Protein 1YB4 (pdb70)

Radius of gyration: 28.19 Å; Cα contacts (8 Å, |Δi|>4): 1197; chains: 2; bounding box: 91×38×40 Å

Structure (mmCIF, N/CA/C/O backbone):
data_1YB4
#
_entry.id   1YB4
#
_cell.length_a   98.335
_cell.length_b   134.255
_cell.length_c   48.216
_cell.angle_alpha   90.00
_cell.angle_beta   90.00
_cell.angle_gamma   90.00
#
_symmetry.space_group_name_H-M   'P 21 21 2'
#
loop_
_entity.id
_entity.type
_entity.pdbx_description
1 polymer 'tartronic semialdehyde reductase'
2 water water
#
loop_
_atom_site.group_PDB
_atom_site.id
_atom_site.type_symbol
_atom_site.label_atom_id
_atom_site.label_alt_id
_atom_site.label_comp_id
_atom_site.label_asym_id
_atom_site.label_entity_id
_atom_site.label_seq_id
_atom_site.pdbx_PDB_ins_code
_atom_site.Cartn_x
_atom_site.Cartn_y
_atom_site.Cartn_z
_atom_site.occupancy
_atom_site.B_iso_or_equiv
_atom_site.auth_seq_id
_atom_site.auth_comp_id
_atom_site.auth_asym_id
_atom_site.auth_atom_id
_atom_site.pdbx_PDB_model_num
ATOM 9 N N . LYS A 1 5 ? 87.542 34.565 8.716 1.00 68.32 2 LYS A N 1
ATOM 10 C CA . LYS A 1 5 ? 88.207 35.385 9.723 1.00 62.51 2 LYS A CA 1
ATOM 11 C C . LYS A 1 5 ? 87.426 36.700 9.700 1.00 59.03 2 LYS A C 1
ATOM 12 O O . LYS A 1 5 ? 87.396 37.406 8.680 1.00 54.72 2 LYS A O 1
ATOM 18 N N . LEU A 1 6 ? 86.801 37.025 10.830 1.00 54.40 3 LEU A N 1
ATOM 19 C CA . LEU A 1 6 ? 85.953 38.207 10.922 1.00 48.53 3 LEU A CA 1
ATOM 20 C C . LEU A 1 6 ? 86.498 39.327 11.767 1.00 45.64 3 LEU A C 1
ATOM 21 O O . LEU A 1 6 ? 87.468 39.145 12.493 1.00 45.81 3 LEU A O 1
ATOM 26 N N . GLY A 1 7 ? 85.843 40.484 11.657 1.00 44.45 4 GLY A N 1
ATOM 27 C CA . GLY A 1 7 ? 86.215 41.677 12.403 1.00 42.03 4 GLY A CA 1
ATOM 28 C C . GLY A 1 7 ? 84.976 42.433 12.869 1.00 42.90 4 GLY A C 1
ATOM 29 O O . GLY A 1 7 ? 83.989 42.520 12.145 1.00 41.95 4 GLY A O 1
ATOM 30 N N . 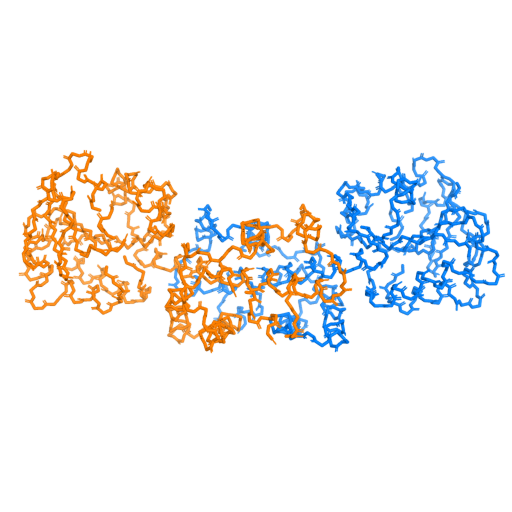PHE A 1 8 ? 85.016 42.968 14.087 1.00 44.99 5 PHE A N 1
ATOM 31 C CA . PHE A 1 8 ? 83.887 43.706 14.656 1.00 44.58 5 PHE A CA 1
ATOM 32 C C . PHE A 1 8 ? 84.398 45.075 15.102 1.00 44.67 5 PHE A C 1
ATOM 33 O O . PHE A 1 8 ? 85.275 45.168 15.955 1.00 45.34 5 PHE A O 1
ATOM 41 N N . ILE A 1 9 ? 83.840 46.138 14.531 1.00 45.98 6 ILE A N 1
ATOM 42 C CA . ILE A 1 9 ? 84.296 47.488 14.849 1.00 45.03 6 ILE A CA 1
ATOM 43 C C . ILE A 1 9 ? 83.432 48.269 15.836 1.00 45.97 6 ILE A C 1
ATOM 44 O O . ILE A 1 9 ? 83.724 49.418 16.144 1.00 49.83 6 ILE A O 1
ATOM 49 N N . GLY A 1 10 ? 82.384 47.654 16.356 1.00 43.32 7 GLY A N 1
ATOM 50 C CA . GLY A 1 10 ? 81.563 48.366 17.308 1.00 42.02 7 GLY A CA 1
ATOM 51 C C . GLY A 1 10 ? 80.977 47.448 18.352 1.00 43.20 7 GLY A C 1
ATOM 52 O O . GLY A 1 10 ? 80.217 46.536 18.034 1.00 45.17 7 GLY A O 1
ATOM 53 N N . LEU A 1 11 ? 81.334 47.666 19.607 1.00 43.67 8 LEU A N 1
ATOM 54 C CA . LEU A 1 11 ? 80.782 46.840 20.663 1.00 45.27 8 LEU A CA 1
ATOM 55 C C . LEU A 1 11 ? 79.755 47.673 21.415 1.00 47.33 8 LEU A C 1
ATOM 56 O O . LEU A 1 11 ? 79.275 48.691 20.912 1.00 49.23 8 LEU A O 1
ATOM 61 N N . GLY A 1 12 ? 79.389 47.249 22.610 1.00 48.63 9 GLY A N 1
ATOM 62 C CA . GLY A 1 12 ? 78.407 48.025 23.331 1.00 48.93 9 GLY A CA 1
ATOM 63 C C . GLY A 1 12 ? 77.066 47.336 23.326 1.00 48.76 9 GLY A C 1
ATOM 64 O O . GLY A 1 12 ? 76.928 46.228 22.818 1.00 48.48 9 GLY A O 1
ATOM 65 N N . ILE A 1 13 ? 76.081 48.013 23.895 1.00 48.60 10 ILE A N 1
ATOM 66 C CA . ILE A 1 13 ? 74.727 47.504 24.023 1.00 48.94 10 ILE A CA 1
ATOM 67 C C . ILE A 1 13 ? 74.337 46.347 23.084 1.00 48.44 10 ILE A C 1
ATOM 68 O O . ILE A 1 13 ? 73.805 45.328 23.531 1.00 46.23 10 ILE A O 1
ATOM 81 N N . GLY A 1 15 ? 76.424 45.629 19.778 1.00 40.38 12 GLY A N 1
ATOM 82 C CA . GLY A 1 15 ? 77.597 45.108 19.102 1.00 38.37 12 GLY A CA 1
ATOM 83 C C . GLY A 1 15 ? 78.284 44.021 19.914 1.00 38.19 12 GLY A C 1
ATOM 84 O O . GLY A 1 15 ? 78.746 43.026 19.364 1.00 37.12 12 GLY A O 1
ATOM 85 N N . SER A 1 16 ? 78.336 44.204 21.230 1.00 36.63 13 SER A N 1
ATOM 86 C CA . SER A 1 16 ? 78.974 43.246 22.119 1.00 35.52 13 SER A CA 1
ATOM 87 C C . SER A 1 16 ? 78.328 41.864 22.127 1.00 35.13 13 SER A C 1
ATOM 88 O O . SER A 1 16 ? 79.003 40.873 21.890 1.00 40.30 13 SER A O 1
ATOM 91 N N . PRO A 1 17 ? 77.018 41.768 22.409 1.00 33.38 14 PRO A N 1
ATOM 92 C CA . PRO A 1 17 ? 76.441 40.424 22.406 1.00 33.82 14 PRO A CA 1
ATOM 93 C C . PRO A 1 17 ? 76.460 39.790 21.027 1.00 33.52 14 PRO A C 1
ATOM 94 O O . PRO A 1 17 ? 76.372 38.574 20.903 1.00 32.82 14 PRO A O 1
ATOM 106 N N . ALA A 1 19 ? 79.019 40.169 18.803 1.00 34.03 16 ALA A N 1
ATOM 107 C CA . ALA A 1 19 ? 80.380 39.674 18.667 1.00 35.20 16 ALA A CA 1
ATOM 108 C C . ALA A 1 19 ? 80.479 38.374 19.473 1.00 36.24 16 ALA A C 1
ATOM 109 O O . ALA A 1 19 ? 81.022 37.366 18.991 1.00 33.95 16 ALA A O 1
ATOM 111 N N . ILE A 1 20 ? 79.936 38.402 20.691 1.00 36.65 17 ILE A N 1
ATOM 112 C CA . ILE A 1 20 ? 79.944 37.228 21.561 1.00 38.02 17 ILE A CA 1
ATOM 113 C C . ILE A 1 20 ? 79.284 36.024 20.880 1.00 38.58 17 ILE A C 1
ATOM 114 O O . ILE A 1 20 ? 79.720 34.896 21.058 1.00 38.71 17 ILE A O 1
ATOM 119 N N . ASN A 1 21 ? 78.234 36.252 20.101 1.00 39.39 18 ASN A N 1
ATOM 120 C CA . ASN A 1 21 ? 77.591 35.141 19.412 1.00 40.68 18 ASN A CA 1
ATOM 121 C C . ASN A 1 21 ? 78.452 34.593 18.269 1.00 39.02 18 ASN A C 1
ATOM 122 O O . ASN A 1 21 ? 78.454 33.393 18.022 1.00 37.75 18 ASN A O 1
ATOM 127 N N . LEU A 1 22 ? 79.162 35.468 17.561 1.00 36.74 19 LEU A N 1
ATOM 128 C CA . LEU A 1 22 ? 80.019 35.026 16.462 1.00 35.55 19 LEU A CA 1
ATOM 129 C C . LEU A 1 22 ? 81.227 34.259 17.022 1.00 38.88 19 LEU A C 1
ATOM 130 O O . LEU A 1 22 ? 81.641 33.228 16.473 1.00 38.12 19 LEU A O 1
ATOM 135 N N . ALA A 1 23 ? 81.777 34.764 18.124 1.00 39.12 20 ALA A N 1
ATOM 136 C CA . ALA A 1 23 ? 82.921 34.136 18.763 1.00 39.07 20 ALA A CA 1
ATOM 137 C C . ALA A 1 23 ? 82.524 32.774 19.327 1.00 40.18 20 ALA A C 1
ATOM 138 O O . ALA A 1 23 ? 83.285 31.807 19.253 1.00 40.32 20 ALA A O 1
ATOM 140 N N . ARG A 1 24 ? 81.317 32.699 19.869 1.00 41.30 21 ARG A N 1
ATOM 141 C CA . ARG A 1 24 ? 80.814 31.464 20.452 1.00 44.21 21 ARG A CA 1
ATOM 142 C C . ARG A 1 24 ? 80.617 30.380 19.401 1.00 46.31 21 ARG A C 1
ATOM 143 O O . ARG A 1 24 ? 80.497 29.208 19.738 1.00 48.52 21 ARG A O 1
ATOM 151 N N . ALA A 1 25 ? 80.570 30.761 18.131 1.00 47.12 22 ALA A N 1
ATOM 152 C CA . ALA A 1 25 ? 80.378 29.772 17.077 1.00 47.95 22 ALA A CA 1
ATOM 153 C C . ALA A 1 25 ? 81.698 29.246 16.525 1.00 49.41 22 ALA A C 1
ATOM 154 O O . ALA A 1 25 ? 81.706 28.476 15.563 1.00 48.96 22 ALA A O 1
ATOM 156 N N . GLY A 1 26 ? 82.808 29.672 17.123 1.00 51.45 23 GLY A N 1
ATOM 157 C CA . GLY A 1 26 ? 84.112 29.202 16.682 1.00 54.23 23 GLY A CA 1
ATOM 158 C C . GLY A 1 26 ? 84.939 30.169 15.852 1.00 55.08 23 GLY A C 1
ATOM 159 O O . GLY A 1 26 ? 86.127 29.934 15.611 1.00 56.76 23 GLY A O 1
ATOM 160 N N . HIS A 1 27 ? 84.323 31.257 15.409 1.00 55.19 24 HIS A N 1
ATOM 161 C CA . HIS A 1 27 ? 85.029 32.233 14.593 1.00 55.26 24 HIS A CA 1
ATOM 162 C C . HIS A 1 27 ? 86.063 33.017 15.391 1.00 54.59 24 HIS A C 1
ATOM 163 O O . HIS A 1 27 ? 85.930 33.202 16.601 1.00 54.44 24 HIS A O 1
ATOM 170 N N . GLN A 1 28 ? 87.113 33.454 14.708 1.00 55.24 25 GLN A N 1
ATOM 171 C CA . GLN A 1 28 ? 88.146 34.232 15.364 1.00 55.22 25 GLN A CA 1
ATOM 172 C C . GLN A 1 28 ? 87.871 35.672 14.988 1.00 52.72 25 GLN A C 1
ATOM 173 O O . GLN A 1 28 ? 87.875 36.031 13.810 1.00 52.71 25 GLN A O 1
ATOM 179 N N . LEU A 1 29 ? 87.621 36.491 15.997 1.00 50.59 26 LEU A N 1
ATOM 180 C CA . LEU A 1 29 ? 87.312 37.885 15.775 1.00 49.84 26 LEU A CA 1
ATOM 181 C C . LEU A 1 29 ? 88.328 38.870 16.298 1.00 49.66 26 LEU A C 1
ATOM 182 O O . LEU A 1 29 ? 88.844 38.736 17.408 1.00 49.25 26 LEU A O 1
ATOM 187 N N . HIS A 1 30 ? 88.606 39.873 15.480 1.00 48.38 27 HIS A N 1
ATOM 188 C CA . HIS A 1 30 ? 89.501 40.933 15.875 1.00 49.09 27 HIS A CA 1
ATOM 189 C C . HIS A 1 30 ? 88.520 42.078 16.070 1.00 49.19 27 HIS A C 1
ATOM 190 O O . HIS A 1 30 ? 87.960 42.604 15.110 1.00 47.90 27 HIS A O 1
ATOM 197 N N . VAL A 1 31 ? 88.288 42.426 17.331 1.00 49.55 28 VAL A N 1
ATOM 198 C CA . VAL A 1 31 ? 87.337 43.468 17.680 1.00 50.54 28 VAL A CA 1
ATOM 199 C C . VAL A 1 31 ? 87.990 44.777 18.080 1.00 52.06 28 VAL A C 1
AT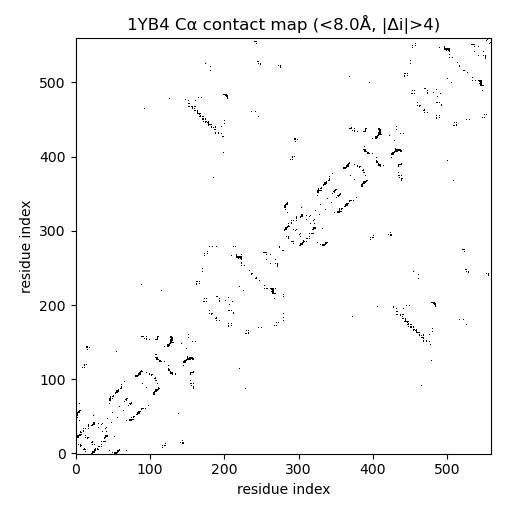OM 200 O O . VAL A 1 31 ? 89.209 44.864 18.193 1.00 51.93 28 VAL A O 1
ATOM 204 N N . THR A 1 32 ? 87.154 45.788 18.304 1.00 54.70 29 THR A N 1
ATOM 205 C CA . THR A 1 32 ? 87.600 47.122 18.702 1.00 56.44 29 THR A CA 1
ATOM 206 C C . THR A 1 32 ? 86.391 47.992 19.028 1.00 57.67 29 THR A C 1
ATOM 207 O O . THR A 1 32 ? 85.306 47.774 18.498 1.00 58.65 29 THR A O 1
ATOM 211 N N . THR A 1 33 ? 86.585 48.977 19.898 1.00 60.32 30 THR A N 1
ATOM 212 C CA . THR A 1 33 ? 85.520 49.900 20.298 1.00 62.24 30 THR A CA 1
ATOM 213 C C . THR A 1 33 ? 86.130 50.871 21.300 1.00 64.43 30 THR A C 1
ATOM 214 O O . THR A 1 33 ? 87.247 50.643 21.777 1.00 64.64 30 THR A O 1
ATOM 218 N N . ILE A 1 34 ? 85.417 51.953 21.607 1.00 66.04 31 ILE A N 1
ATOM 219 C CA . ILE A 1 34 ? 85.926 52.951 22.545 1.00 68.44 31 ILE A CA 1
ATOM 220 C C . ILE A 1 34 ? 85.972 52.414 23.970 1.00 69.61 31 ILE A C 1
ATOM 221 O O . ILE A 1 34 ? 86.978 52.559 24.664 1.00 69.47 31 ILE A O 1
ATOM 226 N N . GLY A 1 35 ? 84.890 51.764 24.386 1.00 70.30 32 GLY A N 1
ATOM 227 C CA . GLY A 1 35 ? 84.825 51.245 25.733 1.00 70.13 32 GLY A CA 1
ATOM 228 C C . GLY A 1 35 ? 85.661 50.009 25.975 1.00 70.05 32 GLY A C 1
ATOM 229 O O . GLY A 1 35 ? 86.454 49.596 25.123 1.00 68.07 32 GLY A O 1
ATOM 230 N N . PRO A 1 36 ? 85.523 49.420 27.172 1.00 69.56 33 PRO A N 1
ATOM 231 C CA . PRO A 1 36 ? 86.254 48.214 27.557 1.00 69.81 33 PRO A CA 1
ATOM 232 C C . PRO A 1 36 ? 85.566 46.977 27.006 1.00 69.35 33 PRO A C 1
ATOM 233 O O . PRO A 1 36 ? 84.372 46.779 27.227 1.00 69.60 33 PRO A O 1
ATOM 237 N N . VAL A 1 37 ? 86.318 46.155 26.285 1.00 67.55 34 VAL A N 1
ATOM 238 C CA . VAL A 1 37 ? 85.762 44.939 25.724 1.00 65.00 34 VAL A CA 1
ATOM 239 C C . VAL A 1 37 ? 85.306 44.018 26.851 1.00 63.43 34 VAL A C 1
ATOM 240 O O . VAL A 1 37 ? 86.059 43.720 27.769 1.00 63.00 34 VAL A O 1
ATOM 244 N N . ALA A 1 38 ? 84.059 43.576 26.777 1.00 62.63 35 ALA A N 1
ATOM 245 C CA . ALA A 1 38 ? 83.509 42.683 27.784 1.00 61.45 35 ALA A CA 1
ATOM 246 C C . ALA A 1 38 ? 84.454 41.487 27.898 1.00 61.41 35 ALA A C 1
ATOM 247 O O . ALA A 1 38 ? 84.993 40.999 26.898 1.00 59.09 35 ALA A O 1
ATOM 249 N N . ASP A 1 39 ? 84.668 41.019 29.119 1.00 61.26 36 ASP A N 1
ATOM 250 C CA . ASP A 1 39 ? 85.556 39.884 29.336 1.00 62.95 36 ASP A CA 1
ATOM 251 C C . ASP A 1 39 ? 85.113 38.655 28.531 1.00 61.15 36 ASP A C 1
ATOM 252 O O . ASP A 1 39 ? 85.932 38.001 27.879 1.00 59.58 36 ASP A O 1
ATOM 257 N N . GLU A 1 40 ? 83.815 38.353 28.583 1.00 59.12 37 GLU A N 1
ATOM 258 C CA . GLU A 1 40 ? 83.254 37.191 27.904 1.00 57.48 37 GLU A CA 1
ATOM 259 C C . GLU A 1 40 ? 83.779 36.938 26.496 1.00 57.56 37 GLU A C 1
ATOM 260 O O . GLU A 1 40 ? 84.132 35.801 26.174 1.00 54.75 37 GLU A O 1
ATOM 266 N N . LEU A 1 41 ? 83.833 37.972 25.656 1.00 56.92 38 LEU A N 1
ATOM 267 C CA . LEU A 1 41 ? 84.331 37.768 24.299 1.00 58.89 38 LEU A CA 1
ATOM 268 C C . LEU A 1 41 ? 85.854 37.802 24.256 1.00 58.88 38 LEU A C 1
ATOM 269 O O . LEU A 1 41 ? 86.464 37.254 23.339 1.00 59.26 38 LEU A O 1
ATOM 274 N N . LEU A 1 42 ? 86.480 38.442 25.235 1.00 58.10 39 LEU A N 1
ATOM 275 C CA . LEU A 1 42 ? 87.932 38.451 25.242 1.00 58.01 39 LEU A CA 1
ATOM 276 C C . LEU A 1 42 ? 88.351 37.011 25.505 1.00 59.22 39 LEU A C 1
ATOM 277 O O . LEU A 1 42 ? 89.122 36.432 24.740 1.00 61.41 39 LEU A O 1
ATOM 282 N N . SER A 1 43 ? 87.805 36.426 26.566 1.00 59.01 40 SER A N 1
ATOM 283 C CA . SER A 1 43 ? 88.120 35.050 26.935 1.00 59.49 40 SER A CA 1
ATOM 284 C C . SER A 1 43 ? 87.346 34.051 26.085 1.00 58.48 40 SER A C 1
ATOM 285 O O . SER A 1 43 ? 86.908 33.015 26.586 1.00 57.56 40 SER A O 1
ATOM 288 N N . LEU A 1 44 ? 87.177 34.360 24.804 1.00 57.75 41 LEU A N 1
ATOM 289 C CA . LEU A 1 44 ? 86.439 33.486 23.901 1.00 54.91 41 LEU A CA 1
ATOM 290 C C . LEU A 1 44 ? 87.139 33.476 22.552 1.00 55.67 41 LEU A C 1
ATOM 291 O O . LEU A 1 44 ? 86.683 32.822 21.613 1.00 55.43 41 LEU A O 1
ATOM 296 N N . GLY A 1 45 ? 88.252 34.208 22.464 1.00 56.44 42 GLY A N 1
ATOM 297 C CA . GLY A 1 45 ? 89.016 34.249 21.227 1.00 57.35 42 GLY A CA 1
ATOM 298 C C . GLY A 1 45 ? 89.226 35.625 20.626 1.00 57.89 42 GLY A C 1
ATOM 299 O O . GLY A 1 45 ? 90.241 35.890 19.973 1.00 58.87 42 GLY A O 1
ATOM 300 N N . ALA A 1 46 ? 88.258 36.505 20.834 1.00 57.06 43 ALA A N 1
ATOM 301 C CA . ALA A 1 46 ? 88.341 37.848 20.305 1.00 55.07 43 ALA A CA 1
ATOM 302 C C . ALA A 1 46 ? 89.634 38.514 20.750 1.00 54.49 43 ALA A C 1
ATOM 303 O O . ALA A 1 46 ? 90.027 38.443 21.916 1.00 52.53 43 ALA A O 1
ATOM 305 N N . VAL A 1 47 ? 90.292 39.150 19.790 1.00 55.98 44 VAL A N 1
ATOM 306 C CA . VAL A 1 47 ? 91.536 39.863 20.023 1.00 56.68 44 VAL A CA 1
ATOM 307 C C . VAL A 1 47 ? 91.220 41.347 19.973 1.00 58.64 44 VAL A C 1
ATOM 308 O O . VAL A 1 47 ? 91.001 41.892 18.891 1.00 57.42 44 VAL A O 1
ATOM 312 N N . ASN A 1 48 ? 91.194 41.999 21.135 1.00 61.11 45 ASN A N 1
ATOM 313 C CA . ASN A 1 48 ? 90.878 43.427 21.201 1.00 63.35 45 ASN A CA 1
ATOM 314 C C . ASN A 1 48 ? 92.005 44.300 20.640 1.00 66.07 45 ASN A C 1
ATOM 315 O O . ASN A 1 48 ? 92.628 45.065 21.377 1.00 66.34 45 ASN A O 1
ATOM 320 N N . VAL A 1 49 ? 92.255 44.196 19.337 1.00 70.37 46 VAL A N 1
ATOM 321 C CA . VAL A 1 49 ? 93.304 44.983 18.716 1.00 73.95 46 VAL A CA 1
ATOM 322 C C . VAL A 1 49 ? 92.982 46.444 19.023 1.00 77.33 46 VAL A C 1
ATOM 323 O O . VAL A 1 49 ? 91.954 47.000 18.616 1.00 77.37 46 VAL A O 1
ATOM 327 N N . GLU A 1 50 ? 93.889 47.060 19.768 1.00 81.87 47 GLU A N 1
ATOM 328 C CA . GLU A 1 50 ? 93.738 48.442 20.222 1.00 85.46 47 GLU A CA 1
ATOM 329 C C . GLU A 1 50 ? 92.971 49.444 19.340 1.00 84.74 47 GLU A C 1
ATOM 330 O O . GLU A 1 50 ? 92.383 50.374 19.884 1.00 85.66 47 GLU A O 1
ATOM 336 N N . THR A 1 51 ? 92.967 49.296 18.012 1.00 83.20 48 THR A N 1
ATOM 337 C CA . THR A 1 51 ? 92.186 50.231 17.203 1.00 82.71 48 THR A CA 1
ATOM 338 C C . THR A 1 51 ? 91.585 49.695 15.878 1.00 81.22 48 THR A C 1
ATOM 339 O O . THR A 1 51 ? 91.654 48.503 15.602 1.00 83.52 48 THR A O 1
ATOM 343 N N . ALA A 1 52 ? 90.961 50.588 15.102 1.00 77.53 49 ALA A N 1
ATOM 344 C CA . ALA A 1 52 ? 90.243 50.282 13.848 1.00 72.86 49 ALA A CA 1
ATOM 345 C C . ALA A 1 52 ? 90.948 49.775 12.584 1.00 70.61 49 ALA A C 1
ATOM 346 O O . ALA A 1 52 ? 90.611 48.702 12.079 1.00 70.87 49 ALA A O 1
ATOM 348 N N . ARG A 1 53 ? 91.882 50.546 12.035 1.00 66.99 50 ARG A N 1
ATOM 349 C CA . ARG A 1 53 ? 92.556 50.120 10.811 1.00 61.59 50 ARG A CA 1
ATOM 350 C C . ARG A 1 53 ? 93.007 48.675 10.923 1.00 59.83 50 ARG A C 1
ATOM 351 O O . ARG A 1 53 ? 93.052 47.947 9.927 1.00 58.90 50 ARG A O 1
ATOM 359 N N . GLN A 1 54 ? 93.328 48.265 12.145 1.00 56.65 51 GLN A N 1
ATOM 360 C CA . GLN A 1 54 ? 93.800 46.912 12.398 1.00 55.75 51 GLN A CA 1
ATOM 361 C C . GLN A 1 54 ? 92.758 45.808 12.209 1.00 55.73 51 GLN A C 1
ATOM 362 O O . GLN A 1 54 ? 93.070 44.758 11.638 1.00 55.13 51 GLN A O 1
ATOM 368 N N . VAL A 1 55 ? 91.531 46.032 12.677 1.00 53.21 52 VAL A N 1
ATOM 369 C CA . VAL A 1 55 ? 90.476 45.040 12.513 1.00 50.20 52 VAL A CA 1
ATOM 370 C C . VAL A 1 55 ? 90.363 44.696 11.031 1.00 48.75 52 VAL A C 1
ATOM 371 O O . VAL A 1 55 ? 90.259 43.526 10.659 1.00 43.64 52 VAL A O 1
ATOM 375 N N . THR A 1 56 ? 90.407 45.725 10.190 1.00 49.70 53 THR A N 1
ATOM 376 C CA . THR A 1 56 ? 90.288 45.541 8.743 1.00 53.77 53 THR A CA 1
ATOM 377 C C . THR A 1 56 ? 91.432 44.721 8.118 1.00 55.74 53 THR A C 1
ATOM 378 O O . THR A 1 56 ? 91.247 44.072 7.085 1.00 54.37 53 THR A O 1
ATOM 382 N N . GLU A 1 57 ? 92.605 44.745 8.746 1.00 57.70 54 GLU A N 1
ATOM 383 C CA . GLU A 1 57 ? 93.749 44.012 8.224 1.00 59.90 54 GLU A CA 1
ATOM 384 C C . GLU A 1 57 ? 93.582 42.500 8.359 1.00 61.40 54 GLU A C 1
ATOM 385 O O . GLU A 1 57 ? 93.527 41.793 7.353 1.00 60.90 54 GLU A O 1
ATOM 391 N N . PHE A 1 58 ? 93.485 41.996 9.584 1.00 62.82 55 PHE A N 1
ATOM 392 C CA . PHE A 1 58 ? 93.320 40.556 9.774 1.00 65.45 55 PHE A CA 1
ATOM 393 C C . PHE A 1 58 ? 91.868 40.138 9.813 1.00 61.84 55 PHE A C 1
ATOM 394 O O . PHE A 1 58 ? 91.399 39.605 10.820 1.00 62.32 55 PHE A O 1
ATOM 402 N N . ALA A 1 59 ? 91.165 40.389 8.711 1.00 56.98 56 ALA A N 1
ATOM 403 C CA . ALA A 1 59 ? 89.754 40.036 8.585 1.00 52.03 56 ALA A CA 1
ATOM 404 C C . ALA A 1 59 ? 89.245 40.281 7.169 1.00 49.01 56 ALA A C 1
ATOM 405 O O . ALA A 1 59 ? 89.520 41.327 6.581 1.00 47.53 56 ALA A O 1
ATOM 407 N N . ASP A 1 60 ? 88.506 39.314 6.626 1.00 46.36 57 ASP A N 1
ATOM 408 C CA . ASP A 1 60 ? 87.942 39.443 5.281 1.00 45.32 57 ASP A CA 1
ATOM 409 C C . ASP A 1 60 ? 86.508 40.017 5.313 1.00 45.25 57 ASP A C 1
ATOM 410 O O . ASP A 1 60 ? 86.067 40.667 4.367 1.00 44.68 57 ASP A O 1
ATOM 415 N N . ILE A 1 61 ? 85.783 39.753 6.396 1.00 42.53 58 ILE A N 1
ATOM 416 C CA . ILE A 1 61 ? 84.434 40.272 6.568 1.00 39.37 58 ILE A CA 1
ATOM 417 C C . ILE A 1 61 ? 84.475 41.137 7.833 1.00 39.20 58 ILE A C 1
ATOM 418 O O . ILE A 1 61 ? 84.836 40.666 8.918 1.00 36.28 58 ILE A O 1
ATOM 423 N N . ILE A 1 62 ? 84.141 42.414 7.673 1.00 38.11 59 ILE A N 1
ATOM 424 C CA . ILE A 1 62 ? 84.159 43.368 8.782 1.00 38.39 59 ILE A CA 1
ATOM 425 C C . ILE A 1 62 ? 82.755 43.855 9.175 1.00 37.36 59 ILE A C 1
ATOM 426 O O . ILE A 1 62 ? 82.038 44.434 8.360 1.00 37.73 59 ILE A O 1
ATOM 431 N N . PHE A 1 63 ? 82.385 43.624 10.433 1.00 36.42 60 PHE A N 1
ATOM 432 C CA . PHE A 1 63 ? 81.090 44.029 10.980 1.00 33.34 60 PHE A CA 1
ATOM 433 C C . PHE A 1 63 ? 81.221 45.354 11.708 1.00 34.70 60 PHE A C 1
ATOM 434 O O . PHE A 1 63 ? 82.098 45.513 12.559 1.00 34.83 60 PHE A O 1
ATOM 442 N N . ILE A 1 64 ? 80.337 46.293 11.386 1.00 33.24 61 ILE A N 1
ATOM 443 C CA . ILE A 1 64 ? 80.333 47.598 12.030 1.00 32.61 61 ILE A CA 1
ATOM 444 C C . ILE A 1 64 ? 79.031 47.841 12.802 1.00 35.73 61 ILE A C 1
ATOM 445 O O . ILE A 1 64 ? 77.951 47.798 12.220 1.00 35.77 61 ILE A O 1
ATOM 458 N N . VAL A 1 66 ? 78.124 50.737 15.106 1.00 45.66 63 VAL A N 1
ATOM 459 C CA . VAL A 1 66 ? 78.323 52.052 15.699 1.00 46.75 63 VAL A CA 1
ATOM 460 C C . VAL A 1 66 ? 76.948 52.770 15.748 1.00 48.49 63 VAL A C 1
ATOM 461 O O . VAL A 1 66 ? 76.031 52.409 15.011 1.00 48.91 63 VAL A O 1
ATOM 465 N N . PRO A 1 67 ? 76.789 53.783 16.626 1.00 49.97 64 PRO A N 1
ATOM 466 C CA . PRO A 1 67 ? 75.557 54.572 16.821 1.00 49.91 64 PRO A CA 1
ATOM 467 C C . PRO A 1 67 ? 74.859 55.363 15.692 1.00 48.72 64 PRO A C 1
ATOM 468 O O . PRO A 1 67 ? 73.705 55.098 15.374 1.00 49.73 64 PRO A O 1
ATOM 472 N N . ASP A 1 68 ? 75.535 56.343 15.106 1.00 49.38 65 ASP A N 1
ATOM 473 C CA . ASP A 1 68 ? 74.920 57.175 14.066 1.00 48.39 65 ASP A CA 1
ATOM 474 C C . ASP A 1 68 ? 75.645 57.166 12.716 1.00 47.02 65 ASP A C 1
ATOM 475 O O . ASP A 1 68 ? 76.728 56.601 12.578 1.00 47.09 65 ASP A O 1
ATOM 480 N N . THR A 1 69 ? 75.039 57.815 11.726 1.00 43.95 66 THR A N 1
ATOM 481 C CA . THR A 1 69 ? 75.599 57.885 10.382 1.00 40.25 66 THR A CA 1
ATOM 482 C C . THR A 1 69 ? 77.035 58.424 10.330 1.00 41.33 66 THR A C 1
ATOM 483 O O . THR A 1 69 ? 77.897 57.844 9.684 1.00 39.28 66 THR A O 1
ATOM 487 N N . PRO A 1 70 ? 77.305 59.552 10.999 1.00 42.05 67 PRO A N 1
ATOM 488 C CA . PRO A 1 70 ? 78.664 60.103 10.971 1.00 44.20 67 PRO A CA 1
ATOM 489 C C . PRO A 1 70 ? 79.759 59.197 11.534 1.00 45.53 67 PRO A C 1
ATOM 490 O O . PRO A 1 70 ? 80.873 59.176 10.999 1.00 44.06 67 PRO A O 1
ATOM 494 N N . GLN A 1 71 ? 79.450 58.464 12.608 1.00 45.47 68 GLN A N 1
ATOM 495 C CA . GLN A 1 71 ? 80.412 57.538 13.214 1.00 44.95 68 GLN A CA 1
ATOM 496 C C . GLN A 1 71 ? 80.675 56.338 12.306 1.00 45.64 68 GLN A C 1
ATOM 497 O O . GLN A 1 71 ? 81.721 55.687 12.411 1.00 44.32 68 GLN A O 1
ATOM 503 N N . VAL A 1 72 ? 79.720 56.027 11.435 1.00 45.30 69 VAL A N 1
ATOM 504 C CA . VAL A 1 72 ? 79.908 54.931 10.496 1.00 46.35 69 VAL A CA 1
ATOM 505 C C . VAL A 1 72 ? 80.798 55.458 9.369 1.00 48.71 69 VAL A C 1
ATOM 506 O O . VAL A 1 72 ? 81.555 54.702 8.758 1.00 49.97 69 VAL A O 1
ATOM 510 N N . GLU A 1 73 ? 80.721 56.759 9.104 1.00 50.72 70 GLU A N 1
ATOM 511 C CA . GLU A 1 73 ? 81.522 57.348 8.037 1.00 54.01 70 GLU A CA 1
ATOM 512 C C . GLU A 1 73 ? 82.989 57.450 8.443 1.00 54.65 70 GLU A C 1
ATOM 513 O O . GLU A 1 73 ? 83.885 57.248 7.622 1.00 55.01 70 GLU A O 1
ATOM 519 N N . ASP A 1 74 ? 83.226 57.756 9.714 1.00 53.81 71 ASP A N 1
ATOM 520 C CA . ASP A 1 74 ? 84.580 57.886 10.219 1.00 53.45 71 ASP A CA 1
ATOM 521 C C . ASP A 1 74 ? 85.231 56.510 10.308 1.00 53.06 71 ASP A C 1
ATOM 522 O O . ASP A 1 74 ? 86.416 56.356 10.024 1.00 53.39 71 ASP A O 1
ATOM 527 N N . VAL A 1 75 ? 84.462 55.505 10.711 1.00 51.87 72 VAL A N 1
ATOM 528 C CA . VAL A 1 75 ? 85.010 54.161 10.795 1.00 50.73 72 VAL A CA 1
ATOM 529 C C . VAL A 1 75 ? 85.447 53.763 9.399 1.00 52.06 72 VAL A C 1
ATOM 530 O O . VAL A 1 75 ? 86.482 53.131 9.210 1.00 51.62 72 VAL A O 1
ATOM 534 N N . LEU A 1 76 ? 84.647 54.146 8.416 1.00 53.02 73 LEU A N 1
ATOM 535 C CA . LEU A 1 76 ? 84.957 53.825 7.038 1.00 55.80 73 LEU A CA 1
ATOM 536 C C . LEU A 1 76 ? 86.101 54.655 6.479 1.00 59.20 73 LEU A C 1
ATOM 537 O O . LEU A 1 76 ? 87.120 54.111 6.056 1.00 60.98 73 LEU A O 1
ATOM 542 N N . PHE A 1 77 ? 85.957 55.972 6.489 1.00 62.39 74 PHE A N 1
ATOM 543 C CA . PHE A 1 77 ? 87.003 56.807 5.920 1.00 67.12 74 PHE A CA 1
ATOM 544 C C . PHE A 1 77 ? 87.619 57.819 6.880 1.00 70.24 74 PHE A C 1
ATOM 545 O O . PHE A 1 77 ? 87.526 59.027 6.671 1.00 71.27 74 PHE A O 1
ATOM 553 N N . GLY A 1 78 ? 88.250 57.315 7.934 1.00 73.39 75 GLY A N 1
ATOM 554 C CA . GLY A 1 78 ? 88.884 58.184 8.908 1.00 77.03 75 GLY A CA 1
ATOM 555 C C . GLY A 1 78 ? 90.344 57.809 8.973 1.00 79.87 75 GLY A C 1
ATOM 556 O O . GLY A 1 78 ? 90.740 56.814 8.368 1.00 80.11 75 GLY A O 1
ATOM 557 N N . GLU A 1 79 ? 91.149 58.580 9.699 1.00 83.72 76 GLU A N 1
ATOM 558 C CA . GLU A 1 79 ? 92.575 58.278 9.795 1.00 86.85 76 GLU A CA 1
ATOM 559 C C . GLU A 1 79 ? 92.829 56.827 10.222 1.00 88.46 76 GLU A C 1
ATOM 560 O O . GLU A 1 79 ? 93.438 56.058 9.477 1.00 88.16 76 GLU A O 1
ATOM 566 N N . HIS A 1 80 ? 92.357 56.451 11.409 1.00 90.78 77 HIS A N 1
ATOM 567 C CA . HIS A 1 80 ? 92.535 55.088 11.909 1.00 92.90 77 HIS A CA 1
ATOM 568 C C . HIS A 1 80 ? 91.460 54.163 11.342 1.00 93.74 77 HIS A C 1
ATOM 569 O O . HIS A 1 80 ? 91.311 53.027 11.792 1.00 93.73 77 HIS A O 1
ATOM 576 N N . GLY A 1 81 ? 90.712 54.657 10.360 1.00 94.29 78 GLY A N 1
ATOM 577 C CA . GLY A 1 81 ? 89.644 53.871 9.763 1.00 94.68 78 GLY A CA 1
ATOM 578 C C . GLY A 1 81 ? 90.040 52.713 8.858 1.00 95.11 78 GLY A C 1
ATOM 579 O O . GLY A 1 81 ? 91.207 52.313 8.797 1.00 95.96 78 GLY A O 1
ATOM 580 N N . CYS A 1 82 ? 89.045 52.170 8.158 1.00 94.51 79 CYS A N 1
ATOM 581 C CA . CYS A 1 82 ? 89.244 51.056 7.232 1.00 93.67 79 CYS A CA 1
ATOM 582 C C . CYS A 1 82 ? 89.968 51.558 5.978 1.00 95.68 79 CYS A C 1
ATOM 583 O O . CYS A 1 82 ? 90.373 50.773 5.119 1.00 95.54 79 CYS A O 1
ATOM 586 N N . ALA A 1 83 ? 90.119 52.876 5.884 1.00 97.16 80 ALA A N 1
ATOM 587 C CA . ALA A 1 83 ? 90.805 53.502 4.760 1.00 97.47 80 ALA A CA 1
ATOM 588 C C . ALA A 1 83 ? 92.307 53.462 5.026 1.00 97.21 80 ALA A C 1
ATOM 589 O O . ALA A 1 83 ? 92.745 53.169 6.142 1.00 96.72 80 ALA A O 1
ATOM 591 N N . LYS A 1 84 ? 93.090 53.764 3.997 1.00 97.03 81 LYS A N 1
ATOM 592 C CA . LYS A 1 84 ? 94.547 53.753 4.099 1.00 95.43 81 LYS A CA 1
ATOM 593 C C . LYS A 1 84 ? 95.035 52.326 4.336 1.00 92.40 81 LYS A C 1
ATOM 594 O O . LYS A 1 84 ? 96.205 52.093 4.635 1.00 93.05 81 LYS A O 1
ATOM 600 N N . THR A 1 85 ? 94.110 51.381 4.194 1.00 88.61 82 THR A N 1
ATOM 601 C CA . THR A 1 85 ? 94.382 49.957 4.345 1.00 84.56 82 THR A CA 1
ATOM 602 C C . THR A 1 85 ? 93.755 49.312 3.123 1.00 81.43 82 THR A C 1
ATOM 603 O O . THR A 1 85 ? 92.659 49.695 2.718 1.00 81.45 82 THR A O 1
ATOM 607 N N . SER A 1 86 ? 94.439 48.349 2.522 1.00 77.66 83 SER A N 1
ATOM 608 C CA . SER A 1 86 ? 93.879 47.691 1.355 1.00 74.62 83 SER A CA 1
ATOM 609 C C . SER A 1 86 ? 92.511 47.148 1.731 1.00 72.23 83 SER A C 1
ATOM 610 O O . SER A 1 86 ? 92.345 46.555 2.796 1.00 72.70 83 SER A O 1
ATOM 613 N N . LEU A 1 87 ? 91.535 47.365 0.855 1.00 68.25 84 LEU A N 1
ATOM 614 C CA . LEU A 1 87 ? 90.172 46.907 1.079 1.00 63.74 84 LEU A CA 1
ATOM 615 C C . LEU A 1 87 ? 89.852 45.848 0.042 1.00 62.68 84 LEU A C 1
ATOM 616 O O . LEU A 1 87 ? 88.772 45.256 0.049 1.00 61.73 84 LEU A O 1
ATOM 621 N N . GLN A 1 88 ? 90.818 45.613 -0.841 1.00 62.03 85 GLN A N 1
ATOM 622 C CA . GLN A 1 88 ? 90.675 44.649 -1.920 1.00 59.97 85 GLN A CA 1
ATOM 623 C C . GLN A 1 88 ? 90.300 43.251 -1.436 1.00 57.92 85 GLN A C 1
ATOM 624 O O . GLN A 1 88 ? 90.899 42.731 -0.494 1.00 58.13 85 GLN A O 1
ATOM 630 N N . GLY A 1 89 ? 89.299 42.660 -2.087 1.00 54.97 86 GLY A N 1
ATOM 631 C CA . GLY A 1 89 ? 88.847 41.318 -1.751 1.00 54.00 86 GLY A CA 1
ATOM 632 C C . GLY A 1 89 ? 88.141 41.161 -0.417 1.00 53.90 86 GLY A C 1
ATOM 633 O O . GLY A 1 89 ? 87.955 40.037 0.068 1.00 54.31 86 GLY A O 1
ATOM 634 N N . LYS A 1 90 ? 87.751 42.284 0.182 1.00 51.92 87 LYS A N 1
ATOM 635 C CA . LYS A 1 90 ? 87.067 42.260 1.467 1.00 48.43 87 LYS A CA 1
ATOM 636 C C . LYS A 1 90 ? 85.585 42.575 1.357 1.00 46.34 87 LYS A C 1
ATOM 637 O O . LYS A 1 90 ? 85.095 43.078 0.341 1.00 43.16 87 LYS A O 1
ATOM 643 N N . THR A 1 91 ? 84.880 42.262 2.433 1.00 45.73 88 THR A N 1
ATOM 644 C CA . THR A 1 91 ? 83.451 42.490 2.528 1.00 43.36 88 THR A CA 1
ATOM 645 C C . THR A 1 91 ? 83.216 43.240 3.835 1.00 42.15 88 THR A C 1
ATOM 646 O O . THR A 1 91 ? 83.615 42.789 4.915 1.00 39.84 88 THR A O 1
ATOM 650 N N . ILE A 1 92 ? 82.578 44.398 3.712 1.00 41.15 89 ILE A N 1
ATOM 651 C CA . ILE A 1 92 ? 82.266 45.243 4.847 1.00 39.75 89 ILE A CA 1
ATOM 652 C C . ILE A 1 92 ? 80.751 45.231 5.025 1.00 38.31 89 ILE A C 1
ATOM 653 O O . ILE A 1 92 ? 79.997 45.448 4.072 1.00 34.30 89 ILE A O 1
ATOM 658 N N . VAL A 1 93 ? 80.307 44.944 6.241 1.00 36.95 90 VAL A N 1
ATOM 659 C CA . VAL A 1 93 ? 78.884 44.909 6.511 1.00 38.92 90 VAL A CA 1
ATOM 660 C C . VAL A 1 93 ? 78.523 45.815 7.684 1.00 39.11 90 VAL A C 1
ATOM 661 O O . VAL A 1 93 ? 78.933 45.596 8.828 1.00 37.48 90 VAL A O 1
ATOM 665 N N . ASP A 1 94 ? 77.762 46.857 7.372 1.00 39.18 91 ASP A N 1
ATOM 666 C CA . ASP A 1 94 ? 77.325 47.806 8.375 1.00 38.35 91 ASP A CA 1
ATOM 667 C C . ASP A 1 94 ? 75.963 47.366 8.850 1.00 37.94 91 ASP A C 1
ATOM 668 O O . ASP A 1 94 ? 75.020 47.223 8.058 1.00 36.76 91 ASP A O 1
ATOM 681 N N . SER A 1 96 ? 74.549 48.990 11.500 1.00 32.03 93 SER A N 1
ATOM 682 C CA . SER A 1 96 ? 74.033 50.149 12.219 1.00 32.27 93 SER A CA 1
ATOM 683 C C . SER A 1 96 ? 72.793 50.634 11.482 1.00 32.00 93 SER A C 1
ATOM 684 O O . SER A 1 96 ? 72.579 50.282 10.321 1.00 32.36 93 SER A O 1
ATOM 687 N N . SER A 1 97 ? 71.972 51.430 12.157 1.00 30.74 94 SER A N 1
ATOM 688 C CA . SER A 1 97 ? 70.799 52.010 11.513 1.00 30.11 94 SER A CA 1
ATOM 689 C C . SER A 1 97 ? 71.188 53.458 11.249 1.00 29.70 94 SER A C 1
ATOM 690 O O . SER A 1 97 ? 71.186 54.297 12.155 1.00 29.29 94 SER A O 1
ATOM 693 N N . ILE A 1 98 ? 71.555 53.737 10.008 1.00 31.38 95 ILE A N 1
ATOM 694 C CA . ILE A 1 98 ? 71.963 55.080 9.638 1.00 32.26 95 ILE A CA 1
ATOM 695 C C . ILE A 1 98 ? 71.172 55.547 8.427 1.00 33.59 95 ILE A C 1
ATOM 696 O O . ILE A 1 98 ? 70.202 54.906 8.017 1.00 33.58 95 ILE A O 1
ATOM 701 N N . SER A 1 99 ? 71.620 56.652 7.847 1.00 33.60 96 SER A N 1
ATOM 702 C CA . SER A 1 99 ? 70.963 57.255 6.710 1.00 33.11 96 SER A CA 1
ATOM 703 C C . SER A 1 99 ? 71.020 56.466 5.421 1.00 32.72 96 SER A C 1
ATOM 704 O O . SER A 1 99 ? 72.093 56.084 4.964 1.00 33.12 96 SER A O 1
ATOM 707 N N . PRO A 1 100 ? 69.851 56.225 4.811 1.00 33.06 97 PRO A N 1
ATOM 708 C CA . PRO A 1 100 ? 69.730 55.483 3.552 1.00 35.48 97 PRO A CA 1
ATOM 709 C C . PRO A 1 100 ? 70.513 56.139 2.409 1.00 35.94 97 PRO A C 1
ATOM 710 O O . PRO A 1 100 ? 71.254 55.464 1.698 1.00 33.17 97 PRO A O 1
ATOM 714 N N . ILE A 1 101 ? 70.350 57.455 2.253 1.00 37.56 98 ILE A N 1
ATOM 715 C CA . ILE A 1 101 ? 71.049 58.217 1.213 1.00 38.56 98 ILE A CA 1
ATOM 716 C C . ILE A 1 101 ? 72.577 58.157 1.412 1.00 40.43 98 ILE A C 1
ATOM 717 O O . ILE A 1 101 ? 73.341 58.031 0.444 1.00 39.25 98 ILE A O 1
ATOM 722 N N . GLU A 1 102 ? 73.011 58.259 2.668 1.00 39.86 99 GLU A N 1
ATOM 723 C CA . GLU A 1 102 ? 74.429 58.207 3.017 1.00 42.15 99 GLU A CA 1
ATOM 724 C C . GLU A 1 102 ? 75.008 56.850 2.662 1.00 40.97 99 GLU A C 1
ATOM 725 O O . GLU A 1 102 ? 76.046 56.750 2.019 1.00 40.01 99 GLU A O 1
ATOM 731 N N . THR A 1 103 ? 74.333 55.803 3.119 1.00 41.06 100 THR A N 1
ATOM 732 C CA . THR A 1 103 ? 74.775 54.446 2.851 1.00 41.23 100 THR A CA 1
ATOM 733 C C . THR A 1 103 ? 75.027 54.261 1.360 1.00 42.37 100 THR A C 1
ATOM 734 O O . THR A 1 103 ? 75.987 53.599 0.969 1.00 42.65 100 THR A O 1
ATOM 738 N N . LYS A 1 104 ? 74.173 54.857 0.531 1.00 42.62 101 LYS A N 1
ATOM 739 C CA . LYS A 1 104 ? 74.328 54.760 -0.911 1.00 42.84 101 LYS A CA 1
ATOM 740 C C . LYS A 1 104 ? 75.736 55.175 -1.307 1.00 42.32 101 LYS A C 1
ATOM 741 O O . LYS A 1 104 ? 76.398 54.469 -2.065 1.00 39.82 101 LYS A O 1
ATOM 747 N N . ARG A 1 105 ? 76.209 56.305 -0.789 1.00 43.01 102 ARG A N 1
ATOM 748 C CA . ARG A 1 105 ? 77.545 56.747 -1.166 1.00 46.98 102 ARG A CA 1
ATOM 749 C C . ARG A 1 105 ? 78.698 56.092 -0.406 1.00 44.17 102 ARG A C 1
ATOM 750 O O . ARG A 1 105 ? 79.803 55.991 -0.931 1.00 45.64 102 ARG A O 1
ATOM 758 N N . PHE A 1 106 ? 78.464 55.643 0.819 1.00 43.81 103 PHE A N 1
ATOM 759 C CA . PHE A 1 106 ? 79.532 54.966 1.554 1.00 42.99 103 PHE A CA 1
ATOM 760 C C . PHE A 1 106 ? 79.851 53.696 0.765 1.00 45.40 103 PHE A C 1
ATOM 761 O O . PHE A 1 106 ? 81.016 53.357 0.526 1.00 44.38 103 PHE A O 1
ATOM 769 N N . ALA A 1 107 ? 78.786 53.012 0.352 1.00 47.36 104 ALA A N 1
ATOM 770 C CA . ALA A 1 107 ? 78.880 51.774 -0.405 1.00 49.41 104 ALA A CA 1
ATOM 771 C C . ALA A 1 107 ? 79.721 51.922 -1.661 1.00 51.53 104 ALA A C 1
ATOM 772 O O . ALA A 1 107 ? 80.748 51.260 -1.795 1.00 51.66 104 ALA A O 1
ATOM 774 N N . GLN A 1 108 ? 79.303 52.785 -2.583 1.00 53.34 105 GLN A N 1
ATOM 775 C CA . GLN A 1 108 ? 80.068 52.937 -3.816 1.00 55.94 105 GLN A CA 1
ATOM 776 C C . GLN A 1 108 ? 81.489 53.429 -3.566 1.00 54.41 105 GLN A C 1
ATOM 777 O O . GLN A 1 108 ? 82.371 53.200 -4.389 1.00 53.60 105 GLN A O 1
ATOM 783 N N . ARG A 1 109 ? 81.718 54.098 -2.437 1.00 51.84 106 ARG A N 1
ATOM 784 C CA . ARG A 1 109 ? 83.064 54.557 -2.122 1.00 50.49 106 ARG A CA 1
ATOM 785 C C . ARG A 1 109 ? 83.885 53.314 -1.847 1.00 49.13 106 ARG A C 1
ATOM 786 O O . ARG A 1 109 ? 84.927 53.101 -2.455 1.00 51.78 106 ARG A O 1
ATOM 794 N N . VAL A 1 110 ? 83.406 52.493 -0.920 1.00 46.90 107 VAL A N 1
ATOM 795 C CA . VAL A 1 110 ? 84.082 51.253 -0.577 1.00 44.81 107 VAL A CA 1
ATOM 796 C C . VAL A 1 110 ? 84.175 50.375 -1.831 1.00 46.27 107 VAL A C 1
ATOM 797 O O . VAL A 1 110 ? 85.196 49.732 -2.070 1.00 45.23 107 VAL A O 1
ATOM 801 N N . ASN A 1 111 ? 83.118 50.372 -2.643 1.00 48.25 108 ASN A N 1
ATOM 802 C CA . ASN A 1 111 ? 83.096 49.568 -3.870 1.00 51.58 108 ASN A CA 1
ATOM 803 C C . ASN A 1 111 ? 84.204 49.941 -4.854 1.00 53.87 108 ASN A C 1
ATOM 804 O O . ASN A 1 111 ? 84.729 49.072 -5.557 1.00 52.31 108 ASN A O 1
ATOM 809 N N . GLU A 1 112 ? 84.552 51.226 -4.911 1.00 54.60 109 GLU A N 1
ATOM 810 C CA . GLU A 1 112 ? 85.599 51.673 -5.818 1.00 55.11 109 GLU A CA 1
ATOM 811 C C . GLU A 1 112 ? 86.975 51.498 -5.188 1.00 54.90 109 GLU A C 1
ATOM 812 O O . GLU A 1 112 ? 87.986 51.857 -5.783 1.00 54.90 109 GLU A O 1
ATOM 826 N N . GLY A 1 114 ? 87.685 48.434 -3.990 1.00 53.28 111 GLY A N 1
ATOM 827 C CA . GLY A 1 114 ? 87.876 47.001 -4.119 1.00 53.39 111 GLY A CA 1
ATOM 828 C C . GLY A 1 114 ? 87.268 46.120 -3.039 1.00 54.07 111 GLY A C 1
ATOM 829 O O . GLY A 1 114 ? 87.857 45.108 -2.654 1.00 55.67 111 GLY A O 1
ATOM 830 N N . ALA A 1 115 ? 86.086 46.481 -2.553 1.00 52.09 112 ALA A N 1
ATOM 831 C CA . ALA A 1 115 ? 85.438 45.695 -1.514 1.00 48.60 112 ALA A CA 1
ATOM 832 C C . ALA A 1 115 ? 83.929 45.675 -1.704 1.00 45.76 112 ALA A C 1
ATOM 833 O O . ALA A 1 115 ? 83.366 46.555 -2.350 1.00 45.08 112 ALA A O 1
ATOM 835 N N . ASP A 1 116 ? 83.283 44.652 -1.157 1.00 43.61 113 ASP A N 1
ATOM 836 C CA . ASP A 1 116 ? 81.834 44.546 -1.235 1.00 41.48 113 ASP A CA 1
ATOM 837 C C . ASP A 1 116 ? 81.250 45.192 0.024 1.00 41.11 113 ASP A C 1
ATOM 838 O O . ASP A 1 116 ? 81.917 45.270 1.064 1.00 38.04 113 ASP A O 1
ATOM 843 N N . TYR A 1 117 ? 80.007 45.659 -0.080 1.00 40.78 114 TYR A N 1
ATOM 844 C CA . TYR A 1 117 ? 79.328 46.331 1.022 1.00 37.42 114 TYR A CA 1
ATOM 845 C C . TYR A 1 117 ? 77.905 45.831 1.176 1.00 37.58 114 TYR A C 1
ATOM 846 O O . TYR A 1 117 ? 77.155 45.732 0.205 1.00 36.40 114 TYR A O 1
ATOM 855 N N . LEU A 1 118 ? 77.545 45.495 2.404 1.00 37.70 115 LEU A N 1
ATOM 856 C CA . LEU A 1 118 ? 76.190 45.067 2.692 1.00 38.02 115 LEU A CA 1
ATOM 857 C C . LEU A 1 118 ? 75.709 45.980 3.801 1.00 37.57 115 LEU A C 1
ATOM 858 O O . LEU A 1 118 ? 76.388 46.107 4.819 1.00 40.23 115 LEU A O 1
ATOM 863 N N . ASP A 1 119 ? 74.582 46.655 3.605 1.00 34.26 116 ASP A N 1
ATOM 864 C CA . ASP A 1 119 ? 74.050 47.469 4.685 1.00 32.45 116 ASP A CA 1
ATOM 865 C C . ASP A 1 119 ? 72.950 46.568 5.210 1.00 32.03 116 ASP A C 1
ATOM 866 O O . ASP A 1 119 ? 72.013 46.224 4.495 1.00 33.59 116 ASP A O 1
ATOM 871 N N . ALA A 1 120 ? 73.097 46.133 6.450 1.00 30.91 117 ALA A N 1
ATOM 872 C CA . ALA A 1 120 ? 72.111 45.246 7.026 1.00 32.44 117 ALA A CA 1
ATOM 873 C C . ALA A 1 120 ? 71.648 45.713 8.407 1.00 34.22 117 ALA A C 1
ATOM 874 O O . ALA A 1 120 ? 71.978 45.099 9.436 1.00 33.66 117 ALA A O 1
ATOM 876 N N . PRO A 1 121 ? 70.896 46.827 8.450 1.00 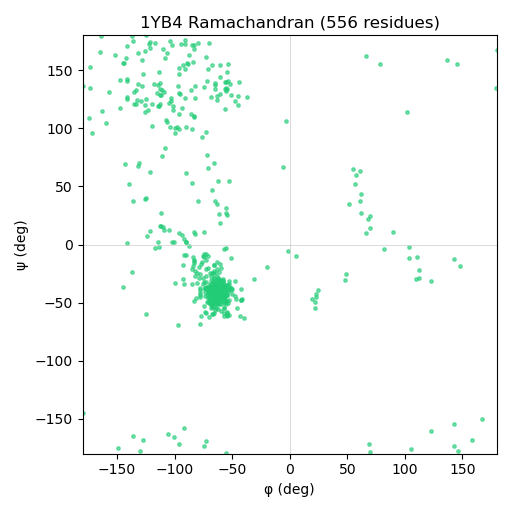33.49 118 PRO A N 1
ATOM 877 C CA . PRO A 1 121 ? 70.399 47.331 9.731 1.00 31.29 118 PRO A CA 1
ATOM 878 C C . PRO A 1 121 ? 69.663 46.199 10.442 1.00 31.23 118 PRO A C 1
ATOM 879 O O . PRO A 1 121 ? 69.181 45.260 9.794 1.00 28.51 118 PRO A O 1
ATOM 883 N N . VAL A 1 122 ? 69.576 46.278 11.767 1.00 29.43 119 VAL A N 1
ATOM 884 C CA . VAL A 1 122 ? 68.907 45.234 12.524 1.00 31.77 119 VAL A CA 1
ATOM 885 C C . VAL A 1 122 ? 67.845 45.782 13.471 1.00 33.86 119 VAL A C 1
ATOM 886 O O . VAL A 1 122 ? 67.853 46.959 13.817 1.00 35.31 119 VAL A O 1
ATOM 890 N N . SER A 1 123 ? 66.914 44.926 13.867 1.00 34.60 120 SER A N 1
ATOM 891 C CA . SER A 1 123 ? 65.890 45.318 14.825 1.00 36.10 120 SER A CA 1
ATOM 892 C C . SER A 1 123 ? 65.639 44.140 15.760 1.00 34.47 120 SER A C 1
ATOM 893 O O . SER A 1 123 ? 65.688 42.986 15.337 1.00 34.77 120 SER A O 1
ATOM 896 N N . GLY A 1 124 ? 65.407 44.434 17.035 1.00 32.79 121 GLY A N 1
ATOM 897 C CA . GLY A 1 124 ? 65.159 43.391 18.012 1.00 31.28 121 GLY A CA 1
ATOM 898 C C . GLY A 1 124 ? 65.681 43.806 19.375 1.00 33.72 121 GLY A C 1
ATOM 899 O O . GLY A 1 124 ? 65.312 43.240 20.406 1.00 32.89 121 GLY A O 1
ATOM 900 N N . GLY A 1 125 ? 66.563 44.799 19.376 1.00 36.87 122 GLY A N 1
ATOM 901 C CA . GLY A 1 125 ? 67.129 45.297 20.616 1.00 38.45 122 GLY A CA 1
ATOM 902 C C . GLY A 1 125 ? 68.084 44.356 21.327 1.00 41.18 122 GLY A C 1
ATOM 903 O O . GLY A 1 125 ? 68.384 43.251 20.862 1.00 40.74 122 GLY A O 1
ATOM 904 N N . GLU A 1 126 ? 68.569 44.819 22.469 1.00 42.40 123 GLU A N 1
ATOM 905 C CA . GLU A 1 126 ? 69.494 44.064 23.291 1.00 46.64 123 GLU A CA 1
ATOM 906 C C . GLU A 1 126 ? 69.145 42.573 23.356 1.00 47.10 123 GLU A C 1
ATOM 907 O O . GLU A 1 126 ? 69.923 41.733 22.904 1.00 48.84 123 GLU A O 1
ATOM 913 N N . ILE A 1 127 ? 67.976 42.249 23.906 1.00 46.58 124 ILE A N 1
ATOM 914 C CA . ILE A 1 127 ? 67.536 40.859 24.035 1.00 44.71 124 ILE A CA 1
ATOM 915 C C . ILE A 1 127 ? 67.590 40.096 22.722 1.00 44.48 124 ILE A C 1
ATOM 916 O O . ILE A 1 127 ? 67.812 38.883 22.711 1.00 44.05 124 ILE A O 1
ATOM 921 N N . GLY A 1 128 ? 67.367 40.808 21.619 1.00 43.26 125 GLY A N 1
ATOM 922 C CA . GLY A 1 128 ? 67.398 40.180 20.315 1.00 38.82 125 GLY A CA 1
ATOM 923 C C . GLY A 1 128 ? 68.812 39.801 19.926 1.00 38.40 125 GLY A C 1
ATOM 924 O O . GLY A 1 128 ? 69.036 38.724 19.384 1.00 37.25 125 GLY A O 1
ATOM 925 N N . ALA A 1 129 ? 69.766 40.684 20.211 1.00 39.16 126 ALA A N 1
ATOM 926 C CA . ALA A 1 129 ? 71.177 40.457 19.876 1.00 41.44 126 ALA A CA 1
ATOM 927 C C . ALA A 1 129 ? 71.818 39.300 20.654 1.00 42.43 126 ALA A C 1
ATOM 928 O O . ALA A 1 129 ? 72.624 38.540 20.103 1.00 42.19 126 ALA A O 1
ATOM 930 N N . ARG A 1 130 ? 71.463 39.170 21.930 1.00 43.35 127 ARG A N 1
ATOM 931 C CA . ARG A 1 130 ? 72.007 38.106 22.769 1.00 44.64 127 ARG A CA 1
ATOM 932 C C . ARG A 1 130 ? 71.464 36.752 22.348 1.00 43.58 127 ARG A C 1
ATOM 933 O O . ARG A 1 130 ? 72.198 35.775 22.232 1.00 45.29 127 ARG A O 1
ATOM 941 N N . GLU A 1 131 ? 70.160 36.717 22.132 1.00 40.67 128 GLU A N 1
ATOM 942 C CA . GLU A 1 131 ? 69.446 35.509 21.777 1.00 38.25 128 GLU A CA 1
ATOM 943 C C . GLU A 1 131 ? 69.650 35.025 20.345 1.00 35.46 128 GLU A C 1
ATOM 944 O O . GLU A 1 131 ? 69.249 33.909 20.006 1.00 35.46 128 GLU A O 1
ATOM 950 N N . GLY A 1 132 ? 70.269 35.859 19.510 1.00 35.19 129 GLY A N 1
ATOM 951 C CA . GLY A 1 132 ? 70.489 35.499 18.114 1.00 34.61 129 GLY A CA 1
ATOM 952 C C . GLY A 1 132 ? 69.201 35.465 17.295 1.00 35.33 129 GLY A C 1
ATOM 953 O O . GLY A 1 132 ? 69.110 34.787 16.263 1.00 33.01 129 GLY A O 1
ATOM 954 N N . THR A 1 133 ? 68.200 36.211 17.760 1.00 35.17 130 THR A N 1
ATOM 955 C CA . THR A 1 133 ? 66.902 36.270 17.101 1.00 36.37 130 THR A CA 1
ATOM 956 C C . THR A 1 133 ? 66.607 37.637 16.476 1.00 37.92 130 THR A C 1
ATOM 957 O O . THR A 1 133 ? 65.451 38.036 16.350 1.00 38.68 130 THR A O 1
ATOM 961 N N . LEU A 1 134 ? 67.648 38.363 16.099 1.00 36.89 131 LEU A N 1
ATOM 962 C CA . LEU A 1 134 ? 67.448 39.661 15.481 1.00 35.54 131 LEU A CA 1
ATOM 963 C C . LEU A 1 134 ? 66.793 39.522 14.106 1.00 35.75 131 LEU A C 1
ATOM 964 O O . LEU A 1 134 ? 66.900 38.478 13.450 1.00 35.14 131 LEU A O 1
ATOM 969 N N . SER A 1 135 ? 66.101 40.573 13.683 1.00 32.44 132 SER A N 1
ATOM 970 C CA . SER A 1 135 ? 65.526 40.594 12.348 1.00 33.10 132 SER A CA 1
ATOM 971 C C . SER A 1 135 ? 66.587 41.386 11.581 1.00 30.81 132 SER A C 1
ATOM 972 O O . SER A 1 135 ? 67.105 42.383 12.093 1.00 30.48 132 SER A O 1
ATOM 975 N N . ILE A 1 136 ? 66.929 40.930 10.376 1.00 28.33 133 ILE A N 1
ATOM 976 C CA . ILE A 1 136 ? 67.964 41.581 9.590 1.00 29.12 133 ILE A CA 1
ATOM 977 C C . ILE A 1 136 ? 67.541 41.885 8.150 1.00 31.41 133 ILE A C 1
ATOM 978 O O . ILE A 1 136 ? 67.245 40.971 7.372 1.00 33.43 133 ILE A O 1
ATOM 991 N N . VAL A 1 138 ? 68.667 43.381 4.577 1.00 28.74 135 VAL A N 1
ATOM 992 C CA . VAL A 1 138 ? 69.920 43.591 3.868 1.00 29.49 135 VAL A CA 1
ATOM 993 C C . VAL A 1 138 ? 69.904 44.188 2.468 1.00 32.06 135 VAL A C 1
ATOM 994 O O . VAL A 1 138 ? 69.144 43.758 1.595 1.00 34.40 135 VAL A O 1
ATOM 998 N N . GLY A 1 139 ? 70.794 45.149 2.249 1.00 30.33 136 GLY A N 1
ATOM 999 C CA . GLY A 1 139 ? 70.913 45.764 0.942 1.00 30.75 136 GLY A CA 1
ATOM 1000 C C . GLY A 1 139 ? 72.266 45.389 0.359 1.00 33.00 136 GLY A C 1
ATOM 1001 O O . GLY A 1 139 ? 73.295 45.535 1.027 1.00 29.71 136 GLY A O 1
ATOM 1002 N N . GLY A 1 140 ? 72.268 44.885 -0.874 1.00 34.49 137 GLY A N 1
ATOM 1003 C CA . GLY A 1 140 ? 73.516 44.504 -1.507 1.00 34.22 137 GLY A CA 1
ATOM 1004 C C . GLY A 1 140 ? 73.354 43.510 -2.636 1.00 35.97 137 GLY A C 1
ATOM 1005 O O . GLY A 1 140 ? 72.242 43.266 -3.108 1.00 32.38 137 GLY A O 1
ATOM 1006 N N . GLU A 1 141 ? 74.481 42.950 -3.075 1.00 38.43 138 GLU A N 1
ATOM 1007 C CA . GLU A 1 141 ? 74.512 41.958 -4.143 1.00 40.22 138 GLU A CA 1
ATOM 1008 C C . GLU A 1 141 ? 74.273 40.570 -3.557 1.00 39.66 138 GLU A C 1
ATOM 1009 O O . GLU A 1 141 ? 74.896 40.203 -2.561 1.00 42.31 138 GLU A O 1
ATOM 1015 N N . GLN A 1 142 ? 73.386 39.798 -4.178 1.00 37.79 139 GLN A N 1
ATOM 1016 C CA . GLN A 1 142 ? 73.057 38.457 -3.685 1.00 37.33 139 GLN A CA 1
ATOM 1017 C C . GLN A 1 142 ? 74.227 37.548 -3.281 1.00 35.48 139 GLN A C 1
ATOM 1018 O O . GLN A 1 142 ? 74.246 37.043 -2.158 1.00 33.64 139 GLN A O 1
ATOM 1024 N N . LYS A 1 143 ? 75.188 37.327 -4.178 1.00 35.99 140 LYS A N 1
ATOM 1025 C CA . LYS A 1 143 ? 76.345 36.471 -3.858 1.00 36.79 140 LYS A CA 1
ATOM 1026 C C . LYS A 1 143 ? 77.033 36.941 -2.559 1.00 34.16 140 LYS A C 1
ATOM 1027 O O . LYS A 1 143 ? 77.457 36.124 -1.742 1.00 30.92 140 LYS A O 1
ATOM 1033 N N . VAL A 1 144 ? 77.154 38.259 -2.391 1.00 30.97 141 VAL A N 1
ATOM 1034 C CA . VAL A 1 144 ? 77.763 38.834 -1.196 1.00 27.70 141 VAL A CA 1
ATOM 1035 C C . VAL A 1 144 ? 76.878 38.476 -0.004 1.00 28.29 141 VAL A C 1
ATOM 1036 O O . VAL A 1 144 ? 77.356 38.033 1.047 1.00 28.98 141 VAL A O 1
ATOM 1040 N N . PHE A 1 145 ? 75.579 38.678 -0.175 1.00 28.20 142 PHE A N 1
ATOM 1041 C CA . PHE A 1 145 ? 74.617 38.349 0.861 1.00 29.64 142 PHE A CA 1
ATOM 1042 C C . PHE A 1 145 ? 74.741 36.857 1.179 1.00 30.50 142 PHE A C 1
ATOM 1043 O O . PHE A 1 145 ? 74.790 36.472 2.341 1.00 30.23 142 PHE A O 1
ATOM 1051 N N . ASP A 1 146 ? 74.790 36.023 0.140 1.00 32.91 143 ASP A N 1
ATOM 1052 C CA . ASP A 1 146 ? 74.903 34.576 0.320 1.00 32.88 143 ASP A CA 1
ATOM 1053 C C . ASP A 1 146 ? 76.152 34.191 1.091 1.00 32.91 143 ASP A C 1
ATOM 1054 O O . ASP A 1 146 ? 76.140 33.232 1.860 1.00 35.31 143 ASP A O 1
ATOM 1059 N N . ARG A 1 147 ? 77.229 34.944 0.882 1.00 33.99 144 ARG A N 1
ATOM 1060 C CA . ARG A 1 147 ? 78.509 34.685 1.546 1.00 34.23 144 ARG A CA 1
ATOM 1061 C C . ARG A 1 147 ? 78.500 34.953 3.046 1.00 31.90 144 ARG A C 1
ATOM 1062 O O . ARG A 1 147 ? 79.046 34.179 3.828 1.00 27.65 144 ARG A O 1
ATOM 1070 N N . VAL A 1 148 ? 77.884 36.061 3.430 1.00 30.37 145 VAL A N 1
ATOM 1071 C CA . VAL A 1 148 ? 77.795 36.464 4.823 1.00 31.08 145 VAL A CA 1
ATOM 1072 C C . VAL A 1 148 ? 76.619 35.769 5.527 1.00 32.75 145 VAL A C 1
ATOM 1073 O O . VAL A 1 148 ? 76.564 35.689 6.756 1.00 30.03 145 VAL A O 1
ATOM 1077 N N . LYS A 1 149 ? 75.693 35.252 4.723 1.00 34.67 146 LYS A N 1
ATOM 1078 C CA . LYS A 1 149 ? 74.485 34.588 5.216 1.00 35.23 146 LYS A CA 1
ATOM 1079 C C . LYS A 1 149 ? 74.657 33.656 6.412 1.00 35.10 146 LYS A C 1
ATOM 1080 O O . LYS A 1 149 ? 73.870 33.719 7.352 1.00 36.11 146 LYS A O 1
ATOM 1086 N N . PRO A 1 150 ? 75.671 32.769 6.390 1.00 35.94 147 PRO A N 1
ATOM 1087 C CA . PRO A 1 150 ? 75.895 31.842 7.516 1.00 36.01 147 PRO A CA 1
ATOM 1088 C C . PRO A 1 150 ? 76.154 32.575 8.840 1.00 35.70 147 PRO A C 1
ATOM 1089 O O . PRO A 1 150 ? 75.832 32.069 9.927 1.00 31.38 147 PRO A O 1
ATOM 1093 N N . LEU A 1 151 ? 76.744 33.765 8.738 1.00 35.19 148 LEU A N 1
ATOM 1094 C CA . LEU A 1 151 ? 77.029 34.572 9.917 1.00 33.31 148 LEU A CA 1
ATOM 1095 C C . LEU A 1 151 ? 75.739 35.252 10.362 1.00 32.33 148 LEU A C 1
ATOM 1096 O O . LEU A 1 151 ? 75.424 35.285 11.549 1.00 33.37 148 LEU A O 1
ATOM 1101 N N . PHE A 1 152 ? 74.992 35.807 9.415 1.00 31.68 149 PHE A N 1
ATOM 1102 C CA . PHE A 1 152 ? 73.727 36.436 9.780 1.00 30.85 149 PHE A CA 1
ATOM 1103 C C . PHE A 1 152 ? 72.870 35.398 10.519 1.00 31.57 149 PHE A C 1
ATOM 1104 O O . PHE A 1 152 ? 72.175 35.730 11.488 1.00 28.90 149 PHE A O 1
ATOM 1112 N N . ASP A 1 153 ? 72.943 34.142 10.064 1.00 32.25 150 ASP A N 1
ATOM 1113 C CA . ASP A 1 153 ? 72.166 33.040 10.652 1.00 33.34 150 ASP A CA 1
ATOM 1114 C C . ASP A 1 153 ? 72.450 32.861 12.127 1.00 33.10 150 ASP A C 1
ATOM 1115 O O . ASP A 1 153 ? 71.595 32.401 12.875 1.00 35.63 150 ASP A O 1
ATOM 1120 N N . ILE A 1 154 ? 73.662 33.208 12.538 1.00 33.63 151 ILE A N 1
ATOM 1121 C CA . ILE A 1 154 ? 74.050 33.100 13.936 1.00 32.56 151 ILE A CA 1
ATOM 1122 C C . ILE A 1 154 ? 73.515 34.305 14.693 1.00 32.02 151 ILE A C 1
ATOM 1123 O O . ILE A 1 154 ? 73.143 34.195 15.851 1.00 35.18 151 ILE A O 1
ATOM 1128 N N . LEU A 1 155 ? 73.460 35.452 14.022 1.00 31.28 152 LEU A N 1
ATOM 1129 C CA . LEU A 1 155 ? 73.004 36.693 14.640 1.00 31.88 152 LEU A CA 1
ATOM 1130 C C . LEU A 1 155 ? 71.492 36.910 14.752 1.00 32.66 152 LEU A C 1
ATOM 1131 O O . LEU A 1 155 ? 71.045 37.658 15.608 1.00 34.25 152 LEU A O 1
ATOM 1136 N N . GLY A 1 156 ? 70.703 36.278 13.897 1.00 35.15 153 GLY A N 1
ATOM 1137 C CA . GLY A 1 156 ? 69.262 36.475 13.977 1.00 38.51 153 GLY A CA 1
ATOM 1138 C C . GLY A 1 156 ? 68.439 35.433 13.232 1.00 39.70 153 GLY A C 1
ATOM 1139 O O . GLY A 1 156 ? 68.996 34.526 12.617 1.00 40.82 153 GLY A O 1
ATOM 1140 N N . LYS A 1 157 ? 67.112 35.556 13.287 1.00 38.78 154 LYS A N 1
ATOM 1141 C CA . LYS A 1 157 ? 66.224 34.618 12.604 1.00 37.76 154 LYS A CA 1
ATOM 1142 C C . LYS A 1 157 ? 65.798 35.180 11.268 1.00 38.16 154 LYS A C 1
ATOM 1143 O O . LYS A 1 157 ? 66.189 34.676 10.221 1.00 38.67 154 LYS A O 1
ATOM 1149 N N . ASN A 1 158 ? 64.979 36.225 11.311 1.00 38.01 155 ASN A N 1
ATOM 1150 C CA . ASN A 1 158 ? 64.485 36.838 10.098 1.00 37.76 155 ASN A CA 1
ATOM 1151 C C . ASN A 1 158 ? 65.532 37.640 9.339 1.00 37.78 155 ASN A C 1
ATOM 1152 O O . ASN A 1 158 ? 65.798 38.798 9.661 1.00 37.05 155 ASN A O 1
ATOM 1157 N N . ILE A 1 159 ? 66.135 37.014 8.334 1.00 35.14 156 ILE A N 1
ATOM 1158 C CA . ILE A 1 159 ? 67.117 37.704 7.519 1.00 33.73 156 ILE A CA 1
ATOM 1159 C C . ILE A 1 159 ? 66.451 37.850 6.180 1.00 31.72 156 ILE A C 1
ATOM 1160 O O . ILE A 1 159 ? 65.887 36.897 5.656 1.00 32.94 156 ILE A O 1
ATOM 1165 N N . THR A 1 160 ? 66.514 39.045 5.625 1.00 29.40 157 THR A N 1
ATOM 1166 C CA . THR A 1 160 ? 65.871 39.292 4.356 1.00 28.57 157 THR A CA 1
ATOM 1167 C C . THR A 1 160 ? 66.719 40.188 3.489 1.00 29.30 157 THR A C 1
ATOM 1168 O O . THR A 1 160 ? 67.137 41.260 3.923 1.00 30.05 157 THR A O 1
ATOM 1172 N N . LEU A 1 161 ? 66.986 39.738 2.269 1.00 29.90 158 LEU A N 1
ATOM 1173 C CA . LEU A 1 161 ? 67.744 40.544 1.330 1.00 30.32 158 LEU A CA 1
ATOM 1174 C C . LEU A 1 161 ? 66.648 41.391 0.721 1.00 30.80 158 LEU A C 1
ATOM 1175 O O . LEU A 1 161 ? 65.768 40.871 0.031 1.00 32.47 158 LEU A O 1
ATOM 1180 N N . VAL A 1 162 ? 66.689 42.689 1.000 1.00 30.93 159 VAL A N 1
ATOM 1181 C CA . VAL A 1 162 ? 65.665 43.613 0.521 1.00 32.32 159 VAL A CA 1
ATOM 1182 C C . VAL A 1 162 ? 65.909 44.136 -0.896 1.00 32.78 159 VAL A C 1
ATOM 1183 O O . VAL A 1 162 ? 64.957 44.368 -1.645 1.00 33.94 159 VAL A O 1
ATOM 1187 N N . GLY A 1 163 ? 67.180 44.311 -1.258 1.00 30.15 160 GLY A N 1
ATOM 1188 C CA . GLY A 1 163 ? 67.528 44.813 -2.573 1.00 27.79 160 GLY A CA 1
ATOM 1189 C C . GLY A 1 163 ? 68.987 45.217 -2.591 1.00 29.10 160 GLY A C 1
ATOM 1190 O O . GLY A 1 163 ? 69.802 44.650 -1.865 1.00 29.96 160 GLY A O 1
ATOM 1191 N N . GLY A 1 164 ? 69.316 46.207 -3.414 1.00 31.20 161 GLY A N 1
ATOM 1192 C CA . GLY A 1 164 ? 70.682 46.670 -3.510 1.00 31.05 161 GLY A CA 1
ATOM 1193 C C . GLY A 1 164 ? 71.057 47.590 -2.371 1.00 33.89 161 GLY A C 1
ATOM 1194 O O . GLY A 1 164 ? 70.200 47.971 -1.574 1.00 36.70 161 GLY A O 1
ATOM 1195 N N . ASN A 1 165 ? 72.339 47.948 -2.306 1.00 33.73 162 ASN A N 1
ATOM 1196 C CA . ASN A 1 165 ? 72.882 48.826 -1.268 1.00 35.73 162 ASN A CA 1
ATOM 1197 C C . ASN A 1 165 ? 72.041 50.060 -0.982 1.00 35.38 162 ASN A C 1
ATOM 1198 O O . ASN A 1 165 ? 71.815 50.889 -1.863 1.00 34.76 162 ASN A O 1
ATOM 1203 N N . GLY A 1 166 ? 71.592 50.174 0.265 1.00 36.25 163 GLY A N 1
ATOM 1204 C CA . GLY A 1 166 ? 70.765 51.296 0.667 1.00 34.87 163 GLY A CA 1
ATOM 1205 C C . GLY A 1 166 ? 69.350 50.849 0.990 1.00 34.84 163 GLY A C 1
ATOM 1206 O O . GLY A 1 166 ? 68.665 51.456 1.816 1.00 36.06 163 GLY A O 1
ATOM 1207 N N . ASP A 1 167 ? 68.908 49.777 0.342 1.00 34.05 164 ASP A N 1
ATOM 1208 C CA . ASP A 1 167 ? 67.563 49.255 0.568 1.00 33.49 164 ASP A CA 1
ATOM 1209 C C . ASP A 1 167 ? 67.453 48.616 1.939 1.00 30.82 164 ASP A C 1
ATOM 1210 O O . ASP A 1 167 ? 66.356 48.438 2.463 1.00 29.06 164 ASP A O 1
ATOM 1215 N N . GLY A 1 168 ? 68.593 48.256 2.512 1.00 30.60 165 GLY A N 1
ATOM 1216 C CA . GLY A 1 168 ? 68.582 47.653 3.831 1.00 28.69 165 GLY A CA 1
ATOM 1217 C C . GLY A 1 168 ? 68.169 48.730 4.807 1.00 28.81 165 GLY A C 1
ATOM 1218 O O . GLY A 1 168 ? 67.247 48.556 5.608 1.00 30.85 165 GLY A O 1
ATOM 1219 N N . GLN A 1 169 ? 68.849 49.865 4.720 1.00 25.36 166 GLN A N 1
ATOM 1220 C CA . GLN A 1 169 ? 68.561 50.986 5.587 1.00 25.97 166 GLN A CA 1
ATOM 1221 C C . GLN A 1 169 ? 67.146 51.483 5.326 1.00 27.42 166 GLN A C 1
ATOM 1222 O O . GLN A 1 169 ? 66.377 51.753 6.251 1.00 24.86 166 GLN A O 1
ATOM 1228 N N . THR A 1 170 ? 66.793 51.588 4.056 1.00 27.50 167 THR A N 1
ATOM 1229 C CA . THR A 1 170 ? 65.478 52.075 3.728 1.00 27.17 167 THR A CA 1
ATOM 1230 C C . THR A 1 170 ? 64.413 51.166 4.322 1.00 30.99 167 THR A C 1
ATOM 1231 O O . THR A 1 170 ? 63.337 51.636 4.728 1.00 32.69 167 THR A O 1
ATOM 1235 N N . CYS A 1 171 ? 64.718 49.872 4.397 1.00 29.36 168 CYS A N 1
ATOM 1236 C CA . CYS A 1 171 ? 63.765 48.905 4.932 1.00 27.79 168 CYS A CA 1
ATOM 1237 C C . CYS A 1 171 ? 63.592 49.097 6.438 1.00 27.77 168 CYS A C 1
ATOM 1238 O O . CYS A 1 171 ? 62.485 49.020 6.967 1.00 27.86 168 CYS A O 1
ATOM 1241 N N . LYS A 1 172 ? 64.693 49.352 7.133 1.00 29.21 169 LYS A N 1
ATOM 1242 C CA . LYS A 1 172 ? 64.623 49.569 8.569 1.00 26.48 169 LYS A CA 1
ATOM 1243 C C . LYS A 1 172 ? 63.796 50.827 8.871 1.00 27.80 169 LYS A C 1
ATOM 1244 O O . LYS A 1 172 ? 62.929 50.797 9.737 1.00 28.97 169 LYS A O 1
ATOM 1250 N N . VAL A 1 173 ? 64.058 51.926 8.163 1.00 28.24 170 VAL A N 1
ATOM 1251 C CA . VAL A 1 173 ? 63.325 53.167 8.418 1.00 27.51 170 VAL A CA 1
ATOM 1252 C C . VAL A 1 173 ? 61.838 52.951 8.249 1.00 28.34 170 VAL A C 1
ATOM 1253 O O . VAL A 1 173 ? 61.042 53.414 9.068 1.00 27.39 170 VAL A O 1
ATOM 1257 N N . ALA A 1 174 ? 61.475 52.236 7.185 1.00 30.37 171 ALA A N 1
ATOM 1258 C CA . ALA A 1 174 ? 60.076 51.937 6.887 1.00 29.06 171 ALA A CA 1
ATOM 1259 C C . ALA A 1 174 ? 59.443 51.160 8.041 1.00 29.32 171 ALA A C 1
ATOM 1260 O O . ALA A 1 174 ? 58.289 51.388 8.397 1.00 28.35 171 ALA A O 1
ATOM 1262 N N . ASN A 1 175 ? 60.215 50.246 8.618 1.00 30.77 172 ASN A N 1
ATOM 1263 C CA . ASN A 1 175 ? 59.766 49.440 9.748 1.00 32.93 172 ASN A CA 1
ATOM 1264 C C . ASN A 1 175 ? 59.448 50.369 10.931 1.00 32.38 172 ASN A C 1
ATOM 1265 O O . ASN A 1 175 ? 58.355 50.315 11.516 1.00 34.74 172 ASN A O 1
ATOM 1270 N N . GLN A 1 176 ? 60.394 51.241 11.264 1.00 30.18 173 GLN A N 1
ATOM 1271 C CA . GLN A 1 176 ? 60.217 52.157 12.388 1.00 26.76 173 GLN A CA 1
ATOM 1272 C C . GLN A 1 176 ? 59.082 53.153 12.234 1.00 25.24 173 GLN A C 1
ATOM 1273 O O . GLN A 1 176 ? 58.476 53.553 13.225 1.00 24.93 173 GLN A O 1
ATOM 1279 N N . ILE A 1 177 ? 58.776 53.546 11.001 1.00 26.44 174 ILE A N 1
ATOM 1280 C CA . ILE A 1 177 ? 57.660 54.466 10.781 1.00 25.35 174 ILE A CA 1
ATOM 1281 C C . ILE A 1 177 ? 56.342 53.771 11.138 1.00 24.10 174 ILE A C 1
ATOM 1282 O O . ILE A 1 177 ? 55.527 54.310 11.879 1.00 27.69 174 ILE A O 1
ATOM 1287 N N . ILE A 1 178 ? 56.143 52.570 10.608 1.00 21.46 175 ILE A N 1
ATOM 1288 C CA . ILE A 1 178 ? 54.923 51.822 10.851 1.00 18.08 175 ILE A CA 1
ATOM 1289 C C . I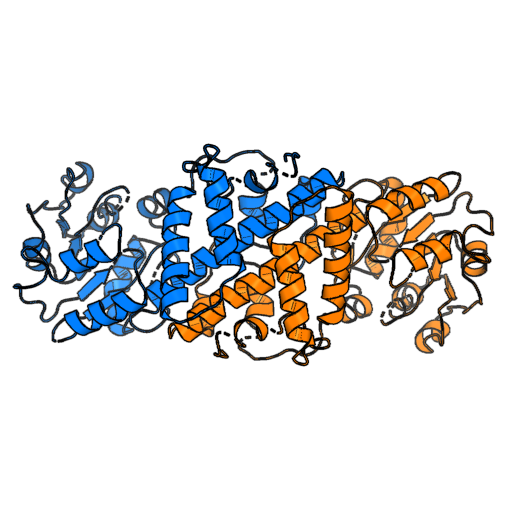LE A 1 178 ? 54.780 51.421 12.304 1.00 22.31 175 ILE A C 1
ATOM 1290 O O . ILE A 1 178 ? 53.683 51.457 12.839 1.00 23.35 175 ILE A O 1
ATOM 1295 N N . VAL A 1 179 ? 55.871 51.048 12.962 1.00 24.36 176 VAL A N 1
ATOM 1296 C CA . VAL A 1 179 ? 55.748 50.663 14.358 1.00 25.30 176 VAL A CA 1
ATOM 1297 C C . VAL A 1 179 ? 55.268 51.859 15.153 1.00 26.11 176 VAL A C 1
ATOM 1298 O O . VAL A 1 179 ? 54.415 51.726 16.033 1.00 27.91 176 VAL A O 1
ATOM 1302 N N . ALA A 1 180 ? 55.799 53.032 14.823 1.00 26.78 177 ALA A N 1
ATOM 1303 C CA . ALA A 1 180 ? 55.422 54.265 15.511 1.00 27.34 177 ALA A CA 1
ATOM 1304 C C . ALA A 1 180 ? 53.966 54.636 15.210 1.00 28.21 177 ALA A C 1
ATOM 1305 O O . ALA A 1 180 ? 53.159 54.848 16.117 1.00 29.42 177 ALA A O 1
ATOM 1307 N N . LEU A 1 181 ? 53.628 54.723 13.932 1.00 25.37 178 LEU A N 1
ATOM 1308 C CA . LEU A 1 181 ? 52.271 55.060 13.573 1.00 25.37 178 LEU A CA 1
ATOM 1309 C C . LEU A 1 181 ? 51.238 54.038 14.099 1.00 24.53 178 LEU A C 1
ATOM 1310 O O . LEU A 1 181 ? 50.148 54.432 14.516 1.00 21.84 178 LEU A O 1
ATOM 1315 N N . ASN A 1 182 ? 51.575 52.742 14.096 1.00 23.20 179 ASN A N 1
ATOM 1316 C CA . ASN A 1 182 ? 50.645 51.712 14.593 1.00 21.86 179 ASN A CA 1
ATOM 1317 C C . ASN A 1 182 ? 50.467 51.856 16.103 1.00 23.61 179 ASN A C 1
ATOM 1318 O O . ASN A 1 182 ? 49.343 51.760 16.615 1.00 24.97 179 ASN A O 1
ATOM 1323 N N . ILE A 1 183 ? 51.565 52.114 16.812 1.00 23.86 180 ILE A N 1
ATOM 1324 C CA . ILE A 1 183 ? 51.486 52.295 18.258 1.00 23.56 180 ILE A CA 1
ATOM 1325 C C . ILE A 1 183 ? 50.607 53.505 18.573 1.00 23.94 180 ILE A C 1
ATOM 1326 O O . ILE A 1 183 ? 49.780 53.460 19.481 1.00 25.87 180 ILE A O 1
ATOM 1331 N N . GLU A 1 184 ? 50.767 54.582 17.812 1.00 23.36 181 GLU A N 1
ATOM 1332 C CA . GLU A 1 184 ? 49.983 55.779 18.061 1.00 23.02 181 GLU A CA 1
ATOM 1333 C C . GLU A 1 184 ? 48.515 55.513 17.742 1.00 24.96 181 GLU A C 1
ATOM 1334 O O . GLU A 1 184 ? 47.614 56.004 18.432 1.00 25.27 181 GLU A O 1
ATOM 1340 N N . ALA A 1 185 ? 48.272 54.720 16.707 1.00 24.72 182 ALA A N 1
ATOM 1341 C CA . ALA A 1 185 ? 46.902 54.404 16.333 1.00 27.40 182 ALA A CA 1
ATOM 1342 C C . ALA A 1 185 ? 46.175 53.653 17.455 1.00 27.29 182 ALA A C 1
ATOM 1343 O O . ALA A 1 185 ? 45.070 54.027 17.848 1.00 29.51 182 ALA A O 1
ATOM 1345 N N . VAL A 1 186 ? 46.793 52.599 17.976 1.00 27.12 183 VAL A N 1
ATOM 1346 C CA . VAL A 1 186 ? 46.179 51.834 19.061 1.00 25.61 183 VAL A CA 1
ATOM 1347 C C . VAL A 1 186 ? 45.918 52.765 20.260 1.00 25.71 183 VAL A C 1
ATOM 1348 O O . VAL A 1 186 ? 44.901 52.631 20.952 1.00 27.84 183 VAL A O 1
ATOM 1352 N N . SER A 1 187 ? 46.821 53.719 20.484 1.00 24.72 184 SER A N 1
ATOM 1353 C CA . SER A 1 187 ? 46.693 54.683 21.587 1.00 26.65 184 SER A CA 1
ATOM 1354 C C . SER A 1 187 ? 45.460 55.597 21.446 1.00 28.28 184 SER A C 1
ATOM 1355 O O . SER A 1 187 ? 44.738 55.852 22.415 1.00 26.37 184 SER A O 1
ATOM 1358 N N . GLU A 1 188 ? 45.228 56.092 20.235 1.00 29.07 185 GLU A N 1
ATOM 1359 C CA . GLU A 1 188 ? 44.103 56.983 19.980 1.00 30.89 185 GLU A CA 1
ATOM 1360 C C . GLU A 1 188 ? 42.766 56.253 20.063 1.00 31.42 185 GLU A C 1
ATOM 1361 O O . GLU A 1 188 ? 41.788 56.791 20.573 1.00 30.74 185 GLU A O 1
ATOM 1367 N N . ALA A 1 189 ? 42.738 55.024 19.555 1.00 32.28 186 ALA A N 1
ATOM 1368 C CA . ALA A 1 189 ? 41.532 54.198 19.558 1.00 30.04 186 ALA A CA 1
ATOM 1369 C C . ALA A 1 189 ? 41.121 53.738 20.961 1.00 29.08 186 ALA A C 1
ATOM 1370 O O . ALA A 1 189 ? 39.950 53.825 21.334 1.00 29.72 186 ALA A O 1
ATOM 1372 N N . LEU A 1 190 ? 42.084 53.252 21.737 1.00 27.68 187 LEU A N 1
ATOM 1373 C CA . LEU A 1 190 ? 41.793 52.776 23.085 1.00 28.10 187 LEU A CA 1
ATOM 1374 C C . LEU A 1 190 ? 41.517 53.918 24.082 1.00 26.89 187 LEU A C 1
ATOM 1375 O O . LEU A 1 190 ? 40.564 53.841 24.865 1.00 28.17 187 LEU A O 1
ATOM 1380 N N . VAL A 1 191 ? 42.325 54.979 24.058 1.00 25.68 188 VAL A N 1
ATOM 1381 C CA . VAL A 1 191 ? 42.075 56.107 24.960 1.00 24.78 188 VAL A CA 1
ATOM 1382 C C . VAL A 1 191 ? 40.640 56.586 24.689 1.00 26.06 188 VAL A C 1
ATOM 1383 O O . VAL A 1 191 ? 39.857 56.818 25.613 1.00 30.57 188 VAL A O 1
ATOM 1387 N N . PHE A 1 192 ? 40.283 56.691 23.415 1.00 26.83 189 PHE A N 1
ATOM 1388 C CA . PHE A 1 192 ? 38.940 57.108 23.024 1.00 25.71 189 PHE A CA 1
ATOM 1389 C C . PHE A 1 192 ? 37.889 56.103 23.513 1.00 26.97 189 PHE A C 1
ATOM 1390 O O . PHE A 1 192 ? 36.884 56.485 24.103 1.00 24.13 189 PHE A O 1
ATOM 1398 N N . ALA A 1 193 ? 38.110 54.821 23.223 1.00 26.77 190 ALA A N 1
ATOM 1399 C CA . ALA A 1 193 ? 37.181 53.775 23.646 1.00 27.11 190 ALA A CA 1
ATOM 1400 C C . ALA A 1 193 ? 37.027 53.859 25.153 1.00 28.79 190 ALA A C 1
ATOM 1401 O O . ALA A 1 193 ? 35.937 53.714 25.686 1.00 30.94 190 ALA A O 1
ATOM 1403 N N . SER A 1 194 ? 38.133 54.100 25.844 1.00 30.50 191 SER A N 1
ATOM 1404 C CA . SER A 1 194 ? 38.081 54.182 27.290 1.00 30.35 191 SER A CA 1
ATOM 1405 C C . SER A 1 194 ? 37.241 55.357 27.765 1.00 31.54 191 SER A C 1
ATOM 1406 O O . SER A 1 194 ? 36.287 55.168 28.519 1.00 30.76 191 SER A O 1
ATOM 1409 N N . LYS A 1 195 ? 37.595 56.567 27.322 1.00 31.13 192 LYS A N 1
ATOM 1410 C CA . LYS A 1 195 ? 36.864 57.768 27.724 1.00 29.65 192 LYS A CA 1
ATOM 1411 C C . LYS A 1 195 ? 35.401 57.704 27.285 1.00 30.94 192 LYS A C 1
ATOM 1412 O O . LYS A 1 195 ? 34.558 58.450 27.788 1.00 29.98 192 LYS A O 1
ATOM 1418 N N . ALA A 1 196 ? 35.099 56.805 26.353 1.00 31.15 193 ALA A N 1
ATOM 1419 C CA . ALA A 1 196 ? 33.731 56.643 25.871 1.00 31.68 193 ALA A CA 1
ATOM 1420 C C . ALA A 1 196 ? 32.953 55.711 26.815 1.00 31.37 193 ALA A C 1
ATOM 1421 O O . ALA A 1 196 ? 31.732 55.592 26.727 1.00 33.34 193 ALA A O 1
ATOM 1423 N N . GLY A 1 197 ? 33.668 55.063 27.728 1.00 30.97 194 GLY A N 1
ATOM 1424 C CA . GLY A 1 197 ? 33.027 54.158 28.665 1.00 32.37 194 GLY A CA 1
ATOM 1425 C C . GLY A 1 197 ? 33.178 52.665 28.386 1.00 33.10 194 GLY A C 1
ATOM 1426 O O . GLY A 1 197 ? 32.682 51.837 29.155 1.00 33.74 194 GLY A O 1
ATOM 1427 N N . ALA A 1 198 ? 33.847 52.309 27.294 1.00 32.55 195 ALA A N 1
ATOM 1428 C CA . ALA A 1 198 ? 34.034 50.905 26.947 1.00 33.27 195 ALA A CA 1
ATOM 1429 C C . ALA A 1 198 ? 35.283 50.363 27.638 1.00 36.11 195 ALA A C 1
ATOM 1430 O O . ALA A 1 198 ? 36.129 51.134 28.102 1.00 38.96 195 ALA A O 1
ATOM 1432 N N . ASP A 1 199 ? 35.399 49.042 27.699 1.00 35.32 196 ASP A N 1
ATOM 1433 C CA . ASP A 1 199 ? 36.535 48.398 28.340 1.00 36.50 196 ASP A CA 1
ATOM 1434 C C . ASP A 1 199 ? 37.579 48.104 27.288 1.00 36.82 196 ASP A C 1
ATOM 1435 O O . ASP A 1 199 ? 37.334 47.323 26.351 1.00 34.80 196 ASP A O 1
ATOM 1440 N N . PRO A 1 200 ? 38.766 48.714 27.428 1.00 35.93 197 PRO A N 1
ATOM 1441 C CA . PRO A 1 200 ? 39.835 48.480 26.448 1.00 36.18 197 PRO A CA 1
ATOM 1442 C C . PRO A 1 200 ? 40.140 47.001 26.196 1.00 35.96 197 PRO A C 1
ATOM 1443 O O . PRO A 1 200 ? 40.410 46.605 25.058 1.00 35.69 197 PRO A O 1
ATOM 1447 N N . VAL A 1 201 ? 40.085 46.179 27.240 1.00 35.01 198 VAL A N 1
ATOM 1448 C CA . VAL A 1 201 ? 40.361 44.765 27.061 1.00 32.00 198 VAL A CA 1
ATOM 1449 C C . VAL A 1 201 ? 39.411 44.206 26.017 1.00 31.78 198 VAL A C 1
ATOM 1450 O O . VAL A 1 201 ? 39.821 43.484 25.115 1.00 29.04 198 VAL A O 1
ATOM 1454 N N . ARG A 1 202 ? 38.139 44.567 26.153 1.00 34.63 199 ARG A N 1
ATOM 1455 C CA . ARG A 1 202 ? 37.069 44.149 25.233 1.00 35.77 199 ARG A CA 1
ATOM 1456 C C . ARG A 1 202 ? 37.256 44.566 23.762 1.00 34.65 199 ARG A C 1
ATOM 1457 O O . ARG A 1 202 ? 37.245 43.720 22.848 1.00 31.86 199 ARG A O 1
ATOM 1465 N N . VAL A 1 203 ? 37.396 45.881 23.558 1.00 34.17 200 VAL A N 1
ATOM 1466 C CA . VAL A 1 203 ? 37.576 46.482 22.240 1.00 30.20 200 VAL A CA 1
ATOM 1467 C C . VAL A 1 203 ? 38.770 45.830 21.581 1.00 29.57 200 VAL A C 1
ATOM 1468 O O . VAL A 1 203 ? 38.707 45.421 20.426 1.00 31.57 200 VAL A O 1
ATOM 1472 N N . ARG A 1 204 ? 39.866 45.745 22.325 1.00 30.62 201 ARG A N 1
ATOM 1473 C CA . ARG A 1 204 ? 41.078 45.127 21.815 1.00 32.10 201 ARG A CA 1
ATOM 1474 C C . ARG A 1 204 ? 40.748 43.707 21.374 1.00 34.14 201 ARG A C 1
ATOM 1475 O O . ARG A 1 204 ? 41.144 43.268 20.280 1.00 32.34 201 ARG A O 1
ATOM 1483 N N . GLN A 1 205 ? 39.999 43.005 22.223 1.00 34.59 202 GLN A N 1
ATOM 1484 C CA . GLN A 1 205 ? 39.625 41.632 21.937 1.00 37.25 202 GLN A CA 1
ATOM 1485 C C . GLN A 1 205 ? 38.833 41.539 20.644 1.00 36.31 202 GLN A C 1
ATOM 1486 O O . GLN A 1 205 ? 39.047 40.634 19.836 1.00 32.37 202 GLN A O 1
ATOM 1492 N N . ALA A 1 206 ? 37.919 42.482 20.449 1.00 35.56 203 ALA A N 1
ATOM 1493 C CA . ALA A 1 206 ? 37.107 42.491 19.240 1.00 38.08 203 ALA A CA 1
ATOM 1494 C C . ALA A 1 206 ? 37.944 42.790 17.998 1.00 38.49 203 ALA A C 1
ATOM 1495 O O . ALA A 1 206 ? 38.013 41.973 17.075 1.00 37.65 203 ALA A O 1
ATOM 1497 N N . LEU A 1 207 ? 38.584 43.959 17.991 1.00 39.45 204 LEU A N 1
ATOM 1498 C CA . LEU A 1 207 ? 39.395 44.401 16.863 1.00 41.54 204 LEU A CA 1
ATOM 1499 C C . LEU A 1 207 ? 40.429 43.382 16.436 1.00 42.83 204 LEU A C 1
ATOM 1500 O O . LEU A 1 207 ? 40.971 43.453 15.338 1.00 42.12 204 LEU A O 1
ATOM 1513 N N . GLY A 1 209 ? 39.893 40.403 15.667 1.00 50.02 206 GLY A N 1
ATOM 1514 C CA . GLY A 1 209 ? 39.362 39.595 14.579 1.00 51.97 206 GLY A CA 1
ATOM 1515 C C . GLY A 1 209 ? 38.756 40.381 13.429 1.00 52.51 206 GLY A C 1
ATOM 1516 O O . GLY A 1 209 ? 37.545 40.317 13.197 1.00 54.26 206 GLY A O 1
ATOM 1517 N N . GLY A 1 210 ? 39.602 41.111 12.705 1.00 51.78 207 GLY A N 1
ATOM 1518 C CA . GLY A 1 210 ? 39.138 41.921 11.591 1.00 49.73 207 GLY A CA 1
ATOM 1519 C C . GLY A 1 210 ? 40.283 42.653 10.913 1.00 48.00 207 GLY A C 1
ATOM 1520 O O . GLY A 1 210 ? 41.389 42.122 10.828 1.00 47.95 207 GLY A O 1
ATOM 1521 N N . PHE A 1 211 ? 40.040 43.868 10.434 1.00 45.12 208 PHE A N 1
ATOM 1522 C CA . PHE A 1 211 ? 41.097 44.613 9.760 1.00 44.97 208 PHE A CA 1
ATOM 1523 C C . PHE A 1 211 ? 41.967 45.505 10.625 1.00 42.80 208 PHE A C 1
ATOM 1524 O O . PHE A 1 211 ? 42.990 46.014 10.161 1.00 40.54 208 PHE A O 1
ATOM 1532 N N . ALA A 1 212 ? 41.573 45.666 11.884 1.00 40.76 209 ALA A N 1
ATOM 1533 C CA . ALA A 1 212 ? 42.332 46.470 12.834 1.00 38.79 209 ALA A CA 1
ATOM 1534 C C . ALA A 1 212 ? 43.455 45.612 13.409 1.00 38.85 209 ALA A C 1
ATOM 1535 O O . ALA A 1 212 ? 44.391 46.119 14.028 1.00 37.08 209 ALA A O 1
ATOM 1537 N N . SER A 1 213 ? 43.351 44.304 13.198 1.00 38.90 210 SER A N 1
ATOM 1538 C CA . SER A 1 213 ? 44.348 43.351 13.691 1.00 39.41 210 SER A CA 1
ATOM 1539 C C . SER A 1 213 ? 45.780 43.724 13.319 1.00 36.48 210 SER A C 1
ATOM 1540 O O . SER A 1 213 ? 46.086 43.980 12.153 1.00 35.21 210 SER A O 1
ATOM 1543 N N . SER A 1 214 ? 46.652 43.746 14.322 1.00 32.68 211 SER A N 1
ATOM 1544 C CA . SER A 1 214 ? 48.052 44.066 14.104 1.00 33.71 211 SER A CA 1
ATOM 1545 C C . SER A 1 214 ? 48.937 43.389 15.142 1.00 34.69 211 SER A C 1
ATOM 1546 O O . SER A 1 214 ? 48.467 42.962 16.202 1.00 33.10 211 SER A O 1
ATOM 1549 N N . ARG A 1 215 ? 50.229 43.318 14.836 1.00 35.46 212 ARG A N 1
ATOM 1550 C CA . ARG A 1 215 ? 51.201 42.729 15.742 1.00 35.69 212 ARG A CA 1
ATOM 1551 C C . ARG A 1 215 ? 51.407 43.698 16.904 1.00 34.61 212 ARG A C 1
ATOM 1552 O O . ARG A 1 215 ? 51.854 43.300 17.986 1.00 34.92 212 ARG A O 1
ATOM 1560 N N . ILE A 1 216 ? 51.057 44.966 16.660 1.00 31.87 213 ILE A N 1
ATOM 1561 C CA . ILE A 1 216 ? 51.167 46.052 17.639 1.00 30.14 213 ILE A CA 1
ATOM 1562 C C . ILE A 1 216 ? 49.996 46.076 18.624 1.00 30.47 213 ILE A C 1
ATOM 1563 O O . ILE A 1 216 ? 50.203 46.249 19.826 1.00 30.30 213 ILE A O 1
ATOM 1568 N N . LEU A 1 217 ? 48.770 45.948 18.116 1.00 27.60 214 LEU A N 1
ATOM 1569 C CA . LEU A 1 217 ? 47.599 45.924 18.988 1.00 28.16 214 LEU A CA 1
ATOM 1570 C C . LEU A 1 217 ? 47.679 44.703 19.903 1.00 30.93 214 LEU A C 1
ATOM 1571 O O . LEU A 1 217 ? 47.275 44.743 21.058 1.00 29.69 214 LEU A O 1
ATOM 1576 N N . GLU A 1 218 ? 48.210 43.612 19.374 1.00 34.16 215 GLU A N 1
ATOM 1577 C CA . GLU A 1 218 ? 48.333 42.395 20.154 1.00 40.16 215 GLU A CA 1
ATOM 1578 C C . GLU A 1 218 ? 49.311 42.542 21.313 1.00 41.24 215 GLU A C 1
ATOM 1579 O O . GLU A 1 218 ? 48.939 42.358 22.477 1.00 43.24 215 GLU A O 1
ATOM 1585 N N . VAL A 1 219 ? 50.561 42.866 20.991 1.00 39.98 216 VAL A N 1
ATOM 1586 C CA . VAL A 1 219 ? 51.582 43.028 22.009 1.00 40.21 216 VAL A CA 1
ATOM 1587 C C . VAL A 1 219 ? 51.492 44.362 22.735 1.00 40.81 216 VAL A C 1
ATOM 1588 O O . VAL A 1 219 ? 51.160 44.401 23.921 1.00 42.02 216 VAL A O 1
ATOM 1592 N N . HIS A 1 220 ? 51.785 45.451 22.027 1.00 40.20 217 HIS A N 1
ATOM 1593 C CA . HIS A 1 220 ? 51.745 46.791 22.604 1.00 37.62 217 HIS A CA 1
ATOM 1594 C C . HIS A 1 220 ? 50.393 47.163 23.179 1.00 37.78 217 HIS A C 1
ATOM 1595 O O . HIS A 1 220 ? 50.309 47.881 24.183 1.00 36.88 217 HIS A O 1
ATOM 1602 N N . GLY A 1 221 ? 49.328 46.687 22.543 1.00 37.20 218 GLY A N 1
ATOM 1603 C CA . GLY A 1 221 ? 48.003 46.979 23.057 1.00 34.98 218 GLY A CA 1
ATOM 1604 C C . GLY A 1 221 ? 47.951 46.523 24.501 1.00 36.45 218 GLY A C 1
ATOM 1605 O O . GLY A 1 221 ? 47.581 47.269 25.405 1.00 36.57 218 GLY A O 1
ATOM 1606 N N . GLU A 1 222 ? 48.355 45.278 24.711 1.00 39.34 219 GLU A N 1
ATOM 1607 C CA . GLU A 1 222 ? 48.381 44.670 26.037 1.00 40.67 219 GLU A CA 1
ATOM 1608 C C . GLU A 1 222 ? 49.250 45.492 27.003 1.00 36.86 219 GLU A C 1
ATOM 1609 O O . GLU A 1 222 ? 48.841 45.782 28.128 1.00 34.32 219 GLU A O 1
ATOM 1615 N N . ARG A 1 223 ? 50.442 45.872 26.551 1.00 33.24 220 ARG A N 1
ATOM 1616 C CA . ARG A 1 223 ? 51.348 46.656 27.371 1.00 32.94 220 ARG A CA 1
ATOM 1617 C C . ARG A 1 223 ? 50.717 47.947 27.891 1.00 34.56 220 ARG A C 1
ATOM 1618 O O . ARG A 1 223 ? 51.053 48.413 28.981 1.00 35.66 220 ARG A O 1
ATOM 1634 N N . ILE A 1 225 ? 47.351 48.441 28.452 1.00 37.44 222 ILE A N 1
ATOM 1635 C CA . ILE A 1 225 ? 46.285 48.117 29.391 1.00 39.24 222 ILE A CA 1
ATOM 1636 C C . ILE A 1 225 ? 46.812 47.736 30.773 1.00 39.18 222 ILE A C 1
ATOM 1637 O O . ILE A 1 225 ? 46.358 48.257 31.793 1.00 37.84 222 ILE A O 1
ATOM 1642 N N . ASN A 1 226 ? 47.781 46.833 30.805 1.00 38.63 223 ASN A N 1
ATOM 1643 C CA . ASN A 1 226 ? 48.330 46.401 32.076 1.00 41.64 223 ASN A CA 1
ATOM 1644 C C . ASN A 1 226 ? 49.383 47.362 32.605 1.00 42.70 223 ASN A C 1
ATOM 1645 O O . ASN A 1 226 ? 50.054 47.064 33.589 1.00 45.93 223 ASN A O 1
ATOM 1650 N N . ARG A 1 227 ? 49.513 48.516 31.952 1.00 41.87 224 ARG A N 1
ATOM 1651 C CA . ARG A 1 227 ? 50.490 49.555 32.325 1.00 39.90 224 ARG A CA 1
ATOM 1652 C C . ARG A 1 227 ? 51.918 49.027 32.484 1.00 35.51 224 ARG A C 1
ATOM 1653 O O . ARG A 1 227 ? 52.680 49.510 33.321 1.00 32.57 224 ARG A O 1
ATOM 1661 N N . THR A 1 228 ? 52.282 48.050 31.662 1.00 35.20 225 THR A N 1
ATOM 1662 C CA . THR A 1 228 ? 53.613 47.466 31.724 1.00 36.08 225 THR A CA 1
ATOM 1663 C C . THR A 1 228 ? 54.495 48.075 30.634 1.00 36.58 225 THR A C 1
ATOM 1664 O O . THR A 1 228 ? 54.474 47.638 29.486 1.00 37.48 225 THR A O 1
ATOM 1668 N N . PHE A 1 229 ? 55.267 49.093 31.017 1.00 38.32 226 PHE A N 1
ATOM 1669 C CA . PHE A 1 229 ? 56.147 49.825 30.107 1.00 39.79 226 PHE A CA 1
ATOM 1670 C C . PHE A 1 229 ? 57.658 49.634 30.288 1.00 43.04 226 PHE A C 1
ATOM 1671 O O . PHE A 1 229 ? 58.450 50.429 29.771 1.00 42.48 226 PHE A O 1
ATOM 1679 N N . GLU A 1 230 ? 58.074 48.610 31.022 1.00 47.83 227 GLU A N 1
ATOM 1680 C CA . GLU A 1 230 ? 59.505 48.405 31.199 1.00 52.53 227 GLU A CA 1
ATOM 1681 C C . GLU A 1 230 ? 60.102 48.297 29.808 1.00 52.49 227 GLU A C 1
ATOM 1682 O O . GLU A 1 230 ? 59.512 47.692 28.912 1.00 51.65 227 GLU A O 1
ATOM 1688 N N . PRO A 1 231 ? 61.277 48.897 29.605 1.00 52.54 228 PRO A N 1
ATOM 1689 C CA . PRO A 1 231 ? 61.955 48.871 28.312 1.00 52.96 228 PRO A CA 1
ATOM 1690 C C . PRO A 1 231 ? 62.007 47.546 27.555 1.00 54.26 228 PRO A C 1
ATOM 1691 O O . PRO A 1 231 ? 62.188 46.460 28.118 1.00 53.79 228 PRO A O 1
ATOM 1695 N N . GLY A 1 232 ? 61.825 47.686 26.251 1.00 55.24 229 GLY A N 1
ATOM 1696 C CA . GLY A 1 232 ? 61.873 46.589 25.313 1.00 53.76 229 GLY A CA 1
ATOM 1697 C C . GLY A 1 232 ? 62.497 47.346 24.160 1.00 53.21 229 GLY A C 1
ATOM 1698 O O . GLY A 1 232 ? 63.329 46.826 23.418 1.00 57.57 229 GLY A O 1
ATOM 1699 N N . PHE A 1 233 ? 62.080 48.607 24.048 1.00 47.73 230 PHE A N 1
ATOM 1700 C CA . PHE A 1 233 ? 62.562 49.542 23.040 1.00 43.12 230 PHE A CA 1
ATOM 1701 C C . PHE A 1 233 ? 62.247 50.958 23.549 1.00 40.90 230 PHE A C 1
ATOM 1702 O O . PHE A 1 233 ? 61.088 51.401 23.515 1.00 38.54 230 PHE A O 1
ATOM 1710 N N . LYS A 1 234 ? 63.278 51.654 24.030 1.00 37.12 231 LYS A N 1
ATOM 1711 C CA . LYS A 1 234 ? 63.112 53.002 24.583 1.00 39.46 231 LYS A CA 1
ATOM 1712 C C . LYS A 1 234 ? 62.556 54.033 23.601 1.00 36.21 231 LYS A C 1
ATOM 1713 O O . LYS A 1 234 ? 62.860 54.016 22.405 1.00 34.12 231 LYS A O 1
ATOM 1719 N N . ILE A 1 235 ? 61.744 54.940 24.128 1.00 34.03 232 ILE A N 1
ATOM 1720 C CA . ILE A 1 235 ? 61.172 56.004 23.329 1.00 29.92 232 ILE A CA 1
ATOM 1721 C C . ILE A 1 235 ? 62.324 56.831 22.782 1.00 29.96 232 ILE A C 1
ATOM 1722 O O . ILE A 1 235 ? 62.328 57.201 21.612 1.00 27.67 232 ILE A O 1
ATOM 1727 N N . ALA A 1 236 ? 63.325 57.093 23.616 1.00 32.16 233 ALA A N 1
ATOM 1728 C CA . ALA A 1 236 ? 64.486 57.863 23.157 1.00 33.44 233 ALA A CA 1
ATOM 1729 C C . ALA A 1 236 ? 65.093 57.232 21.900 1.00 32.86 233 ALA A C 1
ATOM 1730 O O . ALA A 1 236 ? 65.594 57.925 21.018 1.00 35.98 233 ALA A O 1
ATOM 1732 N N . LEU A 1 237 ? 65.047 55.911 21.828 1.00 30.97 234 LEU A N 1
ATOM 1733 C CA . LEU A 1 237 ? 65.569 55.183 20.685 1.00 30.42 234 LEU A CA 1
ATOM 1734 C C . LEU A 1 237 ? 64.677 55.356 19.447 1.00 30.73 234 LEU A C 1
ATOM 1735 O O . LEU A 1 237 ? 65.152 55.668 18.343 1.00 27.89 234 LEU A O 1
ATOM 1740 N N . HIS A 1 238 ? 63.378 55.145 19.629 1.00 29.43 235 HIS A N 1
ATOM 1741 C CA . HIS A 1 238 ? 62.462 55.307 18.519 1.00 30.91 235 HIS A CA 1
ATOM 1742 C C . HIS A 1 238 ? 62.496 56.774 18.072 1.00 30.30 235 HIS A C 1
ATOM 1743 O O . HIS A 1 238 ? 62.137 57.092 16.932 1.00 30.74 235 HIS A O 1
ATOM 1750 N N . GLN A 1 239 ? 62.936 57.666 18.962 1.00 30.05 236 GLN A N 1
ATOM 1751 C CA . GLN A 1 239 ? 63.036 59.090 18.614 1.00 29.69 236 GLN A CA 1
ATOM 1752 C C . GLN A 1 239 ? 64.167 59.276 17.604 1.00 29.31 236 GLN A C 1
ATOM 1753 O O . GLN A 1 239 ? 63.984 59.896 16.556 1.00 27.80 236 GLN A O 1
ATOM 1759 N N . LYS A 1 240 ? 65.333 58.728 17.933 1.00 30.33 237 LYS A N 1
ATOM 1760 C CA . LYS A 1 240 ? 66.486 58.811 17.053 1.00 33.00 237 LYS A CA 1
ATOM 1761 C C . LYS A 1 240 ? 66.095 58.202 15.693 1.00 33.57 237 LYS A C 1
ATOM 1762 O O . LYS A 1 240 ? 66.429 58.750 14.638 1.00 32.39 237 LYS A O 1
ATOM 1768 N N . ASP A 1 241 ? 65.370 57.082 15.712 1.00 32.77 238 ASP A N 1
ATOM 1769 C CA . ASP A 1 241 ? 64.954 56.466 14.456 1.00 31.44 238 ASP A CA 1
ATOM 1770 C C . ASP A 1 241 ? 64.005 57.357 13.645 1.00 30.87 238 ASP A C 1
ATOM 1771 O O . ASP A 1 241 ? 64.229 57.565 12.453 1.00 30.87 238 ASP A O 1
ATOM 1776 N N . LEU A 1 242 ? 62.953 57.880 14.274 1.00 27.27 239 LEU A N 1
ATOM 1777 C CA . LEU A 1 242 ? 62.023 58.739 13.548 1.00 28.49 239 LEU A CA 1
ATOM 1778 C C . LEU A 1 242 ? 62.747 59.952 12.992 1.00 28.10 239 LEU A C 1
ATOM 1779 O O . LEU A 1 242 ? 62.281 60.575 12.053 1.00 27.75 239 LEU A O 1
ATOM 1784 N N . ASN A 1 243 ? 63.905 60.273 13.559 1.00 30.79 240 ASN A N 1
ATOM 1785 C CA . ASN A 1 243 ? 64.673 61.410 13.065 1.00 32.09 240 ASN A CA 1
ATOM 1786 C C . ASN A 1 243 ? 65.330 61.041 11.731 1.00 34.78 240 ASN A C 1
ATOM 1787 O O . ASN A 1 243 ? 65.506 61.904 10.857 1.00 35.52 240 ASN A O 1
ATOM 1792 N N . LEU A 1 244 ? 65.694 59.768 11.564 1.00 32.45 241 LEU A N 1
ATOM 1793 C CA . LEU A 1 244 ? 66.269 59.325 10.298 1.00 30.69 241 LEU A CA 1
ATOM 1794 C C . LEU A 1 244 ? 65.198 59.452 9.232 1.00 30.49 241 LEU A C 1
ATOM 1795 O O . LEU A 1 244 ? 65.438 60.002 8.164 1.00 31.33 241 LEU A O 1
ATOM 1800 N N . ALA A 1 245 ? 64.007 58.944 9.536 1.00 30.08 242 ALA A N 1
ATOM 1801 C CA . ALA A 1 245 ? 62.878 59.013 8.606 1.00 30.11 242 ALA A CA 1
ATOM 1802 C C . ALA A 1 245 ? 62.575 60.458 8.211 1.00 29.09 242 ALA A C 1
ATOM 1803 O O . ALA A 1 245 ? 62.461 60.771 7.030 1.00 27.99 242 ALA A O 1
ATOM 1805 N N . LEU A 1 246 ? 62.450 61.340 9.195 1.00 27.75 243 LEU A N 1
ATOM 1806 C CA . LEU A 1 246 ? 62.156 62.743 8.900 1.00 29.35 243 LEU A CA 1
ATOM 1807 C C . LEU A 1 246 ? 63.282 63.474 8.143 1.00 27.47 243 LEU A C 1
ATOM 1808 O O . LEU A 1 246 ? 63.011 64.318 7.299 1.00 25.00 243 LEU A O 1
ATOM 1813 N N . GLN A 1 247 ? 64.537 63.151 8.434 1.00 28.14 244 GLN A N 1
ATOM 1814 C CA . GLN A 1 247 ? 65.641 63.788 7.723 1.00 31.51 244 GLN A CA 1
ATOM 1815 C C . GLN A 1 247 ? 65.703 63.222 6.302 1.00 32.95 244 GLN A C 1
ATOM 1816 O O . GLN A 1 247 ? 65.994 63.951 5.352 1.00 32.67 244 GLN A O 1
ATOM 1822 N N . SER A 1 248 ? 65.425 61.925 6.163 1.00 32.87 245 SER A N 1
ATOM 1823 C CA . SER A 1 248 ? 65.416 61.276 4.853 1.00 36.47 245 SER A CA 1
ATOM 1824 C C . SER A 1 248 ? 64.262 61.873 4.059 1.00 37.05 245 SER A C 1
ATOM 1825 O O . SER A 1 248 ? 64.398 62.248 2.887 1.00 38.04 245 SER A O 1
ATOM 1828 N N . ALA A 1 249 ? 63.119 61.956 4.726 1.00 36.61 246 ALA A N 1
ATOM 1829 C CA . ALA A 1 249 ? 61.913 62.508 4.140 1.00 36.37 246 ALA A CA 1
ATOM 1830 C C . ALA A 1 249 ? 62.190 63.906 3.626 1.00 36.19 246 ALA A C 1
ATOM 1831 O O . ALA A 1 249 ? 61.760 64.259 2.531 1.00 38.18 246 ALA A O 1
ATOM 1833 N N . LYS A 1 250 ? 62.907 64.699 4.417 1.00 34.65 247 LYS A N 1
ATOM 1834 C CA . LYS A 1 250 ? 63.228 66.066 4.031 1.00 33.81 247 LYS A CA 1
ATOM 1835 C C . LYS A 1 250 ? 64.139 66.090 2.808 1.00 33.25 247 LYS A C 1
ATOM 1836 O O . LYS A 1 250 ? 63.961 66.912 1.913 1.00 32.19 247 LYS A O 1
ATOM 1842 N N . ALA A 1 251 ? 65.110 65.183 2.767 1.00 32.95 248 ALA A N 1
ATOM 1843 C CA . ALA A 1 251 ? 66.053 65.122 1.648 1.00 32.59 248 ALA A CA 1
ATOM 1844 C C . ALA A 1 251 ? 65.400 64.613 0.355 1.00 30.69 248 ALA A C 1
ATOM 1845 O O . ALA A 1 251 ? 65.713 65.087 -0.735 1.00 30.34 248 ALA A O 1
ATOM 1847 N N . LEU A 1 252 ? 64.494 63.651 0.487 1.00 26.97 249 LEU A N 1
ATOM 1848 C CA . LEU A 1 252 ? 63.794 63.086 -0.655 1.00 26.14 249 LEU A CA 1
ATOM 1849 C C . LEU A 1 252 ? 62.506 63.861 -0.924 1.00 26.51 249 LEU A C 1
ATOM 1850 O O . LEU A 1 252 ? 61.737 63.523 -1.817 1.00 28.68 249 LEU A O 1
ATOM 1855 N N . ALA A 1 253 ? 62.274 64.904 -0.143 1.00 27.21 250 ALA A N 1
ATOM 1856 C CA . ALA A 1 253 ? 61.074 65.721 -0.276 1.00 27.57 250 ALA A CA 1
ATOM 1857 C C . ALA A 1 253 ? 59.796 64.904 -0.129 1.00 26.28 250 ALA A C 1
ATOM 1858 O O . ALA A 1 253 ? 59.001 64.857 -1.046 1.00 27.59 250 ALA A O 1
ATOM 1860 N N . LEU A 1 254 ? 59.610 64.249 1.018 1.00 28.88 251 LEU A N 1
ATOM 1861 C CA . LEU A 1 254 ? 58.392 63.466 1.293 1.00 27.62 251 LEU A CA 1
ATOM 1862 C C . LEU A 1 254 ? 57.611 64.145 2.412 1.00 28.19 251 LEU A C 1
ATOM 1863 O O . LEU A 1 254 ? 58.203 64.619 3.382 1.00 25.60 251 LEU A O 1
ATOM 1868 N N . ASN A 1 255 ? 56.287 64.189 2.279 1.00 29.28 252 ASN A N 1
ATOM 1869 C CA . ASN A 1 255 ? 55.425 64.776 3.301 1.00 27.77 252 ASN A CA 1
ATOM 1870 C C . ASN A 1 255 ? 54.943 63.607 4.158 1.00 28.92 252 ASN A C 1
ATOM 1871 O O . ASN A 1 255 ? 54.022 62.893 3.761 1.00 28.82 252 ASN A O 1
ATOM 1876 N N . LEU A 1 256 ? 55.572 63.392 5.313 1.00 28.39 253 LEU A N 1
ATOM 1877 C CA . LEU A 1 256 ? 55.172 62.305 6.214 1.00 26.78 253 LEU A CA 1
ATOM 1878 C C . LEU A 1 256 ? 54.516 62.999 7.387 1.00 27.80 253 LEU A C 1
ATOM 1879 O O . LEU A 1 256 ? 55.140 63.225 8.436 1.00 27.93 253 LEU A O 1
ATOM 1884 N N . PRO A 1 257 ? 53.233 63.330 7.234 1.00 25.66 254 PRO A N 1
ATOM 1885 C CA . PRO A 1 257 ? 52.517 64.022 8.299 1.00 25.08 254 PRO A CA 1
ATOM 1886 C C . PRO A 1 257 ? 52.365 63.275 9.605 1.00 24.71 254 PRO A C 1
ATOM 1887 O O . PRO A 1 257 ? 52.674 63.821 10.656 1.00 28.68 254 PRO A O 1
ATOM 1891 N N . ASN A 1 258 ? 51.905 62.035 9.582 1.00 25.23 255 ASN A N 1
ATOM 1892 C CA . ASN A 1 258 ? 51.751 61.349 10.862 1.00 24.07 255 ASN A CA 1
ATOM 1893 C C . ASN A 1 258 ? 53.086 60.938 11.502 1.00 23.62 255 ASN A C 1
ATOM 1894 O O . ASN A 1 258 ? 53.191 60.844 12.719 1.00 24.33 255 ASN A O 1
ATOM 1899 N N . THR A 1 259 ? 54.118 60.720 10.703 1.00 22.38 256 THR A N 1
ATOM 1900 C CA . THR A 1 259 ? 55.411 60.397 11.288 1.00 22.92 256 THR A CA 1
ATOM 1901 C C . THR A 1 259 ? 55.880 61.695 11.969 1.00 24.12 256 THR A C 1
ATOM 1902 O O . THR A 1 259 ? 56.377 61.676 13.092 1.00 23.68 256 THR A O 1
ATOM 1906 N N . ALA A 1 260 ? 55.688 62.830 11.299 1.00 24.40 257 ALA A N 1
ATOM 1907 C CA . ALA A 1 260 ? 56.095 64.107 11.868 1.00 25.12 257 ALA A CA 1
ATOM 1908 C C . ALA A 1 260 ? 55.420 64.288 13.223 1.00 26.71 257 ALA A C 1
ATOM 1909 O O . ALA A 1 260 ? 56.087 64.606 14.214 1.00 27.07 257 ALA A O 1
ATOM 1911 N N . THR A 1 261 ? 54.106 64.077 13.267 1.00 23.47 258 THR A N 1
ATOM 1912 C CA . THR A 1 261 ? 53.361 64.210 14.514 1.00 22.68 258 THR A CA 1
ATOM 1913 C C . THR A 1 261 ? 53.843 63.221 15.560 1.00 21.80 258 THR A C 1
ATOM 1914 O O . THR A 1 261 ? 54.035 63.591 16.706 1.00 22.88 258 THR A O 1
ATOM 1918 N N . CYS A 1 262 ? 54.026 61.961 15.176 1.00 24.71 259 CYS A N 1
ATOM 1919 C CA . CYS A 1 262 ? 54.488 60.952 16.133 1.00 25.27 259 CYS A CA 1
ATOM 1920 C C . CYS A 1 262 ? 55.761 61.380 16.840 1.00 24.90 259 CYS A C 1
ATOM 1921 O O . CYS A 1 262 ? 55.920 61.146 18.039 1.00 21.00 259 CYS A O 1
ATOM 1924 N N . GLN A 1 263 ? 56.661 62.026 16.103 1.00 27.23 260 GLN A N 1
ATOM 1925 C CA . GLN A 1 263 ? 57.921 62.476 16.688 1.00 28.78 260 GLN A CA 1
ATOM 1926 C C . GLN A 1 263 ? 57.613 63.537 17.742 1.00 28.38 260 GLN A C 1
ATOM 1927 O O . GLN A 1 263 ? 58.231 63.567 18.807 1.00 28.74 260 GLN A O 1
ATOM 1933 N N . GLU A 1 264 ? 56.644 64.399 17.455 1.00 26.82 261 GLU A N 1
ATOM 1934 C CA . GLU A 1 264 ? 56.271 65.447 18.401 1.00 27.27 261 GLU A CA 1
ATOM 1935 C C . GLU A 1 264 ? 55.599 64.862 19.642 1.00 27.24 261 GLU A C 1
ATOM 1936 O O . GLU A 1 264 ? 55.800 65.357 20.753 1.00 25.18 261 GLU A O 1
ATOM 1942 N N . LEU A 1 265 ? 54.788 63.825 19.446 1.00 26.01 262 LEU A N 1
ATOM 1943 C CA . LEU A 1 265 ? 54.118 63.175 20.569 1.00 27.43 262 LEU A CA 1
ATOM 1944 C C . LEU A 1 265 ? 55.185 62.522 21.477 1.00 26.98 262 LEU A C 1
ATOM 1945 O O . LEU A 1 265 ? 55.051 62.507 22.705 1.00 25.18 262 LEU A O 1
ATOM 1950 N N . PHE A 1 266 ? 56.246 61.995 20.867 1.00 27.09 263 PHE A N 1
ATOM 1951 C CA . PHE A 1 266 ? 57.338 61.403 21.644 1.00 29.39 263 PHE A CA 1
ATOM 1952 C C . PHE A 1 266 ? 58.009 62.505 22.449 1.00 28.51 263 PHE A C 1
ATOM 1953 O O . PHE A 1 266 ? 58.568 62.252 23.512 1.00 30.71 263 PHE A O 1
ATOM 1961 N N . ASN A 1 267 ? 57.959 63.730 21.929 1.00 29.05 264 ASN A N 1
ATOM 1962 C CA . ASN A 1 267 ? 58.551 64.866 22.615 1.00 27.34 264 ASN A CA 1
ATOM 1963 C C . ASN A 1 267 ? 57.738 65.130 23.869 1.00 27.51 264 ASN A C 1
ATOM 1964 O O . ASN A 1 267 ? 58.282 65.547 24.891 1.00 29.95 264 ASN A O 1
ATOM 1969 N N . THR A 1 268 ? 56.433 64.891 23.788 1.00 25.83 265 THR A N 1
ATOM 1970 C CA . THR A 1 268 ? 55.567 65.079 24.944 1.00 25.94 265 THR A CA 1
ATOM 1971 C C . THR A 1 268 ? 55.885 63.988 25.971 1.00 24.92 265 THR A C 1
ATOM 1972 O O . THR A 1 268 ? 55.903 64.252 27.166 1.00 22.89 265 THR A O 1
ATOM 1976 N N . CYS A 1 269 ? 56.179 62.775 25.512 1.00 24.31 266 CYS A N 1
ATOM 1977 C CA . CYS A 1 269 ? 56.529 61.708 26.445 1.00 27.78 266 CYS A CA 1
ATOM 1978 C C . CYS A 1 269 ? 57.836 62.081 27.178 1.00 30.64 266 CYS A C 1
ATOM 1979 O O . CYS A 1 269 ? 57.884 62.105 28.421 1.00 30.68 266 CYS A O 1
ATOM 1982 N N . ALA A 1 270 ? 58.886 62.387 26.418 1.00 29.81 267 ALA A N 1
ATOM 1983 C CA . ALA A 1 270 ? 60.167 62.762 27.018 1.00 30.82 267 ALA A CA 1
ATOM 1984 C C . ALA A 1 270 ? 59.947 63.898 27.996 1.00 29.14 267 ALA A C 1
ATOM 1985 O O . ALA A 1 270 ? 60.538 63.922 29.060 1.00 34.07 267 ALA A O 1
ATOM 1987 N N . ALA A 1 271 ? 59.071 64.825 27.644 1.00 28.00 268 ALA A N 1
ATOM 1988 C CA . ALA A 1 271 ? 58.779 65.960 28.505 1.00 29.91 268 ALA A CA 1
ATOM 1989 C C . ALA A 1 271 ? 58.109 65.533 29.793 1.00 32.42 268 ALA A C 1
ATOM 1990 O O . ALA A 1 271 ? 58.070 66.285 30.763 1.00 33.03 268 ALA A O 1
ATOM 1992 N N . ASN A 1 272 ? 57.567 64.323 29.800 1.00 36.05 269 ASN A N 1
ATOM 1993 C CA . ASN A 1 272 ? 56.870 63.830 30.973 1.00 36.75 269 ASN A CA 1
ATOM 1994 C C . ASN A 1 272 ? 57.421 62.492 31.464 1.00 38.15 269 ASN A C 1
ATOM 1995 O O . ASN A 1 272 ? 56.669 61.611 31.875 1.00 38.29 269 ASN A O 1
ATOM 2000 N N . GLY A 1 273 ? 58.746 62.361 31.414 1.00 40.12 270 GLY A N 1
ATOM 2001 C CA . GLY A 1 273 ? 59.423 61.159 31.883 1.00 41.40 270 GLY A CA 1
ATOM 2002 C C . GLY A 1 273 ? 59.122 59.833 31.206 1.00 41.81 270 GLY A C 1
ATOM 2003 O O . GLY A 1 273 ? 58.966 58.812 31.881 1.00 43.23 270 GLY A O 1
ATOM 2004 N N . GLY A 1 274 ? 59.048 59.837 29.878 1.00 40.11 271 GLY A N 1
ATOM 2005 C CA . GLY A 1 274 ? 58.776 58.614 29.150 1.00 34.24 271 GLY A CA 1
ATOM 2006 C C . GLY A 1 274 ? 59.934 58.231 28.249 1.00 33.62 271 GLY A C 1
ATOM 2007 O O . GLY A 1 274 ? 59.901 57.183 27.610 1.00 35.70 271 GLY A O 1
ATOM 2008 N N . SER A 1 275 ? 60.970 59.064 28.205 1.00 30.76 272 SER A N 1
ATOM 2009 C CA . SER A 1 275 ? 62.121 58.795 27.352 1.00 29.52 272 SER A CA 1
ATOM 2010 C C . SER A 1 275 ? 62.723 57.412 27.530 1.00 32.44 272 SER A C 1
ATOM 2011 O O . SER A 1 275 ? 63.173 56.785 26.560 1.00 33.12 272 SER A O 1
ATOM 2014 N N . GLN A 1 276 ? 62.731 56.946 28.774 1.00 33.30 273 GLN A N 1
ATOM 2015 C CA . GLN A 1 276 ? 63.329 55.666 29.123 1.00 33.03 273 GLN A CA 1
ATOM 2016 C C . GLN A 1 276 ? 62.380 54.488 29.204 1.00 33.83 273 GLN A C 1
ATOM 2017 O O . GLN A 1 276 ? 62.765 53.416 29.657 1.00 35.04 273 GLN A O 1
ATOM 2023 N N . LEU A 1 277 ? 61.149 54.679 28.754 1.00 33.74 274 LEU A N 1
ATOM 2024 C CA . LEU A 1 277 ? 60.161 53.618 28.802 1.00 33.16 274 LEU A CA 1
ATOM 2025 C C . LEU A 1 277 ? 59.983 52.974 27.434 1.00 34.03 274 LEU A C 1
ATOM 2026 O O . LEU A 1 277 ? 60.534 53.446 26.434 1.00 33.53 274 LEU A O 1
ATOM 2031 N N . ASP A 1 278 ? 59.232 51.876 27.414 1.00 33.45 275 ASP A N 1
ATOM 2032 C CA . ASP A 1 278 ? 58.936 51.140 26.193 1.00 34.06 275 ASP A CA 1
ATOM 2033 C C . ASP A 1 278 ? 58.096 52.049 25.297 1.00 34.42 275 ASP A C 1
ATOM 2034 O O . ASP A 1 278 ? 57.199 52.730 25.785 1.00 33.09 275 ASP A O 1
ATOM 2039 N N . HIS A 1 279 ? 58.364 52.061 23.992 1.00 33.52 276 HIS A N 1
ATOM 2040 C CA . HIS A 1 279 ? 57.603 52.947 23.126 1.00 33.97 276 HIS A CA 1
ATOM 2041 C C . HIS A 1 279 ? 56.096 52.726 23.178 1.00 36.18 276 HIS A C 1
ATOM 2042 O O . HIS A 1 279 ? 55.328 53.468 22.549 1.00 35.80 276 HIS A O 1
ATOM 2049 N N . SER A 1 280 ? 55.665 51.718 23.935 1.00 33.44 277 SER A N 1
ATOM 2050 C CA . SER A 1 280 ? 54.240 51.466 24.089 1.00 31.61 277 SER A CA 1
ATOM 2051 C C . SER A 1 280 ? 53.752 52.548 25.053 1.00 29.43 277 SER A C 1
ATOM 2052 O O . SER A 1 280 ? 52.555 52.805 25.182 1.00 31.56 277 SER A O 1
ATOM 2055 N N . ALA A 1 281 ? 54.705 53.192 25.716 1.00 25.96 278 ALA A N 1
ATOM 2056 C CA . ALA A 1 281 ? 54.414 54.270 26.648 1.00 26.63 278 ALA A CA 1
ATOM 2057 C C . ALA A 1 281 ? 53.823 55.480 25.911 1.00 28.98 278 ALA A C 1
ATOM 2058 O O . ALA A 1 281 ? 53.397 56.468 26.523 1.00 29.02 278 ALA A O 1
ATOM 2068 N N . VAL A 1 283 ? 51.106 55.825 24.592 1.00 29.93 280 VAL A N 1
ATOM 2069 C CA . VAL A 1 283 ? 49.731 56.033 25.024 1.00 27.13 280 VAL A CA 1
ATOM 2070 C C . VAL A 1 283 ? 49.581 57.119 26.063 1.00 26.78 280 VAL A C 1
ATOM 2071 O O . VAL A 1 283 ? 48.557 57.807 26.124 1.00 29.90 280 VAL A O 1
ATOM 2075 N N . GLN A 1 284 ? 50.606 57.293 26.878 1.00 29.07 281 GLN A N 1
ATOM 2076 C CA . GLN A 1 284 ? 50.547 58.310 27.920 1.00 31.09 281 GLN A CA 1
ATOM 2077 C C . GLN A 1 284 ? 50.397 59.718 27.347 1.00 28.18 281 GLN A C 1
ATOM 2078 O O . GLN A 1 284 ? 49.792 60.584 27.976 1.00 25.76 281 GLN A O 1
ATOM 2084 N N . ALA A 1 285 ? 50.941 59.944 26.154 1.00 26.77 282 ALA A N 1
ATOM 2085 C CA . ALA A 1 285 ? 50.853 61.260 25.541 1.00 26.98 282 ALA A CA 1
ATOM 2086 C C . ALA A 1 285 ? 49.416 61.606 25.238 1.00 27.01 282 ALA A C 1
ATOM 2087 O O . ALA A 1 285 ? 48.982 62.725 25.485 1.00 26.64 282 ALA A O 1
ATOM 2089 N N . LEU A 1 286 ? 48.668 60.648 24.703 1.00 27.88 283 LEU A N 1
ATOM 2090 C CA . LEU A 1 286 ? 47.272 60.917 24.406 1.00 28.50 283 LEU A CA 1
ATOM 2091 C C . LEU A 1 286 ? 46.420 60.935 25.674 1.00 29.77 283 LEU A C 1
ATOM 2092 O O . LEU A 1 286 ? 45.400 61.625 25.736 1.00 28.25 283 LEU A O 1
ATOM 2097 N N . GLU A 1 287 ? 46.835 60.184 26.693 1.00 32.37 284 GLU A N 1
ATOM 2098 C CA . GLU A 1 287 ? 46.085 60.190 27.947 1.00 31.82 284 GLU A CA 1
ATOM 2099 C C . GLU A 1 287 ? 46.211 61.601 28.512 1.00 30.54 284 GLU A C 1
ATOM 2100 O O . GLU A 1 287 ? 45.238 62.177 28.976 1.00 30.85 284 GLU A O 1
ATOM 2106 N N . LEU A 1 288 ? 47.413 62.164 28.441 1.00 30.89 285 LEU A N 1
ATOM 2107 C CA . LEU A 1 288 ? 47.668 63.515 28.945 1.00 30.32 285 LEU A CA 1
ATOM 2108 C C . LEU A 1 288 ? 46.814 64.547 28.198 1.00 32.72 285 LEU A C 1
ATOM 2109 O O . LEU A 1 288 ? 46.186 65.424 28.810 1.00 29.88 285 LEU A O 1
ATOM 2122 N N . ALA A 1 290 ? 44.073 64.160 26.775 1.00 27.79 287 ALA A N 1
ATOM 2123 C CA . ALA A 1 290 ? 42.649 63.936 26.928 1.00 26.42 287 ALA A CA 1
ATOM 2124 C C . ALA A 1 290 ? 42.271 63.969 28.400 1.00 28.18 287 ALA A C 1
ATOM 2125 O O . ALA A 1 290 ? 41.086 64.004 28.746 1.00 29.34 287 ALA A O 1
ATOM 2127 N N . ASN A 1 291 ? 43.279 63.985 29.267 1.00 28.81 288 ASN A N 1
ATOM 2128 C CA . ASN A 1 291 ? 43.054 63.978 30.712 1.00 28.45 288 ASN A CA 1
ATOM 2129 C C . ASN A 1 291 ? 42.203 62.747 31.046 1.00 29.99 288 ASN A C 1
ATOM 2130 O O . ASN A 1 291 ? 41.165 62.847 31.694 1.00 27.03 288 ASN A O 1
ATOM 2135 N N . HIS A 1 292 ? 42.653 61.587 30.579 1.00 31.10 289 HIS A N 1
ATOM 2136 C CA . HIS A 1 292 ? 41.953 60.337 30.817 1.00 33.45 289 HIS A CA 1
ATOM 2137 C C . HIS A 1 292 ? 42.896 59.156 30.537 1.00 36.48 289 HIS A C 1
ATOM 2138 O O . HIS A 1 292 ? 43.313 58.944 29.398 1.00 38.15 289 HIS A O 1
ATOM 2145 N N . LYS A 1 293 ? 43.222 58.385 31.574 1.00 37.58 290 LYS A N 1
ATOM 2146 C CA . LYS A 1 293 ? 44.137 57.258 31.423 1.00 41.20 290 LYS A CA 1
ATOM 2147 C C . LYS A 1 293 ? 43.488 55.900 31.091 1.00 42.34 290 LYS A C 1
ATOM 2148 O O . LYS A 1 293 ? 42.268 55.791 31.023 1.00 42.49 290 LYS A O 1
ATOM 2154 N N . LEU A 1 294 ? 44.338 54.890 30.868 1.00 44.34 291 LEU A N 1
ATOM 2155 C CA . LEU A 1 294 ? 43.969 53.504 30.537 1.00 43.34 291 LEU A CA 1
ATOM 2156 C C . LEU A 1 294 ? 43.773 53.251 29.040 1.00 45.60 291 LEU A C 1
ATOM 2157 O O . LEU A 1 294 ? 44.362 52.285 28.500 1.00 45.07 291 LEU A O 1
ATOM 2170 N N . LYS B 1 5 ? 9.352 35.961 14.554 1.00 55.93 2 LYS B N 1
ATOM 2171 C CA . LYS B 1 5 ? 8.976 37.277 14.051 1.00 51.38 2 LYS B CA 1
ATOM 2172 C C . LYS B 1 5 ? 10.072 38.330 14.145 1.00 48.80 2 LYS B C 1
ATOM 2173 O O . LYS B 1 5 ? 10.271 38.958 15.186 1.00 48.29 2 LYS B O 1
ATOM 2179 N N . LEU B 1 6 ? 10.763 38.526 13.029 1.00 44.74 3 LEU B N 1
ATOM 2180 C CA . LEU B 1 6 ? 11.843 39.495 12.940 1.00 40.87 3 LEU B CA 1
ATOM 2181 C C . LEU B 1 6 ? 11.437 40.614 11.978 1.00 38.41 3 LEU B C 1
ATOM 2182 O O . LEU B 1 6 ? 10.702 40.389 11.018 1.00 35.69 3 LEU B O 1
ATOM 2187 N N . GLY B 1 7 ? 11.933 41.817 12.240 1.00 37.79 4 GLY B N 1
ATOM 2188 C CA . GLY B 1 7 ? 11.623 42.953 11.392 1.00 37.77 4 GLY B CA 1
ATOM 2189 C C . GLY B 1 7 ? 12.906 43.626 10.960 1.00 35.92 4 GLY B C 1
ATOM 2190 O O . GLY B 1 7 ? 13.878 43.647 11.704 1.00 38.29 4 GLY B O 1
ATOM 2191 N N . PHE B 1 8 ? 12.919 44.171 9.754 1.00 36.29 5 PHE B N 1
ATOM 2192 C CA . PHE B 1 8 ? 14.106 44.842 9.246 1.00 35.44 5 PHE B CA 1
ATOM 2193 C C . PHE B 1 8 ? 13.745 46.198 8.644 1.00 36.84 5 PHE B C 1
ATOM 2194 O O . PHE B 1 8 ? 12.898 46.289 7.750 1.00 36.28 5 PHE B O 1
ATOM 2202 N N . ILE B 1 9 ? 14.389 47.250 9.139 1.00 38.33 6 ILE B N 1
ATOM 2203 C CA . ILE B 1 9 ? 14.148 48.605 8.645 1.00 38.96 6 ILE B CA 1
ATOM 2204 C C . ILE B 1 9 ? 15.435 49.099 7.980 1.00 40.02 6 ILE B C 1
ATOM 2205 O O . ILE B 1 9 ? 16.479 49.198 8.631 1.00 39.28 6 ILE B O 1
ATOM 2210 N N . GLY B 1 10 ? 15.351 49.398 6.683 1.00 39.37 7 GLY B N 1
ATOM 2211 C CA . GLY B 1 10 ? 16.517 49.831 5.938 1.00 37.65 7 GLY B CA 1
ATOM 2212 C C . GLY B 1 10 ? 17.023 48.661 5.114 1.00 38.63 7 GLY B C 1
ATOM 2213 O O . GLY B 1 10 ? 17.464 47.647 5.645 1.00 39.75 7 GLY B O 1
ATOM 2214 N N . LEU B 1 11 ? 16.941 48.787 3.802 1.00 39.53 8 LEU B N 1
ATOM 2215 C CA . LEU B 1 11 ? 17.386 47.727 2.920 1.00 37.46 8 LEU B CA 1
ATOM 2216 C C . LEU B 1 11 ? 18.275 48.329 1.846 1.00 39.46 8 LEU B C 1
ATOM 2217 O O . LEU B 1 11 ? 17.902 48.388 0.680 1.00 40.99 8 LEU B O 1
ATOM 2222 N N . GLY B 1 12 ? 19.441 48.812 2.262 1.00 41.31 9 GLY B N 1
ATOM 2223 C CA . GLY B 1 12 ? 20.393 49.386 1.331 1.00 38.91 9 GLY B CA 1
ATOM 2224 C C . GLY B 1 12 ? 21.329 48.283 0.886 1.00 40.00 9 GLY B C 1
ATOM 2225 O O . GLY B 1 12 ? 20.983 47.101 0.989 1.00 40.29 9 GLY B O 1
ATOM 2226 N N . ILE B 1 13 ? 22.517 48.639 0.411 1.00 40.03 10 ILE B N 1
ATOM 2227 C CA . ILE B 1 13 ? 23.450 47.614 -0.047 1.00 42.07 10 ILE B CA 1
ATOM 2228 C C . ILE B 1 13 ? 23.853 46.616 1.055 1.00 41.45 10 ILE B C 1
ATOM 2229 O O . ILE B 1 13 ? 24.321 45.515 0.757 1.00 41.87 10 ILE B O 1
ATOM 2242 N N . GLY B 1 15 ? 21.694 46.272 4.286 1.00 38.42 12 GLY B N 1
ATOM 2243 C CA . GLY B 1 15 ? 20.424 45.775 4.786 1.00 37.02 12 GLY B CA 1
ATOM 2244 C C . GLY B 1 15 ? 19.705 44.747 3.938 1.00 36.06 12 GLY B C 1
ATOM 2245 O O . GLY B 1 15 ? 19.244 43.735 4.458 1.00 34.88 12 GLY B O 1
ATOM 2246 N N . SER B 1 16 ? 19.605 44.998 2.637 1.00 37.52 13 SER B N 1
ATOM 2247 C CA . SER B 1 16 ? 18.923 44.069 1.742 1.00 37.51 13 SER B CA 1
ATOM 2248 C C . SER B 1 16 ? 19.493 42.656 1.837 1.00 36.41 13 SER B C 1
ATOM 2249 O O . SER B 1 16 ? 18.764 41.722 2.163 1.00 40.37 13 SER B O 1
ATOM 2252 N N . PRO B 1 17 ? 20.801 42.475 1.563 1.00 33.84 14 PRO B N 1
ATOM 2253 C CA . PRO B 1 17 ? 21.360 41.125 1.651 1.00 31.69 14 PRO B CA 1
ATOM 2254 C C . PRO B 1 17 ? 21.312 40.525 3.064 1.00 31.93 14 PRO B C 1
ATOM 2255 O O . PRO B 1 17 ? 21.192 39.315 3.216 1.00 32.00 14 PRO B O 1
ATOM 2267 N N . ALA B 1 19 ? 18.865 41.015 5.321 1.00 36.70 16 ALA B N 1
ATOM 2268 C CA . ALA B 1 19 ? 17.464 40.590 5.462 1.00 36.85 16 ALA B CA 1
ATOM 2269 C C . ALA B 1 19 ? 17.227 39.321 4.645 1.00 39.07 16 ALA B C 1
ATOM 2270 O O . ALA B 1 19 ? 16.563 38.385 5.102 1.00 39.41 16 ALA B O 1
ATOM 2272 N N . ILE B 1 20 ? 17.775 39.305 3.431 1.00 39.86 17 ILE B N 1
ATOM 2273 C CA . ILE B 1 20 ? 17.663 38.155 2.550 1.00 39.64 17 ILE B CA 1
ATOM 2274 C C . ILE B 1 20 ? 18.267 36.924 3.237 1.00 42.09 17 ILE B C 1
ATOM 2275 O O . ILE B 1 20 ? 17.750 35.807 3.100 1.00 42.67 17 ILE B O 1
ATOM 2280 N N . ASN B 1 21 ? 19.357 37.126 3.979 1.00 42.10 18 ASN B N 1
ATOM 2281 C CA . ASN B 1 21 ? 19.990 36.018 4.685 1.00 41.35 18 ASN B CA 1
ATOM 2282 C C . ASN B 1 21 ? 19.103 35.466 5.798 1.00 41.00 18 ASN B C 1
ATOM 2283 O O . ASN B 1 21 ? 19.057 34.254 6.015 1.00 39.06 18 ASN B O 1
ATOM 2288 N N . LEU B 1 22 ? 18.406 36.350 6.508 1.00 38.64 19 LEU B N 1
ATOM 2289 C CA . LEU B 1 22 ? 17.528 35.903 7.581 1.00 39.29 19 LEU B CA 1
ATOM 2290 C C . LEU B 1 22 ? 16.284 35.231 6.987 1.00 40.30 19 LEU B C 1
ATOM 2291 O O . LEU B 1 22 ? 15.738 34.291 7.571 1.00 40.54 19 LEU B O 1
ATOM 2296 N N . ALA B 1 23 ? 15.851 35.700 5.820 1.00 39.78 20 ALA B N 1
ATOM 2297 C CA . ALA B 1 23 ? 14.676 35.134 5.159 1.00 41.32 20 ALA B CA 1
ATOM 2298 C C . ALA B 1 23 ? 14.962 33.736 4.604 1.00 42.84 20 ALA B C 1
ATOM 2299 O O . ALA B 1 23 ? 14.105 32.847 4.649 1.00 43.68 20 ALA B O 1
ATOM 2301 N N . ARG B 1 24 ? 16.170 33.542 4.087 1.00 41.95 21 ARG B N 1
ATOM 2302 C CA . ARG B 1 24 ? 16.548 32.254 3.530 1.00 42.03 21 ARG B CA 1
ATOM 2303 C C . ARG B 1 24 ? 16.828 31.236 4.639 1.00 41.47 21 ARG B C 1
ATOM 2304 O O . ARG B 1 24 ? 16.997 30.049 4.378 1.00 41.10 21 ARG B O 1
ATOM 2312 N N . ALA B 1 25 ? 16.883 31.707 5.878 1.00 42.01 22 ALA B N 1
ATOM 2313 C CA . ALA B 1 25 ? 17.120 30.827 7.018 1.00 44.00 22 ALA B CA 1
ATOM 2314 C C . ALA B 1 25 ? 15.772 30.321 7.543 1.00 45.72 22 ALA B C 1
ATOM 2315 O O . ALA B 1 25 ? 15.708 29.602 8.545 1.00 45.61 22 ALA B O 1
ATOM 2317 N N . GLY B 1 26 ? 14.697 30.726 6.867 1.00 47.30 23 GLY B N 1
ATOM 2318 C CA . GLY B 1 26 ? 13.360 30.305 7.257 1.00 48.08 23 GLY B CA 1
ATOM 2319 C C . GLY B 1 26 ? 12.650 31.192 8.267 1.00 49.07 23 GLY B C 1
ATOM 2320 O O . GLY B 1 26 ? 11.609 30.812 8.801 1.00 52.83 23 GLY B O 1
ATOM 2321 N N . HIS B 1 27 ? 13.195 32.369 8.541 1.00 47.04 24 HIS B N 1
ATOM 2322 C CA . HIS B 1 27 ? 12.564 33.265 9.495 1.00 45.45 24 HIS B CA 1
ATOM 2323 C C . HIS B 1 27 ? 11.476 34.101 8.828 1.00 45.92 24 HIS B C 1
ATOM 2324 O O . HIS B 1 27 ? 11.476 34.297 7.604 1.00 43.61 24 HIS B O 1
ATOM 2331 N N . GLN B 1 28 ? 10.539 34.579 9.641 1.00 45.28 25 GLN B N 1
ATOM 2332 C CA . GLN B 1 28 ? 9.426 35.387 9.145 1.00 47.54 25 GLN B CA 1
ATOM 2333 C C . GLN B 1 28 ? 9.815 36.874 9.188 1.00 44.26 25 GLN B C 1
ATOM 2334 O O . GLN B 1 28 ? 10.219 37.386 10.235 1.00 44.06 25 GLN B O 1
ATOM 2340 N N . LEU B 1 29 ? 9.686 37.565 8.058 1.00 40.32 26 LEU B N 1
ATOM 2341 C CA . LEU B 1 29 ? 10.087 38.968 7.988 1.00 38.17 26 LEU B CA 1
ATOM 2342 C C . LEU B 1 29 ? 9.188 40.000 7.344 1.00 37.44 26 LEU B C 1
ATOM 2343 O O . LEU B 1 29 ? 8.698 39.813 6.232 1.00 36.83 26 LEU B O 1
ATOM 2348 N N . HIS B 1 30 ? 9.014 41.115 8.041 1.00 37.42 27 HIS B N 1
ATOM 2349 C CA . HIS B 1 30 ? 8.275 42.247 7.503 1.00 39.49 27 HIS B CA 1
ATOM 2350 C C . HIS B 1 30 ? 9.355 43.299 7.422 1.00 39.13 27 HIS B C 1
ATOM 2351 O O . HIS B 1 30 ? 10.103 43.522 8.374 1.00 38.50 27 HIS B O 1
ATOM 2358 N N . VAL B 1 31 ? 9.450 43.931 6.266 1.00 39.70 28 VAL B N 1
ATOM 2359 C CA . VAL B 1 31 ? 10.483 44.912 6.050 1.00 38.27 28 VAL B CA 1
ATOM 2360 C C . VAL B 1 31 ? 9.911 46.243 5.583 1.00 40.81 28 VAL B C 1
ATOM 2361 O O . VAL B 1 31 ? 8.740 46.330 5.207 1.00 40.58 28 VAL B O 1
ATOM 2365 N N . THR B 1 32 ? 10.747 47.278 5.632 1.00 40.08 29 THR B N 1
ATOM 2366 C CA . THR B 1 32 ? 10.375 48.604 5.169 1.00 41.94 29 THR B CA 1
ATOM 2367 C C . THR B 1 32 ? 11.654 49.366 4.825 1.00 43.56 29 THR B C 1
ATOM 2368 O O . THR B 1 32 ? 12.597 49.377 5.610 1.00 42.57 29 THR B O 1
ATOM 2372 N N . THR B 1 33 ? 11.684 49.976 3.641 1.00 46.49 30 THR B N 1
ATOM 2373 C CA . THR B 1 33 ? 12.850 50.724 3.175 1.00 52.16 30 THR B CA 1
ATOM 2374 C C . THR B 1 33 ? 12.420 51.938 2.361 1.00 55.59 30 THR B C 1
ATOM 2375 O O . THR B 1 33 ? 11.322 51.960 1.799 1.00 56.86 30 THR B O 1
ATOM 2379 N N . ILE B 1 34 ? 13.291 52.945 2.302 1.00 58.88 31 ILE B N 1
ATOM 2380 C CA . ILE B 1 34 ? 13.014 54.146 1.524 1.00 60.96 31 ILE B CA 1
ATOM 2381 C C . ILE B 1 34 ? 13.256 53.700 0.095 1.00 59.95 31 ILE B C 1
ATOM 2382 O O . ILE B 1 34 ? 14.388 53.723 -0.380 1.00 61.05 31 ILE B O 1
ATOM 2387 N N . GLY B 1 35 ? 12.203 53.257 -0.576 1.00 58.61 32 GLY B N 1
ATOM 2388 C CA . GLY B 1 35 ? 12.363 52.815 -1.946 1.00 57.47 32 GLY B CA 1
ATOM 2389 C C . GLY B 1 35 ? 11.925 51.393 -2.240 1.00 56.82 32 GLY B C 1
ATOM 2390 O O . GLY B 1 35 ? 11.165 50.787 -1.477 1.00 58.00 32 GLY B O 1
ATOM 2391 N N . PRO B 1 36 ? 12.417 50.824 -3.352 1.00 56.18 33 PRO B N 1
ATOM 2392 C CA . PRO B 1 36 ? 12.109 49.468 -3.816 1.00 54.15 33 PRO B CA 1
ATOM 2393 C C . PRO B 1 36 ? 12.780 48.346 -3.037 1.00 51.43 33 PRO B C 1
ATOM 2394 O O . PRO B 1 36 ? 13.971 48.416 -2.738 1.00 51.75 33 PRO B O 1
ATOM 2398 N N . VAL B 1 37 ? 12.009 47.313 -2.713 1.00 48.29 34 VAL B N 1
ATOM 2399 C CA . VAL B 1 37 ? 12.547 46.163 -2.003 1.00 46.49 34 VAL B CA 1
ATOM 2400 C C . VAL B 1 37 ? 13.010 45.151 -3.040 1.00 46.68 34 VAL B C 1
ATOM 2401 O O . VAL B 1 37 ? 12.465 45.088 -4.149 1.00 45.81 34 VAL B O 1
ATOM 2405 N N . ALA B 1 38 ? 14.019 44.365 -2.679 1.00 46.08 35 ALA B N 1
ATOM 2406 C CA . ALA B 1 38 ? 14.570 43.357 -3.580 1.00 47.40 35 ALA B CA 1
ATOM 2407 C C . ALA B 1 38 ? 13.564 42.257 -3.908 1.00 47.84 35 ALA B C 1
ATOM 2408 O O . ALA B 1 38 ? 12.849 41.772 -3.033 1.00 47.29 35 ALA B O 1
ATOM 2410 N N . ASP B 1 39 ? 13.506 41.870 -5.176 1.00 48.91 36 ASP B N 1
ATOM 2411 C CA . ASP B 1 39 ? 12.584 40.818 -5.586 1.00 50.55 36 ASP B CA 1
ATOM 2412 C C . ASP B 1 39 ? 12.939 39.538 -4.838 1.00 47.50 36 ASP B C 1
ATOM 2413 O O . ASP B 1 39 ? 12.060 38.845 -4.314 1.00 44.11 36 ASP B O 1
ATOM 2418 N N . GLU B 1 40 ? 14.234 39.244 -4.775 1.00 45.26 37 GLU B N 1
ATOM 2419 C CA . GLU B 1 40 ? 14.704 38.044 -4.106 1.00 45.02 37 GLU B CA 1
ATOM 2420 C C . GLU B 1 40 ? 14.270 37.975 -2.645 1.00 43.95 37 GLU B C 1
ATOM 2421 O O . GLU B 1 40 ? 14.069 36.890 -2.111 1.00 43.57 37 GLU B O 1
ATOM 2427 N N . LEU B 1 41 ? 14.129 39.127 -1.997 1.00 44.28 38 LEU B N 1
ATOM 2428 C CA . LEU B 1 41 ? 13.717 39.160 -0.595 1.00 44.25 38 LEU B CA 1
ATOM 2429 C C . LEU B 1 41 ? 12.229 38.843 -0.435 1.00 45.30 38 LEU B C 1
ATOM 2430 O O . LEU B 1 41 ? 11.861 37.972 0.348 1.00 49.34 38 LEU B O 1
ATOM 2435 N N . LEU B 1 42 ? 11.372 39.555 -1.162 1.00 46.38 39 LEU B N 1
ATOM 2436 C CA . LEU B 1 42 ? 9.928 39.307 -1.092 1.00 46.81 39 LEU B CA 1
ATOM 2437 C C . LEU B 1 42 ? 9.701 37.873 -1.565 1.00 47.60 39 LEU B C 1
ATOM 2438 O O . LEU B 1 42 ? 8.762 37.197 -1.145 1.00 48.93 39 LEU B O 1
ATOM 2443 N N . SER B 1 43 ? 10.589 37.425 -2.447 1.00 47.91 40 SER B N 1
ATOM 2444 C CA . SER B 1 43 ? 10.542 36.089 -3.012 1.00 46.87 40 SER B CA 1
ATOM 2445 C C . SER B 1 43 ? 10.714 35.008 -1.958 1.00 47.81 40 SER B C 1
ATOM 2446 O O . SER B 1 43 ? 10.415 33.841 -2.204 1.00 49.66 40 SER B O 1
ATOM 2449 N N . LEU B 1 44 ? 11.185 35.393 -0.778 1.00 47.80 41 LEU B N 1
ATOM 2450 C CA . LEU B 1 44 ? 11.411 34.432 0.293 1.00 47.02 41 LEU B CA 1
ATOM 2451 C C . LEU B 1 44 ? 10.419 34.544 1.452 1.00 46.37 41 LEU B C 1
ATOM 2452 O O . LEU B 1 44 ? 10.625 33.972 2.524 1.00 47.78 41 LEU B O 1
ATOM 2457 N N . GLY B 1 45 ? 9.342 35.287 1.250 1.00 45.94 42 GLY B N 1
ATOM 2458 C CA . GLY B 1 45 ? 8.349 35.396 2.304 1.00 45.46 42 GLY B CA 1
ATOM 2459 C C . GLY B 1 45 ? 8.244 36.767 2.920 1.00 44.05 42 GLY B C 1
ATOM 2460 O O . GLY B 1 45 ? 7.224 37.121 3.506 1.00 43.95 42 GLY B O 1
ATOM 2461 N N . ALA B 1 46 ? 9.302 37.546 2.776 1.00 43.80 43 ALA B N 1
ATOM 2462 C CA . ALA B 1 46 ? 9.322 38.882 3.329 1.00 45.62 43 ALA B CA 1
ATOM 2463 C C . ALA B 1 46 ? 8.101 39.671 2.888 1.00 46.73 43 ALA B C 1
ATOM 2464 O O . ALA B 1 46 ? 7.684 39.596 1.730 1.00 49.09 43 ALA B O 1
ATOM 2466 N N . VAL B 1 47 ? 7.518 40.413 3.823 1.00 46.35 44 VAL B N 1
ATOM 2467 C CA . VAL B 1 47 ? 6.371 41.249 3.511 1.00 45.37 44 VAL B CA 1
ATOM 2468 C C . VAL B 1 47 ? 6.800 42.696 3.660 1.00 45.30 44 VAL B C 1
ATOM 2469 O O . VAL B 1 47 ? 7.211 43.132 4.734 1.00 45.91 44 VAL B O 1
ATOM 2473 N N . ASN B 1 48 ? 6.714 43.435 2.568 1.00 45.43 45 ASN B N 1
ATOM 2474 C CA . ASN B 1 48 ? 7.085 44.832 2.575 1.00 45.09 45 ASN B CA 1
ATOM 2475 C C . ASN B 1 48 ? 5.904 45.652 3.083 1.00 46.20 45 ASN B C 1
ATOM 2476 O O . ASN B 1 48 ? 4.883 45.735 2.410 1.00 45.45 45 ASN B O 1
ATOM 2481 N N . VAL B 1 49 ? 6.029 46.221 4.286 1.00 48.93 46 VAL B N 1
ATOM 2482 C CA . VAL B 1 49 ? 4.970 47.066 4.855 1.00 50.54 46 VAL B CA 1
ATOM 2483 C C . VAL B 1 49 ? 5.335 48.521 4.539 1.00 52.30 46 VAL B C 1
ATOM 2484 O O . VAL B 1 49 ? 6.286 48.765 3.798 1.00 54.74 46 VAL B O 1
ATOM 2488 N N . GLU B 1 50 ? 4.613 49.490 5.092 1.00 53.07 47 GLU B N 1
ATOM 2489 C CA . GLU B 1 50 ? 4.898 50.888 4.765 1.00 53.96 47 GLU B CA 1
ATOM 2490 C C . GLU B 1 50 ? 5.728 51.715 5.741 1.00 52.64 47 GLU B C 1
ATOM 2491 O O . GLU B 1 50 ? 6.470 52.603 5.315 1.00 51.67 47 GLU B O 1
ATOM 2497 N N . THR B 1 51 ? 5.602 51.448 7.038 1.00 50.60 48 THR B N 1
ATOM 2498 C CA . THR B 1 51 ? 6.340 52.224 8.037 1.00 47.89 48 THR B CA 1
ATOM 2499 C C . THR B 1 51 ? 7.055 51.389 9.083 1.00 47.63 48 THR B C 1
ATOM 2500 O O . THR B 1 51 ? 6.775 50.200 9.263 1.00 49.24 48 THR B O 1
ATOM 2504 N N . ALA B 1 52 ? 7.964 52.036 9.799 1.00 45.15 49 ALA B N 1
ATOM 2505 C CA . ALA B 1 52 ? 8.709 51.359 10.845 1.00 42.62 49 ALA B CA 1
ATOM 2506 C C . ALA B 1 52 ? 7.758 50.898 11.941 1.00 41.66 49 ALA B C 1
ATOM 2507 O O . ALA B 1 52 ? 7.969 49.844 12.536 1.00 42.76 49 ALA B O 1
ATOM 2509 N N . ARG B 1 53 ? 6.707 51.676 12.199 1.00 41.91 50 ARG B N 1
ATOM 2510 C CA . ARG B 1 53 ? 5.734 51.325 13.240 1.00 43.53 50 ARG B CA 1
ATOM 2511 C C . ARG B 1 53 ? 5.085 49.968 12.992 1.00 41.88 50 ARG B C 1
ATOM 2512 O O . ARG B 1 53 ? 4.875 49.187 13.925 1.00 42.50 50 ARG B O 1
ATOM 2520 N N . GLN B 1 54 ? 4.764 49.696 11.730 1.00 41.49 51 GLN B N 1
ATOM 2521 C CA . GLN B 1 54 ? 4.119 48.443 11.361 1.00 41.48 51 GLN B CA 1
ATOM 2522 C C . GLN B 1 54 ? 5.064 47.244 11.457 1.00 39.08 51 GLN B C 1
ATOM 2523 O O . GLN B 1 54 ? 4.635 46.150 11.848 1.00 34.77 51 GLN B O 1
ATOM 2529 N N . VAL B 1 55 ? 6.340 47.453 11.112 1.00 35.89 52 VAL B N 1
ATOM 2530 C CA . VAL B 1 55 ? 7.336 46.385 11.207 1.00 35.90 52 VAL B CA 1
ATOM 2531 C C . VAL B 1 55 ? 7.341 45.960 12.673 1.00 35.99 52 VAL B C 1
ATOM 2532 O O . VAL B 1 55 ? 7.310 44.763 12.982 1.00 31.77 52 VAL B O 1
ATOM 2536 N N . THR B 1 56 ? 7.350 46.970 13.554 1.00 36.70 53 THR B N 1
ATOM 2537 C CA . THR B 1 56 ? 7.385 46.798 15.010 1.00 37.83 53 THR B CA 1
ATOM 2538 C C . THR B 1 56 ? 6.129 46.155 15.593 1.00 40.03 53 THR B C 1
ATOM 2539 O O . THR B 1 56 ? 6.227 45.284 16.461 1.00 38.48 53 THR B O 1
ATOM 2543 N N . GLU B 1 57 ? 4.954 46.583 15.136 1.00 41.56 54 GLU B N 1
ATOM 2544 C CA . GLU B 1 57 ? 3.714 45.995 15.639 1.00 45.19 54 GLU B CA 1
ATOM 2545 C C . GLU B 1 57 ? 3.747 44.484 15.382 1.00 45.16 54 GLU B C 1
ATOM 2546 O O . GLU B 1 57 ? 3.200 43.699 16.158 1.00 46.53 54 GLU B O 1
ATOM 2552 N N . PHE B 1 58 ? 4.420 44.082 14.306 1.00 42.98 55 PHE B N 1
ATOM 2553 C CA . PHE B 1 58 ? 4.526 42.670 13.935 1.00 40.40 55 PHE B CA 1
ATOM 2554 C C . PHE B 1 58 ? 5.618 41.829 14.626 1.00 40.89 55 PHE B C 1
ATOM 2555 O O . PHE B 1 58 ? 5.356 40.721 15.114 1.00 39.81 55 PHE B O 1
ATOM 2563 N N . ALA B 1 59 ? 6.842 42.352 14.648 1.00 39.79 56 ALA B N 1
ATOM 2564 C CA . ALA B 1 59 ? 7.982 41.617 15.190 1.00 38.33 56 ALA B CA 1
ATOM 2565 C C . ALA B 1 59 ? 8.340 41.727 16.664 1.00 38.41 56 ALA B C 1
ATOM 2566 O O . ALA B 1 59 ? 8.027 42.713 17.333 1.00 35.62 56 ALA B O 1
ATOM 2568 N N . ASP B 1 60 ? 9.029 40.690 17.140 1.00 37.60 57 ASP B N 1
ATOM 2569 C CA . ASP B 1 60 ? 9.500 40.613 18.514 1.00 38.91 57 ASP B CA 1
ATOM 2570 C C . ASP B 1 60 ? 10.912 41.194 18.581 1.00 40.09 57 ASP B C 1
ATOM 2571 O O . ASP B 1 60 ? 11.292 41.803 19.584 1.00 41.06 57 ASP B O 1
ATOM 2576 N N . ILE B 1 61 ? 11.682 40.993 17.509 1.00 38.29 58 ILE B N 1
ATOM 2577 C CA . ILE B 1 61 ? 13.052 41.491 17.410 1.00 34.54 58 ILE B CA 1
ATOM 2578 C C . ILE B 1 61 ? 13.133 42.371 16.169 1.00 34.44 58 ILE B C 1
ATOM 2579 O O . ILE B 1 61 ? 12.954 41.886 15.057 1.00 36.01 58 ILE B O 1
ATOM 2584 N N . ILE B 1 62 ? 1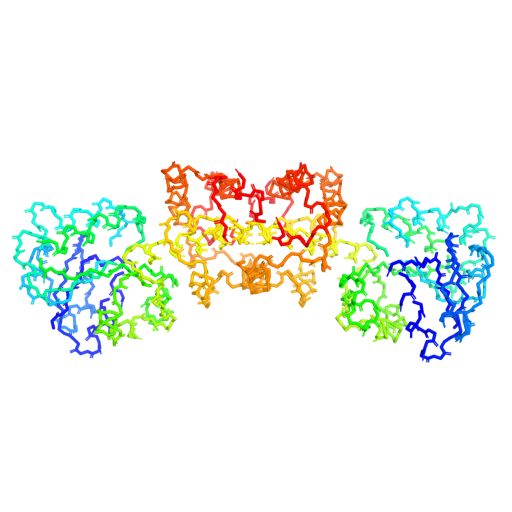3.395 43.661 16.360 1.00 32.95 59 ILE B N 1
ATOM 2585 C CA . ILE B 1 62 ? 13.485 44.594 15.238 1.00 31.78 59 ILE B CA 1
ATOM 2586 C C . ILE B 1 62 ? 14.939 44.982 14.913 1.00 30.04 59 ILE B C 1
ATOM 2587 O O . ILE B 1 62 ? 15.667 45.488 15.770 1.00 27.18 59 ILE B O 1
ATOM 2592 N N . PHE B 1 63 ? 15.347 44.713 13.672 1.00 25.76 60 PHE B N 1
ATOM 2593 C CA . PHE B 1 63 ? 16.679 45.015 13.186 1.00 24.47 60 PHE B CA 1
ATOM 2594 C C . PHE B 1 63 ? 16.585 46.361 12.458 1.00 29.66 60 PHE B C 1
ATOM 2595 O O . PHE B 1 63 ? 15.556 46.667 11.864 1.00 30.24 60 PHE B O 1
ATOM 2603 N N . ILE B 1 64 ? 17.644 47.168 12.511 1.00 31.01 61 ILE B N 1
ATOM 2604 C CA . ILE B 1 64 ? 17.649 48.476 11.843 1.00 32.05 61 ILE B CA 1
ATOM 2605 C C . ILE B 1 64 ? 18.973 48.736 11.116 1.00 33.24 61 ILE B C 1
ATOM 2606 O O . ILE B 1 64 ? 20.042 48.564 11.689 1.00 32.51 61 ILE B O 1
ATOM 2619 N N . VAL B 1 66 ? 20.081 51.850 9.016 1.00 38.70 63 VAL B N 1
ATOM 2620 C CA . VAL B 1 66 ? 19.986 53.160 8.380 1.00 39.96 63 VAL B CA 1
ATOM 2621 C C . VAL B 1 66 ? 21.338 53.872 8.394 1.00 42.32 63 VAL B C 1
ATOM 2622 O O . VAL B 1 66 ? 22.188 53.599 9.239 1.00 40.29 63 VAL B O 1
ATOM 2626 N N . PRO B 1 67 ? 21.546 54.802 7.451 1.00 45.20 64 PRO B N 1
ATOM 2627 C CA . PRO B 1 67 ? 22.779 55.587 7.297 1.00 46.33 64 PRO B CA 1
ATOM 2628 C C . PRO B 1 67 ? 23.322 56.387 8.492 1.00 46.13 64 PRO B C 1
ATOM 2629 O O . PRO B 1 67 ? 24.527 56.379 8.742 1.00 48.67 64 PRO B O 1
ATOM 2633 N N . ASP B 1 68 ? 22.464 57.077 9.236 1.00 44.77 65 ASP B N 1
ATOM 2634 C CA . ASP B 1 68 ? 22.979 57.902 10.329 1.00 43.56 65 ASP B CA 1
ATOM 2635 C C . ASP B 1 68 ? 22.212 57.985 11.647 1.00 40.75 65 ASP B C 1
ATOM 2636 O O . ASP B 1 68 ? 21.079 57.515 11.785 1.00 37.71 65 ASP B O 1
ATOM 2641 N N . THR B 1 69 ? 22.869 58.608 12.619 1.00 39.43 66 THR B N 1
ATOM 2642 C CA . THR B 1 69 ? 22.305 58.793 13.948 1.00 39.12 66 THR B CA 1
ATOM 2643 C C . THR B 1 69 ? 20.906 59.380 13.877 1.00 39.53 66 THR B C 1
ATOM 2644 O O . THR B 1 69 ? 20.046 59.021 14.669 1.00 40.40 66 THR B O 1
ATOM 2648 N N . PRO B 1 70 ? 20.669 60.313 12.938 1.00 42.44 67 PRO B N 1
ATOM 2649 C CA . PRO B 1 70 ? 19.345 60.930 12.791 1.00 43.80 67 PRO B CA 1
ATOM 2650 C C . PRO B 1 70 ? 18.265 59.950 12.308 1.00 44.56 67 PRO B C 1
ATOM 2651 O O . PRO B 1 70 ? 17.119 60.015 12.759 1.00 43.67 67 PRO B O 1
ATOM 2655 N N . GLN B 1 71 ? 18.624 59.051 11.391 1.00 43.66 68 GLN B N 1
ATOM 2656 C CA . GLN B 1 71 ? 17.664 58.070 10.890 1.00 43.27 68 GLN B CA 1
ATOM 2657 C C . GLN B 1 71 ? 17.314 57.081 11.991 1.00 43.48 68 GLN B C 1
ATOM 2658 O O . GLN B 1 71 ? 16.140 56.768 12.214 1.00 41.90 68 GLN B O 1
ATOM 2664 N N . VAL B 1 72 ? 18.334 56.573 12.670 1.00 41.45 69 VAL B N 1
ATOM 2665 C CA . VAL B 1 72 ? 18.086 55.647 13.756 1.00 39.25 69 VAL B CA 1
ATOM 2666 C C . VAL B 1 72 ? 17.144 56.347 14.722 1.00 40.95 69 VAL B C 1
ATOM 2667 O O . VAL B 1 72 ? 16.209 55.738 15.257 1.00 42.21 69 VAL B O 1
ATOM 2671 N N . GLU B 1 73 ? 17.396 57.638 14.920 1.00 41.42 70 GLU B N 1
ATOM 2672 C CA . GLU B 1 73 ? 16.611 58.475 15.823 1.00 45.06 70 GLU B CA 1
ATOM 2673 C C . GLU B 1 73 ? 15.152 58.556 15.365 1.00 43.30 70 GLU B C 1
ATOM 2674 O O . GLU B 1 73 ? 14.223 58.341 16.148 1.00 41.46 70 GLU B O 1
ATOM 2680 N N . ASP B 1 74 ? 14.966 58.847 14.083 1.00 41.85 71 ASP B N 1
ATOM 2681 C CA . ASP B 1 74 ? 13.638 58.984 13.514 1.00 41.41 71 ASP B CA 1
ATOM 2682 C C . ASP B 1 74 ? 12.875 57.676 13.478 1.00 40.21 71 ASP B C 1
ATOM 2683 O O . ASP B 1 74 ? 11.682 57.636 13.778 1.00 39.73 71 ASP B O 1
ATOM 2688 N N . VAL B 1 75 ? 13.565 56.610 13.096 1.00 38.36 72 VAL B N 1
ATOM 2689 C CA . VAL B 1 75 ? 12.956 55.290 13.023 1.00 37.58 72 VAL B CA 1
ATOM 2690 C C . VAL B 1 75 ? 12.425 54.870 14.383 1.00 37.90 72 VAL B C 1
ATOM 2691 O O . VAL B 1 75 ? 11.377 54.253 14.463 1.00 36.33 72 VAL B O 1
ATOM 2695 N N . LEU B 1 76 ? 13.146 55.210 15.448 1.00 38.49 73 LEU B N 1
ATOM 2696 C CA . LEU B 1 76 ? 12.713 54.839 16.793 1.00 40.67 73 LEU B CA 1
ATOM 2697 C C . LEU B 1 76 ? 11.610 55.683 17.395 1.00 44.50 73 LEU B C 1
ATOM 2698 O O . LEU B 1 76 ? 10.683 55.154 17.998 1.00 46.42 73 LEU B O 1
ATOM 2703 N N . PHE B 1 77 ? 11.701 56.997 17.242 1.00 50.09 74 PHE B N 1
ATOM 2704 C CA . PHE B 1 77 ? 10.713 57.875 17.847 1.00 53.99 74 PHE B CA 1
ATOM 2705 C C . PHE B 1 77 ? 9.996 58.814 16.878 1.00 59.83 74 PHE B C 1
ATOM 2706 O O . PHE B 1 77 ? 9.235 59.684 17.309 1.00 60.87 74 PHE B O 1
ATOM 2714 N N . GLY B 1 78 ? 10.237 58.632 15.578 1.00 64.57 75 GLY B N 1
ATOM 2715 C CA . GLY B 1 78 ? 9.602 59.461 14.560 1.00 69.85 75 GLY B CA 1
ATOM 2716 C C . GLY B 1 78 ? 8.084 59.463 14.637 1.00 73.50 75 GLY B C 1
ATOM 2717 O O . GLY B 1 78 ? 7.511 58.804 15.504 1.00 74.54 75 GLY B O 1
ATOM 2718 N N . GLU B 1 79 ? 7.428 60.183 13.728 1.00 76.84 76 GLU B N 1
ATOM 2719 C CA . GLU B 1 79 ? 5.966 60.276 13.731 1.00 81.35 76 GLU B CA 1
ATOM 2720 C C . GLU B 1 79 ? 5.229 58.950 13.516 1.00 83.04 76 GLU B C 1
ATOM 2721 O O . GLU B 1 79 ? 4.100 58.781 13.986 1.00 83.37 76 GLU B O 1
ATOM 2727 N N . HIS B 1 80 ? 5.853 58.023 12.795 1.00 83.95 77 HIS B N 1
ATOM 2728 C CA . HIS B 1 80 ? 5.265 56.702 12.567 1.00 85.18 77 HIS B CA 1
ATOM 2729 C C . HIS B 1 80 ? 6.389 55.677 12.676 1.00 83.24 77 HIS B C 1
ATOM 2730 O O . HIS B 1 80 ? 6.592 54.842 11.792 1.00 81.14 77 HIS B O 1
ATOM 2737 N N . GLY B 1 81 ? 7.114 55.766 13.789 1.00 82.21 78 GLY B N 1
ATOM 2738 C CA . GLY B 1 81 ? 8.225 54.872 14.044 1.00 81.05 78 GLY B CA 1
ATOM 2739 C C . GLY B 1 81 ? 7.923 53.719 14.984 1.00 80.70 78 GLY B C 1
ATOM 2740 O O . GLY B 1 81 ? 6.764 53.422 15.283 1.00 80.50 78 GLY B O 1
ATOM 2741 N N . CYS B 1 82 ? 8.991 53.076 15.452 1.00 79.98 79 CYS B N 1
ATOM 2742 C CA . CYS B 1 82 ? 8.919 51.926 16.349 1.00 79.07 79 CYS B CA 1
ATOM 2743 C C . CYS B 1 82 ? 8.270 52.214 17.699 1.00 79.12 79 CYS B C 1
ATOM 2744 O O . CYS B 1 82 ? 7.630 51.341 18.283 1.00 80.12 79 CYS B O 1
ATOM 2747 N N . ALA B 1 83 ? 8.433 53.434 18.195 1.00 78.92 80 ALA B N 1
ATOM 2748 C CA . ALA B 1 83 ? 7.868 53.800 19.489 1.00 78.13 80 ALA B CA 1
ATOM 2749 C C . ALA B 1 83 ? 6.398 54.215 19.433 1.00 77.48 80 ALA B C 1
ATOM 2750 O O . ALA B 1 83 ? 5.739 54.310 20.469 1.00 77.49 80 ALA B O 1
ATOM 2752 N N . LYS B 1 84 ? 5.881 54.465 18.234 1.00 76.46 81 LYS B N 1
ATOM 2753 C CA . LYS B 1 84 ? 4.484 54.865 18.099 1.00 74.28 81 LYS B CA 1
ATOM 2754 C C . LYS B 1 84 ? 3.549 53.673 18.311 1.00 72.06 81 LYS B C 1
ATOM 2755 O O . LYS B 1 84 ? 2.347 53.754 18.054 1.00 71.48 81 LYS B O 1
ATOM 2761 N N . THR B 1 85 ? 4.125 52.573 18.789 1.00 69.19 82 THR B N 1
ATOM 2762 C CA . THR B 1 85 ? 3.395 51.343 19.088 1.00 66.17 82 THR B CA 1
ATOM 2763 C C . THR B 1 85 ? 4.040 50.784 20.355 1.00 63.62 82 THR B C 1
ATOM 2764 O O . THR B 1 85 ? 5.162 51.160 20.685 1.00 63.30 82 THR B O 1
ATOM 2768 N N . SER B 1 86 ? 3.345 49.905 21.070 1.00 61.59 83 SER B N 1
ATOM 2769 C CA . SER B 1 86 ? 3.908 49.342 22.297 1.00 60.22 83 SER B CA 1
ATOM 2770 C C . SER B 1 86 ? 5.140 48.490 22.018 1.00 59.81 83 SER B C 1
ATOM 2771 O O . SER B 1 86 ? 5.136 47.657 21.111 1.00 58.01 83 SER B O 1
ATOM 2774 N N . LEU B 1 87 ? 6.185 48.701 22.816 1.00 58.12 84 LEU B N 1
ATOM 2775 C CA . LEU B 1 87 ? 7.441 47.979 22.661 1.00 56.53 84 LEU B CA 1
ATOM 2776 C C . LEU B 1 87 ? 7.707 47.053 23.833 1.00 56.22 84 LEU B C 1
ATOM 2777 O O . LEU B 1 87 ? 8.832 46.589 24.016 1.00 58.50 84 LEU B O 1
ATOM 2782 N N . GLN B 1 88 ? 6.679 46.774 24.625 1.00 54.22 85 GLN B N 1
ATOM 2783 C CA . GLN B 1 88 ? 6.847 45.904 25.790 1.00 50.70 85 GLN B CA 1
ATOM 2784 C C . GLN B 1 88 ? 7.262 44.487 25.417 1.00 45.98 85 GLN B C 1
ATOM 2785 O O . GLN B 1 88 ? 6.590 43.822 24.643 1.00 43.29 85 GLN B O 1
ATOM 2791 N N . GLY B 1 89 ? 8.376 44.028 25.971 1.00 45.46 86 GLY B N 1
ATOM 2792 C CA . GLY B 1 89 ? 8.832 42.677 25.687 1.00 43.98 86 GLY B CA 1
ATOM 2793 C C . GLY B 1 89 ? 9.601 42.492 24.392 1.00 42.03 86 GLY B C 1
ATOM 2794 O O . GLY B 1 89 ? 10.081 41.391 24.109 1.00 42.07 86 GLY B O 1
ATOM 2795 N N . LYS B 1 90 ? 9.721 43.560 23.606 1.00 39.40 87 LYS B N 1
ATOM 2796 C CA . LYS B 1 90 ? 10.449 43.511 22.340 1.00 36.84 87 LYS B CA 1
ATOM 2797 C C . LYS B 1 90 ? 11.955 43.728 22.525 1.00 34.47 87 LYS B C 1
ATOM 2798 O O . LYS B 1 90 ? 12.424 44.057 23.627 1.00 30.41 87 LYS B O 1
ATOM 2804 N N . THR B 1 91 ? 12.687 43.528 21.423 1.00 31.62 88 THR B N 1
ATOM 2805 C CA . THR B 1 91 ? 14.139 43.699 21.352 1.00 30.71 88 THR B CA 1
ATOM 2806 C C . THR B 1 91 ? 14.483 44.470 20.068 1.00 30.77 88 THR B C 1
ATOM 2807 O O . THR B 1 91 ? 14.149 44.028 18.960 1.00 28.77 88 THR B O 1
ATOM 2811 N N . ILE B 1 92 ? 15.127 45.627 20.227 1.00 30.39 89 ILE B N 1
ATOM 2812 C CA . ILE B 1 92 ? 15.531 46.450 19.087 1.00 28.89 89 ILE B CA 1
ATOM 2813 C C . ILE B 1 92 ? 17.009 46.265 18.854 1.00 28.33 89 ILE B C 1
ATOM 2814 O O . ILE B 1 92 ? 17.813 46.452 19.779 1.00 29.69 89 ILE B O 1
ATOM 2819 N N . VAL B 1 93 ? 17.362 45.900 17.622 1.00 25.65 90 VAL B N 1
ATOM 2820 C CA . VAL B 1 93 ? 18.756 45.704 17.258 1.00 25.28 90 VAL B CA 1
ATOM 2821 C C . VAL B 1 93 ? 19.195 46.649 16.142 1.00 26.59 90 VAL B C 1
ATOM 2822 O O . VAL B 1 93 ? 18.891 46.447 14.962 1.00 25.37 90 VAL B O 1
ATOM 2826 N N . ASP B 1 94 ? 19.914 47.692 16.539 1.00 28.27 91 ASP B N 1
ATOM 2827 C CA . ASP B 1 94 ? 20.418 48.666 15.595 1.00 30.40 91 ASP B CA 1
ATOM 2828 C C . ASP B 1 94 ? 21.790 48.197 15.165 1.00 29.50 91 ASP B C 1
ATOM 2829 O O . ASP B 1 94 ? 22.675 47.973 15.993 1.00 30.00 91 ASP B O 1
ATOM 2842 N N . SER B 1 96 ? 23.312 49.879 12.686 1.00 32.09 93 SER B N 1
ATOM 2843 C CA . SER B 1 96 ? 23.770 51.051 11.957 1.00 32.47 93 SER B CA 1
ATOM 2844 C C . SER B 1 96 ? 25.019 51.543 12.688 1.00 33.78 93 SER B C 1
ATOM 2845 O O . SER B 1 96 ? 25.204 51.272 13.880 1.00 31.05 93 SER B O 1
ATOM 2848 N N . SER B 1 97 ? 25.890 52.246 11.975 1.00 33.03 94 SER B N 1
ATOM 2849 C CA . SER B 1 97 ? 27.078 52.799 12.608 1.00 32.90 94 SER B CA 1
ATOM 2850 C C . SER B 1 97 ? 26.756 54.263 12.922 1.00 31.44 94 SER B C 1
ATOM 2851 O O . SER B 1 97 ? 26.767 55.118 12.027 1.00 29.11 94 SER B O 1
ATOM 2854 N N . ILE B 1 98 ? 26.428 54.527 14.187 1.00 28.56 95 ILE B N 1
ATOM 2855 C CA . ILE B 1 98 ? 26.076 55.868 14.629 1.00 29.58 95 ILE B CA 1
ATOM 2856 C C . ILE B 1 98 ? 26.717 56.257 15.948 1.00 27.57 95 ILE B C 1
ATOM 2857 O O . ILE B 1 98 ? 27.372 55.456 16.597 1.00 30.06 95 ILE B O 1
ATOM 2862 N N . SER B 1 99 ? 26.506 57.504 16.337 1.00 27.70 96 SER B N 1
ATOM 2863 C CA . SER B 1 99 ? 27.068 58.049 17.562 1.00 29.30 96 SER B CA 1
ATOM 2864 C C . SER B 1 99 ? 26.953 57.164 18.793 1.00 28.33 96 SER B C 1
ATOM 2865 O O . SER B 1 99 ? 25.871 56.696 19.129 1.00 28.75 96 SER B O 1
ATOM 2868 N N . PRO B 1 100 ? 28.079 56.929 19.485 1.00 28.39 97 PRO B N 1
ATOM 2869 C CA . PRO B 1 100 ? 28.116 56.108 20.699 1.00 29.00 97 PRO B CA 1
ATOM 2870 C C . PRO B 1 100 ? 27.279 56.740 21.803 1.00 29.86 97 PRO B C 1
ATOM 2871 O O . PRO B 1 100 ? 26.558 56.048 22.520 1.00 30.59 97 PRO B O 1
ATOM 2875 N N . ILE B 1 101 ? 27.394 58.062 21.922 1.00 31.37 98 ILE B N 1
ATOM 2876 C CA . ILE B 1 101 ? 26.692 58.855 22.935 1.00 32.66 98 ILE B CA 1
ATOM 2877 C C . ILE B 1 101 ? 25.170 58.901 22.712 1.00 33.38 98 ILE B C 1
ATOM 2878 O O . ILE B 1 101 ? 24.394 58.744 23.657 1.00 35.42 98 ILE B O 1
ATOM 2883 N N . GLU B 1 102 ? 24.750 59.124 21.470 1.00 33.20 99 GLU B N 1
ATOM 2884 C CA . GLU B 1 102 ? 23.329 59.169 21.140 1.00 34.02 99 GLU B CA 1
ATOM 2885 C C . GLU B 1 102 ? 22.733 57.798 21.400 1.00 32.85 99 GLU B C 1
ATOM 2886 O O . GLU B 1 102 ? 21.592 57.672 21.842 1.00 29.51 99 GLU B O 1
ATOM 2892 N N . THR B 1 103 ? 23.519 56.768 21.108 1.00 33.37 100 THR B N 1
ATOM 2893 C CA . THR B 1 103 ? 23.072 55.402 21.295 1.00 33.41 100 THR B CA 1
ATOM 2894 C C . THR B 1 103 ? 22.669 55.180 22.750 1.00 34.30 100 THR B C 1
ATOM 2895 O O . THR B 1 103 ? 21.540 54.775 23.019 1.00 30.67 100 THR B O 1
ATOM 2899 N N . LYS B 1 104 ? 23.564 55.476 23.688 1.00 33.35 101 LYS B N 1
ATOM 2900 C CA . LYS B 1 104 ? 23.244 55.290 25.098 1.00 35.87 101 LYS B CA 1
ATOM 2901 C C . LYS B 1 104 ? 21.874 55.859 25.434 1.00 39.11 101 LYS B C 1
ATOM 2902 O O . LYS B 1 104 ? 21.077 55.192 26.088 1.00 37.31 101 LYS B O 1
ATOM 2908 N N . ARG B 1 105 ? 21.609 57.086 24.978 1.00 42.27 102 ARG B N 1
ATOM 2909 C CA . ARG B 1 105 ? 20.330 57.758 25.216 1.00 45.64 102 ARG B CA 1
ATOM 2910 C C . ARG B 1 105 ? 19.170 56.986 24.580 1.00 45.90 102 ARG B C 1
ATOM 2911 O O . ARG B 1 105 ? 18.155 56.746 25.239 1.00 46.41 102 ARG B O 1
ATOM 2919 N N . PHE B 1 106 ? 19.316 56.618 23.301 1.00 43.59 103 PHE B N 1
ATOM 2920 C CA . PHE B 1 106 ? 18.279 55.864 22.588 1.00 40.40 103 PHE B CA 1
ATOM 2921 C C . PHE B 1 106 ? 17.919 54.600 23.366 1.00 40.16 103 PHE B C 1
ATOM 2922 O O . PHE B 1 106 ? 16.759 54.384 23.737 1.00 40.76 103 PHE B O 1
ATOM 2930 N N . ALA B 1 107 ? 18.932 53.768 23.597 1.00 38.68 104 ALA B N 1
ATOM 2931 C CA . ALA B 1 107 ? 18.768 52.513 24.313 1.00 37.86 104 ALA B CA 1
ATOM 2932 C C . ALA B 1 107 ? 18.046 52.730 25.629 1.00 39.73 104 ALA B C 1
ATOM 2933 O O . ALA B 1 107 ? 17.232 51.907 26.042 1.00 38.01 104 ALA B O 1
ATOM 2935 N N . GLN B 1 108 ? 18.345 53.839 26.291 1.00 40.21 105 GLN B N 1
ATOM 2936 C CA . GLN B 1 108 ? 17.701 54.125 27.556 1.00 46.52 105 GLN B CA 1
ATOM 2937 C C . GLN B 1 108 ? 16.202 54.421 27.414 1.00 47.31 105 GLN B C 1
ATOM 2938 O O . GLN B 1 108 ? 15.382 53.844 28.122 1.00 44.92 105 GLN B O 1
ATOM 2944 N N . ARG B 1 109 ? 15.830 55.314 26.507 1.00 49.66 106 ARG B N 1
ATOM 2945 C CA . ARG B 1 109 ? 14.418 55.619 26.365 1.00 52.77 106 ARG B CA 1
ATOM 2946 C C . ARG B 1 109 ? 13.614 54.444 25.821 1.00 51.94 106 ARG B C 1
ATOM 2947 O O . ARG B 1 109 ? 12.413 54.368 26.076 1.00 52.31 106 ARG B O 1
ATOM 2955 N N . VAL B 1 110 ? 14.253 53.518 25.099 1.00 50.30 107 VAL B N 1
ATOM 2956 C CA . VAL B 1 110 ? 13.505 52.357 24.601 1.00 48.81 107 VAL B CA 1
ATOM 2957 C C . VAL B 1 110 ? 13.338 51.388 25.762 1.00 48.68 107 VAL B C 1
ATOM 2958 O O . VAL B 1 110 ? 12.408 50.580 25.778 1.00 49.97 107 VAL B O 1
ATOM 2962 N N . ASN B 1 111 ? 14.253 51.467 26.726 1.00 48.01 108 ASN B N 1
ATOM 2963 C CA . ASN B 1 111 ? 14.180 50.615 27.903 1.00 47.71 108 ASN B CA 1
ATOM 2964 C C . ASN B 1 111 ? 12.983 51.059 28.743 1.00 47.18 108 ASN B C 1
ATOM 2965 O O . ASN B 1 111 ? 12.246 50.230 29.286 1.00 43.86 108 ASN B O 1
ATOM 2970 N N . GLU B 1 112 ? 12.801 52.375 28.837 1.00 49.02 109 GLU B N 1
ATOM 2971 C CA . GLU B 1 112 ? 11.707 52.949 29.609 1.00 52.94 109 GLU B CA 1
ATOM 2972 C C . GLU B 1 112 ? 10.352 52.634 28.984 1.00 53.85 109 GLU B C 1
ATOM 2973 O O . GLU B 1 112 ? 9.317 52.890 29.593 1.00 56.38 109 GLU B O 1
ATOM 2987 N N . GLY B 1 114 ? 9.677 49.546 28.020 1.00 49.50 111 GLY B N 1
ATOM 2988 C CA . GLY B 1 114 ? 9.635 48.101 28.161 1.00 49.42 111 GLY B CA 1
ATOM 2989 C C . GLY B 1 114 ? 10.345 47.222 27.141 1.00 49.76 111 GLY B C 1
ATOM 2990 O O . GLY B 1 114 ? 10.139 46.002 27.125 1.00 49.10 111 GLY B O 1
ATOM 2991 N N . ALA B 1 115 ? 11.181 47.814 26.293 1.00 48.32 112 ALA B N 1
ATOM 2992 C CA . ALA B 1 115 ? 11.894 47.032 25.289 1.00 45.83 112 ALA B CA 1
ATOM 2993 C C . ALA B 1 115 ? 13.369 46.924 25.613 1.00 44.55 112 ALA B C 1
ATOM 2994 O O . ALA B 1 115 ? 13.894 47.722 26.388 1.00 44.88 112 ALA B O 1
ATOM 2996 N N . ASP B 1 116 ? 14.021 45.923 25.021 1.00 41.99 113 ASP B N 1
ATOM 2997 C CA . ASP B 1 116 ? 15.456 45.702 25.188 1.00 40.50 113 ASP B CA 1
ATOM 2998 C C . ASP B 1 116 ? 16.188 46.347 24.009 1.00 40.37 113 ASP B C 1
ATOM 2999 O O . ASP B 1 116 ? 15.638 46.457 22.911 1.00 39.74 113 ASP B O 1
ATOM 3004 N N . TYR B 1 117 ? 17.430 46.764 24.231 1.00 40.00 114 TYR B N 1
ATOM 3005 C CA . TYR B 1 117 ? 18.190 47.406 23.173 1.00 38.66 114 TYR B CA 1
ATOM 3006 C C . TYR B 1 117 ? 19.544 46.771 22.970 1.00 36.04 114 TYR B C 1
ATOM 3007 O O . TYR B 1 117 ? 20.248 46.448 23.929 1.00 35.46 114 TYR B O 1
ATOM 3016 N N . LEU B 1 118 ? 19.889 46.584 21.703 1.00 34.87 115 LEU B N 1
ATOM 3017 C CA . LEU B 1 118 ? 21.178 46.032 21.317 1.00 34.67 115 LEU B CA 1
ATOM 3018 C C . LEU B 1 118 ? 21.762 46.887 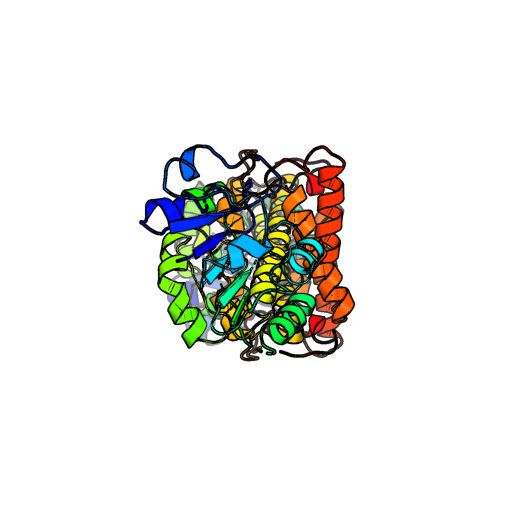20.199 1.00 35.08 115 LEU B C 1
ATOM 3019 O O . LEU B 1 118 ? 21.125 47.055 19.165 1.00 38.41 115 LEU B O 1
ATOM 3024 N N . ASP B 1 119 ? 22.941 47.467 20.412 1.00 34.22 116 ASP B N 1
ATOM 3025 C CA . ASP B 1 119 ? 23.582 48.240 19.356 1.00 32.99 116 ASP B CA 1
ATOM 3026 C C . ASP B 1 119 ? 24.660 47.285 18.865 1.00 34.06 116 ASP B C 1
ATOM 3027 O O . ASP B 1 119 ? 25.476 46.787 19.648 1.00 31.82 116 ASP B O 1
ATOM 3032 N N . ALA B 1 120 ? 24.633 46.996 17.569 1.00 33.60 117 ALA B N 1
ATOM 3033 C CA . ALA B 1 120 ? 25.578 46.056 17.002 1.00 32.08 117 ALA B CA 1
ATOM 3034 C C . ALA B 1 120 ? 26.043 46.435 15.605 1.00 31.65 117 ALA B C 1
ATOM 3035 O O . ALA B 1 120 ? 25.692 45.765 14.626 1.00 31.59 117 ALA B O 1
ATOM 3037 N N . PRO B 1 121 ? 26.837 47.512 15.492 1.00 29.48 118 PRO B N 1
ATOM 3038 C CA . PRO B 1 121 ? 27.333 47.945 14.189 1.00 28.04 118 PRO B CA 1
ATOM 3039 C C . PRO B 1 121 ? 28.174 46.823 13.591 1.00 30.26 118 PRO B C 1
ATOM 3040 O O . PRO B 1 121 ? 28.712 45.992 14.329 1.00 29.44 118 PRO B O 1
ATOM 3044 N N . VAL B 1 122 ? 28.271 46.793 12.265 1.00 28.50 119 VAL B N 1
ATOM 3045 C CA . VAL B 1 122 ? 29.031 45.761 11.582 1.00 30.41 119 VAL B CA 1
ATOM 3046 C C . VAL B 1 122 ? 30.159 46.317 10.711 1.00 36.19 119 VAL B C 1
ATOM 3047 O O . VAL B 1 122 ? 30.252 47.527 10.459 1.00 33.85 119 VAL B O 1
ATOM 3051 N N . SER B 1 123 ? 31.010 45.405 10.251 1.00 39.28 120 SER B N 1
ATOM 3052 C CA . SER B 1 123 ? 32.125 45.727 9.367 1.00 39.93 120 SER B CA 1
ATOM 3053 C C . SER B 1 123 ? 32.310 44.522 8.454 1.00 37.05 120 SER B C 1
ATOM 3054 O O . SER B 1 123 ? 32.159 43.387 8.897 1.00 33.82 120 SER B O 1
ATOM 3057 N N . GLY B 1 124 ? 32.628 44.774 7.187 1.00 36.34 121 GLY B N 1
ATOM 3058 C CA . GLY B 1 124 ? 32.823 43.693 6.233 1.00 34.06 121 GLY B CA 1
ATOM 3059 C C . GLY B 1 124 ? 32.283 44.089 4.869 1.00 35.16 121 GLY B C 1
ATOM 3060 O O . GLY B 1 124 ? 32.530 43.417 3.860 1.00 33.49 121 GLY B O 1
ATOM 3061 N N . GLY B 1 125 ? 31.530 45.187 4.848 1.00 34.26 122 GLY B N 1
ATOM 3062 C CA . GLY B 1 125 ? 30.973 45.688 3.606 1.00 36.10 122 GLY B CA 1
ATOM 3063 C C . GLY B 1 125 ? 29.897 44.826 2.980 1.00 37.32 122 GLY B C 1
ATOM 3064 O O . GLY B 1 125 ? 29.434 43.842 3.572 1.00 35.77 122 GLY B O 1
ATOM 3065 N N . GLU B 1 126 ? 29.508 45.179 1.759 1.00 37.13 123 GLU B N 1
ATOM 3066 C CA . GLU B 1 126 ? 28.455 44.438 1.099 1.00 40.28 123 GLU B CA 1
ATOM 3067 C C . GLU B 1 126 ? 28.807 42.989 0.765 1.00 37.83 123 GLU B C 1
ATOM 3068 O O . GLU B 1 126 ? 27.917 42.141 0.723 1.00 37.29 123 GLU B O 1
ATOM 3074 N N . ILE B 1 127 ? 30.080 42.677 0.540 1.00 36.01 124 ILE B N 1
ATOM 3075 C CA . ILE B 1 127 ? 30.412 41.276 0.278 1.00 37.72 124 ILE B CA 1
ATOM 3076 C C . ILE B 1 127 ? 30.204 40.500 1.567 1.00 38.44 124 ILE B C 1
ATOM 3077 O O . ILE B 1 127 ? 29.594 39.430 1.563 1.00 37.29 124 ILE B O 1
ATOM 3082 N N . GLY B 1 128 ? 30.711 41.055 2.670 1.00 39.88 125 GLY B N 1
ATOM 3083 C CA . GLY B 1 128 ? 30.563 40.420 3.966 1.00 38.23 125 GLY B CA 1
ATOM 3084 C C . GLY B 1 128 ? 29.093 40.200 4.298 1.00 38.73 125 GLY B C 1
ATOM 3085 O O . GLY B 1 128 ? 28.733 39.211 4.934 1.00 35.24 125 GLY B O 1
ATOM 3086 N N . ALA B 1 129 ? 28.240 41.121 3.860 1.00 38.28 126 ALA B N 1
ATOM 3087 C CA . ALA B 1 129 ? 26.807 41.020 4.121 1.00 39.32 126 ALA B CA 1
ATOM 3088 C C . ALA B 1 129 ? 26.121 39.968 3.247 1.00 40.54 126 ALA B C 1
ATOM 3089 O O . ALA B 1 129 ? 25.176 39.316 3.688 1.00 39.55 126 ALA B O 1
ATOM 3091 N N . ARG B 1 130 ? 26.587 39.803 2.013 1.00 40.37 127 ARG B N 1
ATOM 3092 C CA . ARG B 1 130 ? 25.984 38.817 1.124 1.00 42.38 127 ARG B CA 1
ATOM 3093 C C . ARG B 1 130 ? 26.333 37.414 1.585 1.00 41.87 127 ARG B C 1
ATOM 3094 O O . ARG B 1 130 ? 25.499 36.505 1.560 1.00 43.84 127 ARG B O 1
ATOM 3102 N N . GLU B 1 131 ? 27.576 37.252 2.011 1.00 38.58 128 GLU B N 1
ATOM 3103 C CA . GLU B 1 131 ? 28.073 35.958 2.422 1.00 38.00 128 GLU B CA 1
ATOM 3104 C C . GLU B 1 131 ? 27.995 35.620 3.903 1.00 35.86 128 GLU B C 1
ATOM 3105 O O . GLU B 1 131 ? 28.529 34.603 4.332 1.00 36.12 128 GL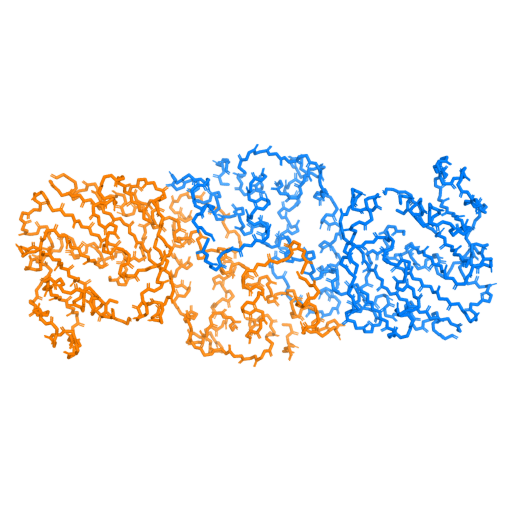U B O 1
ATOM 3111 N N . GLY B 1 132 ? 27.329 36.465 4.683 1.00 36.91 129 GLY B N 1
ATOM 3112 C CA . GLY B 1 132 ? 27.187 36.203 6.108 1.00 35.44 129 GLY B CA 1
ATOM 3113 C C . GLY B 1 132 ? 28.472 36.138 6.911 1.00 34.80 129 GLY B C 1
ATOM 3114 O O . GLY B 1 132 ? 28.531 35.470 7.946 1.00 35.51 129 GLY B O 1
ATOM 3115 N N . THR B 1 133 ? 29.497 36.842 6.443 1.00 34.38 130 THR B N 1
ATOM 3116 C CA . THR B 1 133 ? 30.794 36.884 7.120 1.00 35.45 130 THR B CA 1
ATOM 3117 C C . THR B 1 133 ? 31.035 38.209 7.860 1.00 35.67 130 THR B C 1
ATOM 3118 O O . THR B 1 133 ? 32.163 38.501 8.263 1.00 34.27 130 THR B O 1
ATOM 3122 N N . LEU B 1 134 ? 29.988 39.017 8.016 1.00 35.44 131 LEU B N 1
ATOM 3123 C CA . LEU B 1 134 ? 30.116 40.300 8.701 1.00 34.67 131 LEU B CA 1
ATOM 3124 C C . LEU B 1 134 ? 30.724 40.185 10.098 1.00 35.26 131 LEU B C 1
ATOM 3125 O O . LEU B 1 134 ? 30.551 39.171 10.788 1.00 32.56 131 LEU B O 1
ATOM 3130 N N . SER B 1 135 ? 31.449 41.227 10.500 1.00 31.96 132 SER B N 1
ATOM 3131 C CA . SER B 1 135 ? 32.024 41.290 11.843 1.00 31.32 132 SER B CA 1
ATOM 3132 C C . SER B 1 135 ? 31.001 42.093 12.645 1.00 29.04 132 SER B C 1
ATOM 3133 O O . SER B 1 135 ? 30.570 43.168 12.216 1.00 28.02 132 SER B O 1
ATOM 3136 N N . ILE B 1 136 ? 30.593 41.569 13.794 1.00 27.61 133 ILE B N 1
ATOM 3137 C CA . ILE B 1 136 ? 29.583 42.243 14.589 1.00 27.92 133 ILE B CA 1
ATOM 3138 C C . ILE B 1 136 ? 30.023 42.511 16.027 1.00 29.39 133 ILE B C 1
ATOM 3139 O O . ILE B 1 136 ? 30.261 41.587 16.795 1.00 32.79 133 ILE B O 1
ATOM 3152 N N . VAL B 1 138 ? 28.951 44.061 19.522 1.00 29.25 135 VAL B N 1
ATOM 3153 C CA . VAL B 1 138 ? 27.682 44.352 20.178 1.00 26.72 135 VAL B CA 1
ATOM 3154 C C . VAL B 1 138 ? 27.696 44.986 21.571 1.00 27.46 135 VAL B C 1
ATOM 3155 O O . VAL B 1 138 ? 28.458 44.595 22.465 1.00 26.30 135 VAL B O 1
ATOM 3159 N N . GLY B 1 139 ? 26.823 45.975 21.733 1.00 27.21 136 GLY B N 1
ATOM 3160 C CA . GLY B 1 139 ? 26.684 46.668 22.997 1.00 28.23 136 GLY B CA 1
ATOM 3161 C C . GLY B 1 139 ? 25.343 46.253 23.570 1.00 32.03 136 GLY B C 1
ATOM 3162 O O . GLY B 1 139 ? 24.328 46.276 22.863 1.00 29.02 136 GLY B O 1
ATOM 3163 N N . GLY B 1 140 ? 25.338 45.857 24.840 1.00 29.50 137 GLY B N 1
ATOM 3164 C CA . GLY B 1 140 ? 24.108 45.427 25.467 1.00 30.20 137 GLY B CA 1
ATOM 3165 C C . GLY B 1 140 ? 24.313 44.315 26.482 1.00 33.12 137 GLY B C 1
ATOM 3166 O O . GLY B 1 140 ? 25.447 43.893 26.730 1.00 31.21 137 GLY B O 1
ATOM 3167 N N . GLU B 1 141 ? 23.208 43.841 27.063 1.00 36.35 138 GLU B N 1
ATOM 3168 C CA . GLU B 1 141 ? 23.245 42.787 28.075 1.00 37.09 138 GLU B CA 1
ATOM 3169 C C . GLU B 1 141 ? 23.335 41.382 27.513 1.00 36.75 138 GLU B C 1
ATOM 3170 O O . GLU B 1 141 ? 22.649 41.030 26.552 1.00 36.02 138 GLU B O 1
ATOM 3176 N N . GLN B 1 142 ? 24.194 40.585 28.142 1.00 35.54 139 GLN B N 1
ATOM 3177 C CA . GLN B 1 142 ? 24.443 39.210 27.743 1.00 33.14 139 GLN B CA 1
ATOM 3178 C C . GLN B 1 142 ? 23.190 38.411 27.391 1.00 33.10 139 GLN B C 1
ATOM 3179 O O . GLN B 1 142 ? 23.055 37.947 26.256 1.00 33.67 139 GLN B O 1
ATOM 3185 N N . LYS B 1 143 ? 22.284 38.239 28.351 1.00 32.40 140 LYS B N 1
ATOM 3186 C CA . LYS B 1 143 ? 21.069 37.473 28.099 1.00 34.19 140 LYS B CA 1
ATOM 3187 C C . LYS B 1 143 ? 20.411 37.904 26.795 1.00 32.52 140 LYS B C 1
ATOM 3188 O O . LYS B 1 143 ? 19.993 37.067 26.006 1.00 33.34 140 LYS B O 1
ATOM 3194 N N . VAL B 1 144 ? 20.326 39.207 26.562 1.00 31.07 141 VAL B N 1
ATOM 3195 C CA . VAL B 1 144 ? 19.735 39.693 25.317 1.00 32.42 141 VAL B CA 1
ATOM 3196 C C . VAL B 1 144 ? 20.617 39.284 24.137 1.00 32.11 141 VAL B C 1
ATOM 3197 O O . VAL B 1 144 ? 20.124 38.853 23.087 1.00 32.25 141 VAL B O 1
ATOM 3201 N N . PHE B 1 145 ? 21.925 39.431 24.316 1.00 30.84 142 PHE B N 1
ATOM 3202 C CA . PHE B 1 145 ? 22.880 39.049 23.291 1.00 31.88 142 PHE B CA 1
ATOM 3203 C C . PHE B 1 145 ? 22.730 37.559 22.958 1.00 32.14 142 PHE B C 1
ATOM 3204 O O . PHE B 1 145 ? 22.670 37.182 21.791 1.00 31.11 142 PHE B O 1
ATOM 3212 N N . ASP B 1 146 ? 22.684 36.715 23.987 1.00 35.28 143 ASP B N 1
ATOM 3213 C CA . ASP B 1 146 ? 22.533 35.268 23.789 1.00 36.77 143 ASP B CA 1
ATOM 3214 C C . ASP B 1 146 ? 21.286 34.967 22.985 1.00 34.80 143 ASP B C 1
ATOM 3215 O O . ASP B 1 146 ? 21.283 34.084 22.135 1.00 36.35 143 ASP B O 1
ATOM 3220 N N . ARG B 1 147 ? 20.224 35.710 23.279 1.00 34.73 144 ARG B N 1
ATOM 3221 C CA . ARG B 1 147 ? 18.925 35.527 22.638 1.00 34.99 144 ARG B CA 1
ATOM 3222 C C . ARG B 1 147 ? 18.922 35.835 21.142 1.00 34.55 144 ARG B C 1
ATOM 3223 O O . ARG B 1 147 ? 18.240 35.158 20.373 1.00 33.46 144 ARG B O 1
ATOM 3231 N N . VAL B 1 148 ? 19.690 36.846 20.736 1.00 31.72 145 VAL B N 1
ATOM 3232 C CA . VAL B 1 148 ? 19.755 37.244 19.337 1.00 30.72 145 VAL B CA 1
ATOM 3233 C C . VAL B 1 148 ? 20.895 36.576 18.564 1.00 31.51 145 VAL B C 1
ATOM 3234 O O . VAL B 1 148 ? 20.880 36.546 17.332 1.00 30.19 145 VAL B O 1
ATOM 3238 N N . LYS B 1 149 ? 21.865 36.035 19.298 1.00 31.54 146 LYS B N 1
ATOM 3239 C CA . LYS B 1 149 ? 23.033 35.365 18.723 1.00 31.40 146 LYS B CA 1
ATOM 3240 C C . LYS B 1 149 ? 22.769 34.435 17.533 1.00 33.39 146 LYS B C 1
ATOM 3241 O O . LYS B 1 149 ? 23.477 34.488 16.516 1.00 34.26 146 LYS B O 1
ATOM 3247 N N . PRO B 1 150 ? 21.763 33.557 17.646 1.00 32.85 147 PRO B N 1
ATOM 3248 C CA . PRO B 1 150 ? 21.462 32.637 16.542 1.00 32.14 147 PRO B CA 1
ATOM 3249 C C . PRO B 1 150 ? 21.279 33.414 15.247 1.00 32.54 147 PRO B C 1
ATOM 3250 O O . PRO B 1 150 ? 21.631 32.942 14.156 1.00 31.63 147 PRO B O 1
ATOM 3254 N N . LEU B 1 151 ? 20.725 34.616 15.383 1.00 31.02 148 LEU B N 1
ATOM 3255 C CA . LEU B 1 151 ? 20.483 35.488 14.237 1.00 31.71 148 LEU B CA 1
ATOM 3256 C C . LEU B 1 151 ? 21.803 36.146 13.818 1.00 32.21 148 LEU B C 1
ATOM 3257 O O . LEU B 1 151 ? 22.106 36.235 12.616 1.00 33.17 148 LEU B O 1
ATOM 3262 N N . PHE B 1 152 ? 22.598 36.588 14.793 1.00 28.44 149 PHE B N 1
ATOM 3263 C CA . PHE B 1 152 ? 23.877 37.191 14.438 1.00 31.59 149 PHE B CA 1
ATOM 3264 C C . PHE B 1 152 ? 24.697 36.165 13.645 1.00 31.42 149 PHE B C 1
ATOM 3265 O O . PHE B 1 152 ? 25.383 36.526 12.690 1.00 30.77 149 PHE B O 1
ATOM 3273 N N . ASP B 1 153 ? 24.593 34.887 14.020 1.00 34.07 150 ASP B N 1
ATOM 3274 C CA . ASP B 1 153 ? 25.326 33.810 13.331 1.00 34.55 150 ASP B CA 1
ATOM 3275 C C . ASP B 1 153 ? 25.055 33.694 11.832 1.00 33.73 150 ASP B C 1
ATOM 3276 O O . ASP B 1 153 ? 25.954 33.357 11.051 1.00 32.68 150 ASP B O 1
ATOM 3281 N N . ILE B 1 154 ? 23.814 33.956 11.443 1.00 31.68 151 ILE B N 1
ATOM 3282 C CA . ILE B 1 154 ? 23.419 33.895 10.045 1.00 32.15 151 ILE B CA 1
ATOM 3283 C C . ILE B 1 154 ? 23.993 35.098 9.317 1.00 32.59 151 ILE B C 1
ATOM 3284 O O . ILE B 1 154 ? 24.433 34.998 8.174 1.00 33.78 151 ILE B O 1
ATOM 3289 N N . LEU B 1 155 ? 23.994 36.236 10.007 1.00 32.68 152 LEU B N 1
ATOM 3290 C CA . LEU B 1 155 ? 24.472 37.498 9.450 1.00 28.74 152 LEU B CA 1
ATOM 3291 C C . LEU B 1 155 ? 25.989 37.643 9.402 1.00 27.39 152 LEU B C 1
ATOM 3292 O O . LEU B 1 155 ? 26.530 38.212 8.452 1.00 26.62 152 LEU B O 1
ATOM 3297 N N . GLY B 1 156 ? 26.675 37.138 10.420 1.00 25.70 153 GLY B N 1
ATOM 3298 C CA . GLY B 1 156 ? 28.116 37.279 10.437 1.00 28.93 153 GLY B CA 1
ATOM 3299 C C . GLY B 1 156 ? 28.958 36.083 10.837 1.00 30.81 153 GLY B C 1
ATOM 3300 O O . GLY B 1 156 ? 28.485 34.949 10.866 1.00 33.19 153 GLY B O 1
ATOM 3301 N N . LYS B 1 157 ? 30.227 36.360 11.134 1.00 31.50 154 LYS B N 1
ATOM 3302 C CA . LYS B 1 157 ? 31.189 35.352 11.536 1.00 31.65 154 LYS B CA 1
ATOM 3303 C C . LYS B 1 157 ? 31.820 35.742 12.877 1.00 34.30 154 LYS B C 1
ATOM 3304 O O . LYS B 1 157 ? 31.719 35.005 13.857 1.00 34.46 154 LYS B O 1
ATOM 3310 N N . ASN B 1 158 ? 32.470 36.899 12.923 1.00 36.95 155 ASN B N 1
ATOM 3311 C CA . ASN B 1 158 ? 33.089 37.374 14.156 1.00 37.48 155 ASN B CA 1
ATOM 3312 C C . ASN B 1 158 ? 32.097 38.219 14.970 1.00 36.70 155 ASN B C 1
ATOM 3313 O O . ASN B 1 158 ? 31.875 39.392 14.661 1.00 35.75 155 ASN B O 1
ATOM 3318 N N . ILE B 1 159 ? 31.506 37.624 16.002 1.00 33.21 156 ILE B N 1
ATOM 3319 C CA . ILE B 1 159 ? 30.556 38.341 16.851 1.00 32.40 156 ILE B CA 1
ATOM 3320 C C . ILE B 1 159 ? 31.130 38.520 18.262 1.00 30.47 156 ILE B C 1
ATOM 3321 O O . ILE B 1 159 ? 31.641 37.565 18.857 1.00 27.87 156 ILE B O 1
ATOM 3326 N N . THR B 1 160 ? 31.018 39.733 18.803 1.00 27.70 157 THR B N 1
ATOM 3327 C CA . THR B 1 160 ? 31.557 40.011 20.120 1.00 29.59 157 THR B CA 1
ATOM 3328 C C . THR B 1 160 ? 30.731 40.926 21.014 1.00 31.32 157 THR B C 1
ATOM 3329 O O . THR B 1 160 ? 30.386 42.039 20.617 1.00 35.54 157 THR B O 1
ATOM 3333 N N . LEU B 1 161 ? 30.410 40.460 22.222 1.00 33.65 158 LEU B N 1
ATOM 3334 C CA . LEU B 1 161 ? 29.693 41.296 23.194 1.00 32.07 158 LEU B CA 1
ATOM 3335 C C . LEU B 1 161 ? 30.819 42.129 23.840 1.00 31.04 158 LEU B C 1
ATOM 3336 O O . LEU B 1 161 ? 31.661 41.606 24.572 1.00 30.02 158 LEU B O 1
ATOM 3341 N N . VAL B 1 162 ? 30.845 43.419 23.538 1.00 28.46 159 VAL B N 1
ATOM 3342 C CA . VAL B 1 162 ? 31.886 44.306 24.054 1.00 28.04 159 VAL B CA 1
ATOM 3343 C C . VAL B 1 162 ? 31.507 44.980 25.375 1.00 28.71 159 VAL B C 1
ATOM 3344 O O . VAL B 1 162 ? 32.331 45.638 26.011 1.00 32.34 159 VAL B O 1
ATOM 3348 N N . GLY B 1 163 ? 30.250 44.830 25.772 1.00 26.02 160 GLY B N 1
ATOM 3349 C CA . GLY B 1 163 ? 29.796 45.419 27.007 1.00 22.20 160 GLY B CA 1
ATOM 3350 C C . GLY B 1 163 ? 28.385 45.943 26.896 1.00 24.40 160 GLY B C 1
ATOM 3351 O O . GLY B 1 163 ? 27.585 45.486 26.072 1.00 20.02 160 GLY B O 1
ATOM 3352 N N . GLY B 1 164 ? 28.095 46.925 27.743 1.00 25.78 161 GLY B N 1
ATOM 3353 C CA . GLY B 1 164 ? 26.791 47.545 27.764 1.00 25.38 161 GLY B CA 1
ATOM 3354 C C . GLY B 1 164 ? 26.472 48.409 26.558 1.00 28.20 161 GLY B C 1
ATOM 3355 O O . GLY B 1 164 ? 27.309 48.662 25.687 1.00 28.95 161 GLY B O 1
ATOM 3356 N N . ASN B 1 165 ? 25.228 48.860 26.524 1.00 27.07 162 ASN B N 1
ATOM 3357 C CA . ASN B 1 165 ? 24.722 49.685 25.456 1.00 28.80 162 ASN B CA 1
ATOM 3358 C C . ASN B 1 165 ? 25.638 50.848 25.097 1.00 30.22 162 ASN B C 1
ATOM 3359 O O . ASN B 1 165 ? 25.990 51.665 25.951 1.00 30.24 162 ASN B O 1
ATOM 3364 N N . GLY B 1 166 ? 26.019 50.900 23.822 1.00 30.62 163 GLY B N 1
ATOM 3365 C CA . GLY B 1 166 ? 26.872 51.962 23.324 1.00 29.77 163 GLY B CA 1
ATOM 3366 C C . GLY B 1 166 ? 28.262 51.482 22.983 1.00 30.78 163 GLY B C 1
ATOM 3367 O O . GLY B 1 166 ? 28.911 52.031 22.087 1.00 29.27 163 GLY B O 1
ATOM 3368 N N . ASP B 1 167 ? 28.718 50.450 23.689 1.00 30.86 164 ASP B N 1
ATOM 3369 C CA . ASP B 1 167 ? 30.055 49.903 23.472 1.00 29.83 164 ASP B CA 1
ATOM 3370 C C . ASP B 1 167 ? 30.214 49.300 22.092 1.00 29.58 164 ASP B C 1
ATOM 3371 O O . ASP B 1 167 ? 31.315 49.214 21.563 1.00 30.65 164 ASP B O 1
ATOM 3376 N N . GLY B 1 168 ? 29.101 48.887 21.507 1.00 30.36 165 GLY B N 1
ATOM 3377 C CA . GLY B 1 168 ? 29.149 48.328 20.169 1.00 31.33 165 GLY B CA 1
ATOM 3378 C C . GLY B 1 168 ? 29.528 49.426 19.184 1.00 30.19 165 GLY B C 1
ATOM 3379 O O . GLY B 1 168 ? 30.457 49.253 18.392 1.00 27.36 165 GLY B O 1
ATOM 3380 N N . GLN B 1 169 ? 28.807 50.551 19.234 1.00 29.23 166 GLN B N 1
ATOM 3381 C CA . GLN B 1 169 ? 29.094 51.686 18.359 1.00 28.27 166 GLN B CA 1
ATOM 3382 C C . GLN B 1 169 ? 30.532 52.147 18.615 1.00 28.30 166 GLN B C 1
ATOM 3383 O O . GLN B 1 169 ? 31.310 52.387 17.679 1.00 22.92 166 GLN B O 1
ATOM 3389 N N . THR B 1 170 ? 30.867 52.243 19.899 1.00 26.80 167 THR B N 1
ATOM 3390 C CA . THR B 1 170 ? 32.175 52.675 20.325 1.00 28.22 167 THR B CA 1
ATOM 3391 C C . THR B 1 170 ? 33.270 51.766 19.810 1.00 29.29 167 THR B C 1
ATOM 3392 O O . THR B 1 170 ? 34.310 52.245 19.333 1.00 28.29 167 THR B O 1
ATOM 3396 N N . CYS B 1 171 ? 33.046 50.459 19.906 1.00 27.69 168 CYS B N 1
ATOM 3397 C CA . CYS B 1 171 ? 34.028 49.500 19.420 1.00 26.45 168 CYS B CA 1
ATOM 3398 C C . CYS B 1 171 ? 34.227 49.679 17.908 1.00 25.28 168 CYS B C 1
ATOM 3399 O O . CYS B 1 171 ? 35.348 49.552 17.407 1.00 24.84 168 CYS B O 1
ATOM 3402 N N . LYS B 1 172 ? 33.147 49.983 17.189 1.00 22.49 169 LYS B N 1
ATOM 3403 C CA . LYS B 1 172 ? 33.226 50.208 15.742 1.00 23.07 169 LYS B CA 1
ATOM 3404 C C . LYS B 1 172 ? 34.042 51.479 15.413 1.00 23.19 169 LYS B C 1
ATOM 3405 O O . LYS B 1 172 ? 34.822 51.488 14.460 1.00 21.48 169 LYS B O 1
ATOM 3411 N N . VAL B 1 173 ? 33.841 52.552 16.184 1.00 21.88 170 VAL B N 1
ATOM 3412 C CA . VAL B 1 173 ? 34.579 53.789 15.957 1.00 21.18 170 VAL B CA 1
ATOM 3413 C C . VAL B 1 173 ? 36.070 53.487 16.101 1.00 24.48 170 VAL B C 1
ATOM 3414 O O . VAL B 1 173 ? 36.865 53.882 15.250 1.00 27.95 170 VAL B O 1
ATOM 3418 N N . ALA B 1 174 ? 36.441 52.771 17.164 1.00 27.05 171 ALA B N 1
ATOM 3419 C CA . ALA B 1 174 ? 37.843 52.412 17.414 1.00 25.83 171 ALA B CA 1
ATOM 3420 C C . ALA B 1 174 ? 38.404 51.571 16.282 1.00 27.00 171 ALA B C 1
ATOM 3421 O O . ALA B 1 174 ? 39.554 51.726 15.898 1.00 30.08 171 ALA B O 1
ATOM 3423 N N . ASN B 1 175 ? 37.599 50.671 15.741 1.00 30.10 172 ASN B N 1
ATOM 3424 C CA . ASN B 1 175 ? 38.074 49.838 14.646 1.00 32.76 172 ASN B CA 1
ATOM 3425 C C . ASN B 1 175 ? 38.349 50.725 13.416 1.00 32.37 172 ASN B C 1
ATOM 3426 O O . ASN B 1 175 ? 39.381 50.593 12.760 1.00 35.50 172 ASN B O 1
ATOM 3431 N N . GLN B 1 176 ? 37.442 51.649 13.126 1.00 30.30 173 GLN B N 1
ATOM 3432 C CA . GLN B 1 176 ? 37.603 52.518 11.966 1.00 30.51 173 GLN B CA 1
ATOM 3433 C C . GLN B 1 176 ? 38.759 53.513 12.087 1.00 30.51 173 GLN B C 1
ATOM 3434 O O . GLN B 1 176 ? 39.320 53.948 11.076 1.00 31.35 173 GLN B O 1
ATOM 3440 N N . ILE B 1 177 ? 39.110 53.874 13.317 1.00 27.78 174 ILE B N 1
ATOM 3441 C CA . ILE B 1 177 ? 40.218 54.793 13.549 1.00 26.20 174 ILE B CA 1
ATOM 3442 C C . ILE B 1 177 ? 41.508 54.052 13.229 1.00 26.59 174 ILE B C 1
ATOM 3443 O O . ILE B 1 177 ? 42.359 54.545 12.488 1.00 29.60 174 ILE B O 1
ATOM 3448 N N . ILE B 1 178 ? 41.643 52.854 13.784 1.00 26.95 175 ILE B N 1
ATOM 3449 C CA . ILE B 1 178 ? 42.838 52.046 13.568 1.00 26.55 175 ILE B CA 1
ATOM 3450 C C . ILE B 1 178 ? 43.003 51.669 12.105 1.00 26.86 175 ILE B C 1
ATOM 3451 O O . ILE B 1 178 ? 44.098 51.778 11.554 1.00 26.51 175 ILE B O 1
ATOM 3456 N N . VAL B 1 179 ? 41.916 51.239 11.475 1.00 25.36 176 VAL B N 1
ATOM 3457 C CA . VAL B 1 179 ? 41.966 50.853 10.068 1.00 25.57 176 VAL B CA 1
ATOM 3458 C C . VAL B 1 179 ? 42.455 52.003 9.211 1.00 27.14 176 VAL B C 1
ATOM 3459 O O . VAL B 1 179 ? 43.281 51.818 8.323 1.00 25.79 176 VAL B O 1
ATOM 3463 N N . ALA B 1 180 ? 41.924 53.191 9.490 1.00 29.37 177 ALA B N 1
ATOM 3464 C CA . ALA B 1 180 ? 42.285 54.395 8.764 1.00 29.86 177 ALA B CA 1
ATOM 3465 C C . ALA B 1 180 ? 43.742 54.802 9.043 1.00 30.90 177 ALA B C 1
ATOM 3466 O O . ALA B 1 180 ? 44.498 55.127 8.119 1.00 32.75 177 ALA B O 1
ATOM 3468 N N . LEU B 1 181 ? 44.137 54.791 10.312 1.00 27.79 178 LEU B N 1
ATOM 3469 C CA . LEU B 1 181 ? 45.496 55.154 10.662 1.00 23.48 178 LEU B CA 1
ATOM 3470 C C . LEU B 1 181 ? 46.481 54.111 10.111 1.00 25.53 178 LEU B C 1
ATOM 3471 O O . LEU B 1 181 ? 47.546 54.473 9.609 1.00 26.39 178 LEU B O 1
ATOM 3476 N N . ASN B 1 182 ? 46.127 52.823 10.186 1.00 23.23 179 ASN B N 1
ATOM 3477 C CA . ASN B 1 182 ? 46.991 51.761 9.667 1.00 22.57 179 ASN B CA 1
ATOM 3478 C C . ASN B 1 182 ? 47.203 51.870 8.162 1.00 24.07 179 ASN B C 1
ATOM 3479 O O . ASN B 1 182 ? 48.307 51.655 7.676 1.00 25.37 179 ASN B O 1
ATOM 3484 N N . ILE B 1 183 ? 46.142 52.189 7.428 1.00 23.78 180 ILE B N 1
ATOM 3485 C CA . ILE B 1 183 ? 46.236 52.360 5.987 1.00 23.79 180 ILE B CA 1
ATOM 3486 C C . ILE B 1 183 ? 47.158 53.530 5.650 1.00 26.57 180 ILE B C 1
ATOM 3487 O O . ILE B 1 183 ? 47.949 53.451 4.708 1.00 29.46 180 ILE B O 1
ATOM 3492 N N . GLU B 1 184 ? 47.060 54.609 6.425 1.00 24.98 181 GLU B N 1
ATOM 3493 C CA . GLU B 1 184 ? 47.868 55.805 6.193 1.00 22.96 181 GLU B CA 1
ATOM 3494 C C . GLU B 1 184 ? 49.344 55.544 6.483 1.00 24.07 181 GLU B C 1
ATOM 3495 O O . GLU B 1 184 ? 50.227 56.050 5.784 1.00 21.12 181 GLU B O 1
ATOM 3501 N N . ALA B 1 185 ? 49.613 54.755 7.517 1.00 24.41 182 ALA B N 1
ATOM 3502 C CA . ALA B 1 185 ? 50.988 54.433 7.871 1.00 25.69 182 ALA B CA 1
ATOM 3503 C C . ALA B 1 185 ? 51.638 53.587 6.780 1.00 25.89 182 ALA B C 1
ATOM 3504 O O . ALA B 1 185 ? 52.770 53.839 6.379 1.00 27.13 182 ALA B O 1
ATOM 3506 N N . VAL B 1 186 ? 50.936 52.571 6.299 1.00 24.83 183 VAL B N 1
ATOM 3507 C CA . VAL B 1 186 ? 51.529 51.758 5.256 1.00 26.58 183 VAL B CA 1
ATOM 3508 C C . VAL B 1 186 ? 51.834 52.676 4.075 1.00 26.42 183 VAL B C 1
ATOM 3509 O O . VAL B 1 186 ? 52.880 52.553 3.457 1.00 27.49 183 VAL B O 1
ATOM 3513 N N . SER B 1 187 ? 50.931 53.612 3.790 1.00 25.95 184 SER B N 1
ATOM 3514 C CA . SER B 1 187 ? 51.120 54.561 2.689 1.00 25.30 184 SER B CA 1
ATOM 3515 C C . SER B 1 187 ? 52.358 55.430 2.877 1.00 26.69 184 SER B C 1
ATOM 3516 O O . SER B 1 187 ? 53.092 55.701 1.934 1.00 29.41 184 SER B O 1
ATOM 3519 N N . GLU B 1 188 ? 52.594 55.876 4.096 1.00 26.62 185 GLU B N 1
ATOM 3520 C CA . GLU B 1 188 ? 53.746 56.717 4.335 1.00 28.62 185 GLU B CA 1
ATOM 3521 C C . GLU B 1 188 ? 54.999 55.881 4.188 1.00 28.13 185 GLU B C 1
ATOM 3522 O O . GLU B 1 188 ? 55.931 56.264 3.501 1.00 30.68 185 GLU B O 1
ATOM 3528 N N . ALA B 1 189 ? 55.012 54.726 4.830 1.00 29.11 186 ALA B N 1
ATOM 3529 C CA . ALA B 1 189 ? 56.169 53.842 4.784 1.00 30.25 186 ALA B CA 1
ATOM 3530 C C . ALA B 1 189 ? 56.543 53.338 3.389 1.00 31.69 186 ALA B C 1
ATOM 3531 O O . ALA B 1 189 ? 57.726 53.240 3.062 1.00 33.75 186 ALA B O 1
ATOM 3533 N N . LEU B 1 190 ? 55.552 53.009 2.566 1.00 31.51 187 LEU B N 1
ATOM 3534 C CA . LEU B 1 190 ? 55.841 52.517 1.225 1.00 33.09 187 LEU B CA 1
ATOM 3535 C C . LEU B 1 190 ? 56.222 53.612 0.228 1.00 31.96 187 LEU B C 1
ATOM 3536 O O . LEU B 1 190 ? 57.104 53.417 -0.596 1.00 31.88 187 LEU B O 1
ATOM 3541 N N . VAL B 1 191 ? 55.567 54.763 0.304 1.00 30.98 188 VAL B N 1
ATOM 3542 C CA . VAL B 1 191 ? 55.883 55.849 -0.610 1.00 30.56 188 VAL B CA 1
ATOM 3543 C C . VAL B 1 191 ? 57.287 56.384 -0.336 1.00 31.71 188 VAL B C 1
ATOM 3544 O O . VAL B 1 191 ? 57.984 56.818 -1.253 1.00 33.01 188 VAL B O 1
ATOM 3548 N N . PHE B 1 192 ? 57.700 56.340 0.926 1.00 30.82 189 PHE B N 1
ATOM 3549 C CA . PHE B 1 192 ? 59.030 56.800 1.318 1.00 30.10 189 PHE B CA 1
ATOM 3550 C C . PHE B 1 192 ? 60.040 55.802 0.798 1.00 31.61 189 PHE B C 1
ATOM 3551 O O . PHE B 1 192 ? 61.080 56.183 0.257 1.00 30.96 189 PHE B O 1
ATOM 3559 N N . ALA B 1 193 ? 59.733 54.520 1.008 1.00 30.71 190 ALA B N 1
ATOM 3560 C CA . ALA B 1 193 ? 60.604 53.434 0.583 1.00 32.45 190 ALA B CA 1
ATOM 3561 C C . ALA B 1 193 ? 60.790 53.497 -0.921 1.00 33.73 190 ALA B C 1
ATOM 3562 O O . ALA B 1 193 ? 61.901 53.362 -1.427 1.00 34.94 190 ALA B O 1
ATOM 3564 N N . SER B 1 194 ? 59.691 53.714 -1.632 1.00 33.56 191 SER B N 1
ATOM 3565 C CA . SER B 1 194 ? 59.727 53.787 -3.080 1.00 33.72 191 SER B CA 1
ATOM 3566 C C . SER B 1 194 ? 60.577 54.948 -3.600 1.00 35.35 191 SER B C 1
ATOM 3567 O O . SER B 1 194 ? 61.403 54.765 -4.504 1.00 37.09 191 SER B O 1
ATOM 3570 N N . LYS B 1 195 ? 60.375 56.141 -3.046 1.00 32.51 192 LYS B N 1
ATOM 3571 C CA . LYS B 1 195 ? 61.149 57.297 -3.486 1.00 31.76 192 LYS B CA 1
ATOM 3572 C C . LYS B 1 195 ? 62.599 57.202 -2.980 1.00 32.79 192 LYS B C 1
ATOM 3573 O O . LYS B 1 195 ? 63.478 57.948 -3.429 1.00 33.82 192 LYS B O 1
ATOM 3579 N N . ALA B 1 196 ? 62.845 56.289 -2.042 1.00 31.10 193 ALA B N 1
ATOM 3580 C CA . ALA B 1 196 ? 64.188 56.093 -1.512 1.00 31.19 193 ALA B CA 1
ATOM 3581 C C . ALA B 1 196 ? 64.927 55.170 -2.476 1.00 31.87 193 ALA B C 1
ATOM 3582 O O . ALA B 1 196 ? 66.152 55.061 -2.438 1.00 32.57 193 ALA B O 1
ATOM 3584 N N . GLY B 1 197 ? 64.165 54.502 -3.338 1.00 34.15 194 GLY B N 1
ATOM 3585 C CA . GLY B 1 197 ? 64.755 53.611 -4.328 1.00 36.79 194 GLY B CA 1
ATOM 3586 C C . GLY B 1 197 ? 64.508 52.126 -4.114 1.00 36.11 194 GLY B C 1
ATOM 3587 O O . GLY B 1 197 ? 64.797 51.307 -4.990 1.00 33.97 194 GLY B O 1
ATOM 3588 N N . ALA B 1 198 ? 63.984 51.789 -2.938 1.00 37.02 195 ALA B N 1
ATOM 3589 C CA . ALA B 1 198 ? 63.684 50.408 -2.563 1.00 37.36 195 ALA B CA 1
ATOM 3590 C C . ALA B 1 198 ? 62.458 49.865 -3.314 1.00 38.61 195 ALA B C 1
ATOM 3591 O O . ALA B 1 198 ? 61.657 50.627 -3.851 1.00 40.91 195 ALA B O 1
ATOM 3593 N N . ASP B 1 199 ? 62.312 48.546 -3.353 1.00 38.02 196 ASP B N 1
ATOM 3594 C CA . ASP B 1 199 ? 61.176 47.941 -4.034 1.00 38.43 196 ASP B CA 1
ATOM 3595 C C . ASP B 1 199 ? 60.038 47.611 -3.069 1.00 37.04 196 ASP B C 1
ATOM 3596 O O . ASP B 1 199 ? 60.160 46.740 -2.206 1.00 35.60 196 ASP B O 1
ATOM 3601 N N . PRO B 1 200 ? 58.911 48.324 -3.202 1.00 36.95 197 PRO B N 1
ATOM 3602 C CA . PRO B 1 200 ? 57.717 48.152 -2.375 1.00 37.02 197 PRO B CA 1
ATOM 3603 C C . PRO B 1 200 ? 57.369 46.691 -2.123 1.00 37.09 197 PRO B C 1
ATOM 3604 O O . PRO B 1 200 ? 56.949 46.319 -1.026 1.00 35.07 197 PRO B O 1
ATOM 3608 N N . VAL B 1 201 ? 57.555 45.858 -3.136 1.00 38.21 198 VAL B N 1
ATOM 3609 C CA . VAL B 1 201 ? 57.237 44.446 -2.991 1.00 40.23 198 VAL B CA 1
ATOM 3610 C C . VAL B 1 201 ? 58.053 43.803 -1.877 1.00 41.75 198 VAL B C 1
ATOM 3611 O O . VAL B 1 201 ? 57.494 43.154 -0.994 1.00 40.93 198 VAL B O 1
ATOM 3615 N N . ARG B 1 202 ? 59.375 43.994 -1.930 1.00 43.99 199 ARG B N 1
ATOM 3616 C CA . ARG B 1 202 ? 60.314 43.443 -0.942 1.00 45.54 199 ARG B CA 1
ATOM 3617 C C . ARG B 1 202 ? 60.106 43.979 0.464 1.00 43.64 199 ARG B C 1
ATOM 3618 O O . ARG B 1 202 ? 60.026 43.206 1.421 1.00 42.60 199 ARG B O 1
ATOM 3626 N N . VAL B 1 203 ? 60.052 45.306 0.581 1.00 41.51 200 VAL B N 1
ATOM 3627 C CA . VAL B 1 203 ? 59.859 45.955 1.869 1.00 38.99 200 VAL B CA 1
ATOM 3628 C C . VAL B 1 203 ? 58.613 45.387 2.560 1.00 39.82 200 VAL B C 1
ATOM 3629 O O . VAL B 1 203 ? 58.674 44.978 3.725 1.00 36.93 200 VAL B O 1
ATOM 3633 N N . ARG B 1 204 ? 57.488 45.342 1.845 1.00 38.43 201 ARG B N 1
ATOM 3634 C CA . ARG B 1 204 ? 56.269 44.800 2.435 1.00 38.42 201 ARG B CA 1
ATOM 3635 C C . ARG B 1 204 ? 56.515 43.376 2.923 1.00 39.95 201 ARG B C 1
ATOM 3636 O O . ARG B 1 204 ? 56.024 42.985 3.983 1.00 40.30 201 ARG B O 1
ATOM 3644 N N . GLN B 1 205 ? 57.279 42.604 2.153 1.00 40.36 202 GLN B N 1
ATOM 3645 C CA . GLN B 1 205 ? 57.584 41.225 2.529 1.00 41.23 202 GLN B CA 1
ATOM 3646 C C . GLN B 1 205 ? 58.491 41.202 3.749 1.00 40.49 202 GLN B C 1
ATOM 3647 O O . GLN B 1 205 ? 58.255 40.455 4.701 1.00 37.29 202 GLN B O 1
ATOM 3653 N N . ALA B 1 206 ? 59.539 42.021 3.714 1.00 39.13 203 ALA B N 1
ATOM 3654 C CA . ALA B 1 206 ? 60.461 42.091 4.830 1.00 37.18 203 ALA B CA 1
ATOM 3655 C C . ALA B 1 206 ? 59.681 42.444 6.089 1.00 37.66 203 ALA B C 1
ATOM 3656 O O . ALA B 1 206 ? 59.724 41.715 7.072 1.00 37.10 203 ALA B O 1
ATOM 3658 N N . LEU B 1 207 ? 58.933 43.544 6.034 1.00 38.67 204 LEU B N 1
ATOM 3659 C CA . LEU B 1 207 ? 58.159 44.020 7.177 1.00 40.58 204 LEU B CA 1
ATOM 3660 C C . LEU B 1 207 ? 57.053 43.109 7.700 1.00 41.34 204 LEU B C 1
ATOM 3661 O O . LEU B 1 207 ? 56.553 43.316 8.803 1.00 37.91 204 LEU B O 1
ATOM 3674 N N . GLY B 1 209 ? 57.297 39.995 8.628 1.00 47.65 206 GLY B N 1
ATOM 3675 C CA . GLY B 1 209 ? 57.768 39.267 9.786 1.00 49.35 206 GLY B CA 1
ATOM 3676 C C . GLY B 1 209 ? 58.311 40.335 10.700 1.00 50.84 206 GLY B C 1
ATOM 3677 O O . GLY B 1 209 ? 59.364 40.904 10.415 1.00 54.08 206 GLY B O 1
ATOM 3678 N N . GLY B 1 210 ? 57.593 40.636 11.777 1.00 48.19 207 GLY B N 1
ATOM 3679 C CA . GLY B 1 210 ? 58.054 41.674 12.680 1.00 45.24 207 GLY B CA 1
ATOM 3680 C C . GLY B 1 210 ? 56.913 42.498 13.232 1.00 43.86 207 GLY B C 1
ATOM 3681 O O . GLY B 1 210 ? 55.752 42.184 12.986 1.00 43.62 207 GLY B O 1
ATOM 3682 N N . PHE B 1 211 ? 57.231 43.563 13.959 1.00 42.66 208 PHE B N 1
ATOM 3683 C CA . PHE B 1 211 ? 56.192 44.386 14.567 1.00 42.92 208 PHE B CA 1
ATOM 3684 C C . PHE B 1 211 ? 55.412 45.307 13.657 1.00 40.41 208 PHE B C 1
ATOM 3685 O O . PHE B 1 211 ? 54.417 45.895 14.079 1.00 39.87 208 PHE B O 1
ATOM 3693 N N . ALA B 1 212 ? 55.844 45.423 12.409 1.00 38.77 209 ALA B N 1
ATOM 3694 C CA . ALA B 1 212 ? 55.134 46.262 11.456 1.00 37.95 209 ALA B CA 1
ATOM 3695 C C . ALA B 1 212 ? 53.898 45.503 10.952 1.00 36.84 209 ALA B C 1
ATOM 3696 O O . ALA B 1 212 ? 52.949 46.103 10.444 1.00 35.22 209 ALA B O 1
ATOM 3698 N N . SER B 1 213 ? 53.914 44.183 11.123 1.00 34.22 210 SER B N 1
ATOM 3699 C CA . SER B 1 213 ? 52.826 43.322 10.665 1.00 33.01 210 SER B CA 1
ATOM 3700 C C . SER B 1 213 ? 51.438 43.652 11.174 1.00 31.13 210 SER B C 1
ATOM 3701 O O . SER B 1 213 ? 51.232 43.873 12.360 1.00 28.23 210 SER B O 1
ATOM 3704 N N . SER B 1 214 ? 50.488 43.652 10.247 1.00 30.81 211 SER B N 1
ATOM 3705 C CA . SER B 1 214 ? 49.084 43.919 10.536 1.00 33.69 211 SER B CA 1
ATOM 3706 C C . SER B 1 214 ? 48.296 43.449 9.317 1.00 36.45 211 SER B C 1
ATOM 3707 O O . SER B 1 214 ? 48.871 43.226 8.248 1.00 36.82 211 SER B O 1
ATOM 3710 N N . ARG B 1 215 ? 46.982 43.325 9.462 1.00 37.38 212 ARG B N 1
ATOM 3711 C CA . ARG B 1 215 ? 46.166 42.863 8.358 1.00 39.40 212 ARG B CA 1
ATOM 3712 C C . ARG B 1 215 ? 46.162 43.880 7.221 1.00 39.83 212 ARG B C 1
ATOM 3713 O O . ARG B 1 215 ? 46.058 43.506 6.052 1.00 40.76 212 ARG B O 1
ATOM 3721 N N . ILE B 1 216 ? 46.278 45.161 7.568 1.00 37.60 213 ILE B N 1
ATOM 3722 C CA . ILE B 1 216 ? 46.288 46.238 6.579 1.00 34.59 213 ILE B CA 1
ATOM 3723 C C . ILE B 1 216 ? 47.524 46.126 5.695 1.00 33.77 213 ILE B C 1
ATOM 3724 O O . ILE B 1 216 ? 47.443 46.225 4.472 1.00 32.94 213 ILE B O 1
ATOM 3729 N N . LEU B 1 217 ? 48.675 45.925 6.319 1.00 34.24 214 LEU B N 1
ATOM 3730 C CA . LEU B 1 217 ? 49.917 45.795 5.573 1.00 35.89 214 LEU B CA 1
ATOM 3731 C C . LEU B 1 217 ? 49.813 44.585 4.656 1.00 38.47 214 LEU B C 1
ATOM 3732 O O . LEU B 1 217 ? 50.369 44.584 3.557 1.00 37.72 214 LEU B O 1
ATOM 3737 N N . GLU B 1 218 ? 49.091 43.559 5.108 1.00 38.38 215 GLU B N 1
ATOM 3738 C CA . GLU B 1 218 ? 48.923 42.344 4.316 1.00 40.70 215 GLU B CA 1
ATOM 3739 C C . GLU B 1 218 ? 47.984 42.535 3.121 1.00 39.23 215 GLU B C 1
ATOM 3740 O O . GLU B 1 218 ? 48.366 42.326 1.967 1.00 38.92 215 GLU B O 1
ATOM 3746 N N . VAL B 1 219 ? 46.750 42.930 3.403 1.00 36.83 216 VAL B N 1
ATOM 3747 C CA . VAL B 1 219 ? 45.767 43.124 2.352 1.00 35.88 216 VAL B CA 1
ATOM 3748 C C . VAL B 1 219 ? 45.945 44.419 1.557 1.00 35.99 216 VAL B C 1
ATOM 3749 O O . VAL B 1 219 ? 46.188 44.380 0.351 1.00 38.95 216 VAL B O 1
ATOM 3753 N N . HIS B 1 220 ? 45.843 45.562 2.228 1.00 35.06 217 HIS B N 1
ATOM 3754 C CA . HIS B 1 220 ? 45.950 46.850 1.552 1.00 35.54 217 HIS B CA 1
ATOM 3755 C C . HIS B 1 220 ? 47.319 47.196 0.984 1.00 35.97 217 HIS B C 1
ATOM 3756 O O . HIS B 1 220 ? 47.409 47.808 -0.084 1.00 35.56 217 HIS B O 1
ATOM 3763 N N . GLY B 1 221 ? 48.386 46.827 1.690 1.00 35.29 218 GLY B N 1
ATOM 3764 C CA . GLY B 1 221 ? 49.712 47.123 1.175 1.00 35.08 218 GLY B CA 1
ATOM 3765 C C . GLY B 1 221 ? 49.827 46.521 -0.212 1.00 34.91 218 GLY B C 1
ATOM 3766 O O . GLY B 1 221 ? 50.462 47.069 -1.119 1.00 31.01 218 GLY B O 1
ATOM 3767 N N . GLU B 1 222 ? 49.180 45.377 -0.376 1.00 36.34 219 GLU B N 1
ATOM 3768 C CA . GLU B 1 222 ? 49.204 44.694 -1.644 1.00 39.69 219 GLU B CA 1
ATOM 3769 C C . GLU B 1 222 ? 48.453 45.514 -2.678 1.00 39.06 219 GLU B C 1
ATOM 3770 O O . GLU B 1 222 ? 48.979 45.802 -3.755 1.00 38.46 219 GLU B O 1
ATOM 3776 N N . ARG B 1 223 ? 47.235 45.918 -2.342 1.00 37.80 220 ARG B N 1
ATOM 3777 C CA . ARG B 1 223 ? 46.436 46.718 -3.264 1.00 38.70 220 ARG B CA 1
ATOM 3778 C C . ARG B 1 223 ? 47.136 48.000 -3.728 1.00 38.67 220 ARG B C 1
ATOM 3779 O O . ARG B 1 223 ? 46.959 48.431 -4.866 1.00 40.39 220 ARG B O 1
ATOM 3795 N N . ILE B 1 225 ? 50.342 48.427 -4.143 1.00 40.95 222 ILE B N 1
ATOM 3796 C CA . ILE B 1 225 ? 51.400 48.039 -5.071 1.00 39.65 222 ILE B CA 1
ATOM 3797 C C . ILE B 1 225 ? 50.765 47.657 -6.415 1.00 40.35 222 ILE B C 1
ATOM 3798 O O . ILE B 1 225 ? 51.101 48.215 -7.466 1.00 37.49 222 ILE B O 1
ATOM 3803 N N . ASN B 1 226 ? 49.820 46.726 -6.362 1.00 40.15 223 ASN B N 1
ATOM 3804 C CA . ASN B 1 226 ? 49.143 46.266 -7.563 1.00 44.65 223 ASN B CA 1
ATOM 3805 C C . ASN B 1 226 ? 48.198 47.309 -8.156 1.00 46.03 223 ASN B C 1
ATOM 3806 O O . ASN B 1 226 ? 47.688 47.128 -9.269 1.00 47.10 223 ASN B O 1
ATOM 3811 N N . ARG B 1 227 ? 47.962 48.393 -7.418 1.00 45.52 224 ARG B N 1
ATOM 3812 C CA . ARG B 1 227 ? 47.082 49.454 -7.895 1.00 44.26 224 ARG B CA 1
ATOM 3813 C C . ARG B 1 227 ? 45.617 49.017 -7.973 1.00 43.14 224 ARG B C 1
ATOM 3814 O O . ARG B 1 227 ? 44.823 49.611 -8.700 1.00 44.63 224 ARG B O 1
ATOM 3822 N N . THR B 1 228 ? 45.259 47.983 -7.223 1.00 42.21 225 THR B N 1
ATOM 3823 C CA . THR B 1 228 ? 43.890 47.492 -7.230 1.00 45.26 225 THR B CA 1
ATOM 3824 C C . THR B 1 228 ? 43.040 48.291 -6.243 1.00 47.33 225 THR B C 1
ATOM 3825 O O . THR B 1 228 ? 43.061 48.032 -5.036 1.00 48.59 225 THR B O 1
ATOM 3829 N N . PHE B 1 229 ? 42.290 49.261 -6.764 1.00 47.74 226 PHE B N 1
ATOM 3830 C CA . PHE B 1 229 ? 41.464 50.120 -5.922 1.00 48.25 226 PHE B CA 1
ATOM 3831 C C . PHE B 1 229 ? 39.956 49.952 -6.068 1.00 49.66 226 PHE B C 1
ATOM 3832 O O . PHE B 1 229 ? 39.192 50.817 -5.635 1.00 49.97 226 PHE B O 1
ATOM 3840 N N . GLU B 1 230 ? 39.520 48.855 -6.672 1.00 51.79 227 GLU B N 1
ATOM 3841 C CA . GLU B 1 230 ? 38.092 48.646 -6.831 1.00 55.10 227 GLU B CA 1
ATOM 3842 C C . GLU B 1 230 ? 37.413 48.589 -5.471 1.00 53.96 227 GLU B C 1
ATOM 3843 O O . GLU B 1 230 ? 37.840 47.860 -4.580 1.00 52.97 227 GLU B O 1
ATOM 3849 N N . PRO B 1 231 ? 36.339 49.366 -5.299 1.00 53.54 228 PRO B N 1
ATOM 3850 C CA . PRO B 1 231 ? 35.574 49.435 -4.054 1.00 54.03 228 PRO B CA 1
ATOM 3851 C C . PRO B 1 231 ? 35.400 48.138 -3.268 1.00 55.76 228 PRO B C 1
ATOM 3852 O O . PRO B 1 231 ? 34.964 47.104 -3.789 1.00 52.58 228 PRO B O 1
ATOM 3856 N N . GLY B 1 232 ? 35.777 48.231 -1.997 1.00 57.21 229 GLY B N 1
ATOM 3857 C CA . GLY B 1 232 ? 35.670 47.138 -1.054 1.00 55.79 229 GLY B CA 1
ATOM 3858 C C . GLY B 1 232 ? 35.133 47.855 0.169 1.00 54.13 229 GLY B C 1
ATOM 3859 O O . GLY B 1 232 ? 34.502 47.270 1.055 1.00 56.95 229 GLY B O 1
ATOM 3860 N N . PHE B 1 233 ? 35.414 49.154 0.190 1.00 49.98 230 PHE B N 1
ATOM 3861 C CA . PHE B 1 233 ? 34.980 50.077 1.231 1.00 46.03 230 PHE B CA 1
ATOM 3862 C C . PHE B 1 233 ? 35.362 51.469 0.734 1.00 43.84 230 PHE B C 1
ATOM 3863 O O . PHE B 1 233 ? 36.504 51.909 0.894 1.00 43.80 230 PHE B O 1
ATOM 3871 N N . LYS B 1 234 ? 34.402 52.148 0.115 1.00 40.93 231 LYS B N 1
ATOM 3872 C CA . LYS B 1 234 ? 34.636 53.476 -0.448 1.00 42.54 231 LYS B CA 1
ATOM 3873 C C . LYS B 1 234 ? 35.184 54.522 0.516 1.00 40.22 231 LYS B C 1
ATOM 3874 O O . LYS B 1 234 ? 34.791 54.591 1.680 1.00 40.79 231 LYS B O 1
ATOM 3880 N N . ILE B 1 235 ? 36.109 55.329 0.017 1.00 36.55 232 ILE B N 1
ATOM 3881 C CA . ILE B 1 235 ? 36.685 56.383 0.829 1.00 34.98 232 ILE B CA 1
ATOM 3882 C C . ILE B 1 235 ? 35.577 57.295 1.347 1.00 33.10 232 ILE B C 1
ATOM 3883 O O . ILE B 1 235 ? 35.624 57.749 2.477 1.00 32.22 232 ILE B O 1
ATOM 3888 N N . ALA B 1 236 ? 34.569 57.552 0.526 1.00 31.52 233 ALA B N 1
ATOM 3889 C CA . ALA B 1 236 ? 33.477 58.412 0.960 1.00 31.77 233 ALA B CA 1
ATOM 3890 C C . ALA B 1 236 ? 32.864 57.845 2.241 1.00 33.62 233 ALA B C 1
ATOM 3891 O O . ALA B 1 236 ? 32.458 58.602 3.137 1.00 34.01 233 ALA B O 1
ATOM 3893 N N . LEU B 1 237 ? 32.803 56.516 2.329 1.00 32.11 234 LEU B N 1
ATOM 3894 C CA . LEU B 1 237 ? 32.238 55.859 3.503 1.00 30.96 234 LEU B CA 1
ATOM 3895 C C . LEU B 1 237 ? 33.159 55.982 4.714 1.00 29.44 234 LEU B C 1
ATOM 3896 O O . LEU B 1 237 ? 32.705 56.234 5.832 1.00 25.73 234 LEU B O 1
ATOM 3901 N N . HIS B 1 238 ? 34.453 55.789 4.503 1.00 30.18 235 HIS B N 1
ATOM 3902 C CA . HIS B 1 238 ? 35.369 55.888 5.628 1.00 30.85 235 HIS B CA 1
ATOM 3903 C C . HIS B 1 238 ? 35.408 57.332 6.135 1.00 30.44 235 HIS B C 1
ATOM 3904 O O . HIS B 1 238 ? 35.710 57.573 7.303 1.00 31.62 235 HIS B O 1
ATOM 3911 N N . GLN B 1 239 ? 35.084 58.289 5.270 1.00 30.01 236 GLN B N 1
ATOM 3912 C CA . GLN B 1 239 ? 35.069 59.687 5.692 1.00 33.26 236 GLN B CA 1
ATOM 3913 C C . GLN B 1 239 ? 33.902 59.876 6.651 1.00 33.28 236 GLN B C 1
ATOM 3914 O O . GLN B 1 239 ? 33.981 60.649 7.602 1.00 33.17 236 GLN B O 1
ATOM 3920 N N . LYS B 1 240 ? 32.823 59.148 6.400 1.00 33.39 237 LYS B N 1
ATOM 3921 C CA . LYS B 1 240 ? 31.657 59.232 7.253 1.00 34.30 237 LYS B CA 1
ATOM 3922 C C . LYS B 1 240 ? 32.053 58.637 8.612 1.00 33.67 237 LYS B C 1
ATOM 3923 O O . LYS B 1 240 ? 31.774 59.205 9.671 1.00 31.85 237 LYS B O 1
ATOM 3929 N N . ASP B 1 241 ? 32.709 57.486 8.578 1.00 31.80 238 ASP B N 1
ATOM 3930 C CA . ASP B 1 241 ? 33.136 56.844 9.810 1.00 33.05 238 ASP B CA 1
ATOM 3931 C C . ASP B 1 241 ? 34.087 57.722 10.633 1.00 32.84 238 ASP B C 1
ATOM 3932 O O . ASP B 1 241 ? 33.932 57.819 11.852 1.00 35.10 238 ASP B O 1
ATOM 3937 N N . LEU B 1 242 ? 35.070 58.350 9.988 1.00 29.53 239 LEU B N 1
ATOM 3938 C CA . LEU B 1 242 ? 35.996 59.203 10.727 1.00 28.84 239 LEU B CA 1
ATOM 3939 C C . LEU B 1 242 ? 35.266 60.432 11.229 1.00 28.79 239 LEU B C 1
ATOM 3940 O O . LEU B 1 242 ? 35.617 60.969 12.275 1.00 29.48 239 LEU B O 1
ATOM 3945 N N . ASN B 1 243 ? 34.246 60.869 10.492 1.00 29.38 240 ASN B N 1
ATOM 3946 C CA . ASN B 1 243 ? 33.480 62.036 10.910 1.00 32.19 240 ASN B CA 1
ATOM 3947 C C . ASN B 1 243 ? 32.761 61.730 12.214 1.00 31.35 240 ASN B C 1
ATOM 3948 O O . ASN B 1 243 ? 32.576 62.614 13.041 1.00 34.27 240 ASN B O 1
ATOM 3953 N N . LEU B 1 244 ? 32.354 60.476 12.389 1.00 30.42 241 LEU B N 1
ATOM 3954 C CA . LEU B 1 244 ? 31.689 60.039 13.609 1.00 29.07 241 LEU B CA 1
ATOM 3955 C C . LEU B 1 244 ? 32.721 60.069 14.729 1.00 30.29 241 LEU B C 1
ATOM 3956 O O . LEU B 1 244 ? 32.440 60.468 15.863 1.00 30.26 241 LEU B O 1
ATOM 3961 N N . ALA B 1 245 ? 33.920 59.610 14.394 1.00 29.73 242 ALA B N 1
ATOM 3962 C CA . ALA B 1 245 ? 35.034 59.589 15.332 1.00 30.07 242 ALA B CA 1
ATOM 3963 C C . ALA B 1 245 ? 35.324 60.991 15.872 1.00 27.91 242 ALA B C 1
ATOM 3964 O O . ALA B 1 245 ? 35.289 61.242 17.071 1.00 27.07 242 ALA B O 1
ATOM 3966 N N . LEU B 1 246 ? 35.624 61.906 14.971 1.00 26.70 243 LEU B N 1
ATOM 3967 C CA . LEU B 1 246 ? 35.943 63.257 15.380 1.00 29.92 243 LEU B CA 1
ATOM 3968 C C . LEU B 1 246 ? 34.840 63.966 16.170 1.00 29.63 243 LEU B C 1
ATOM 3969 O O . LEU B 1 246 ? 35.129 64.653 17.159 1.00 25.98 243 LEU B O 1
ATOM 3974 N N . GLN B 1 247 ? 33.581 63.797 15.765 1.00 30.35 244 GLN B N 1
ATOM 3975 C CA . GLN B 1 247 ? 32.512 64.463 16.501 1.00 30.30 244 GLN B CA 1
ATOM 3976 C C . GLN B 1 247 ? 32.450 63.907 17.913 1.00 31.76 244 GLN B C 1
ATOM 3977 O O . GLN B 1 247 ? 32.159 64.653 18.841 1.00 35.72 244 GLN B O 1
ATOM 3983 N N . SER B 1 248 ? 32.729 62.611 18.087 1.00 32.74 245 SER B N 1
ATOM 3984 C CA . SER B 1 248 ? 32.712 62.001 19.422 1.00 34.20 245 SER B CA 1
ATOM 3985 C C . SER B 1 248 ? 33.870 62.567 20.211 1.00 35.37 245 SER B C 1
ATOM 3986 O O . SER B 1 248 ? 33.747 62.893 21.397 1.00 35.65 245 SER B O 1
ATOM 3989 N N . ALA B 1 249 ? 35.004 62.674 19.530 1.00 34.08 246 ALA B N 1
ATOM 3990 C CA . ALA B 1 249 ? 36.207 63.241 20.110 1.00 32.24 246 ALA B CA 1
ATOM 3991 C C . ALA B 1 249 ? 35.869 64.652 20.623 1.00 32.06 246 ALA B C 1
ATOM 3992 O O . ALA B 1 249 ? 36.258 65.047 21.724 1.00 28.84 246 ALA B O 1
ATOM 3994 N N . LYS B 1 250 ? 35.145 65.414 19.816 1.00 30.65 247 LYS B N 1
ATOM 3995 C CA . LYS B 1 250 ? 34.787 66.757 20.236 1.00 33.03 247 LYS B CA 1
ATOM 3996 C C . LYS B 1 250 ? 33.896 66.684 21.467 1.00 31.44 247 LYS B C 1
ATOM 3997 O O . LYS B 1 250 ? 34.144 67.377 22.453 1.00 33.47 247 LYS B O 1
ATOM 4003 N N . ALA B 1 251 ? 32.871 65.841 21.424 1.00 27.50 248 ALA B N 1
ATOM 4004 C CA . ALA B 1 251 ? 31.960 65.712 22.559 1.00 25.86 248 ALA B CA 1
ATOM 4005 C C . ALA B 1 251 ? 32.652 65.204 23.835 1.00 23.85 248 ALA B C 1
ATOM 4006 O O . ALA B 1 251 ? 32.385 65.696 24.925 1.00 23.22 248 ALA B O 1
ATOM 4008 N N . LEU B 1 252 ? 33.540 64.227 23.701 1.00 23.64 249 LEU B N 1
ATOM 4009 C CA . LEU B 1 252 ? 34.244 63.696 24.866 1.00 26.49 249 LEU B CA 1
ATOM 4010 C C . LEU B 1 252 ? 35.537 64.452 25.222 1.00 26.82 249 LEU B C 1
ATOM 4011 O O . LEU B 1 252 ? 36.200 64.107 26.199 1.00 27.17 249 LEU B O 1
ATOM 4016 N N . ALA B 1 253 ? 35.877 65.474 24.431 1.00 28.60 250 ALA B N 1
ATOM 4017 C CA . ALA B 1 253 ? 37.096 66.285 24.597 1.00 28.44 250 ALA B CA 1
ATOM 4018 C C . ALA B 1 253 ? 38.325 65.389 24.458 1.00 30.12 250 ALA B C 1
ATOM 4019 O O . ALA B 1 253 ? 39.097 65.214 25.399 1.00 32.93 250 ALA B O 1
ATOM 4021 N N . LEU B 1 254 ? 38.494 64.806 23.278 1.00 30.48 251 LEU B N 1
ATOM 4022 C CA . LEU B 1 254 ? 39.630 63.929 23.013 1.00 30.49 251 LEU B CA 1
ATOM 4023 C C . LEU B 1 254 ? 40.478 64.519 21.908 1.00 31.99 251 LEU B C 1
ATOM 4024 O O . LEU B 1 254 ? 39.956 65.027 20.906 1.00 31.42 251 LEU B O 1
ATOM 4029 N N . ASN B 1 255 ? 41.789 64.441 22.087 1.00 31.62 252 ASN B N 1
ATOM 4030 C CA . ASN B 1 255 ? 42.718 64.946 21.088 1.00 31.88 252 ASN B CA 1
ATOM 4031 C C . ASN B 1 255 ? 43.215 63.756 20.261 1.00 31.01 252 ASN B C 1
ATOM 4032 O O . ASN B 1 255 ? 44.093 63.016 20.709 1.00 29.58 252 ASN B O 1
ATOM 4037 N N . LEU B 1 256 ? 42.643 63.562 19.073 1.00 27.61 253 LEU B N 1
ATOM 4038 C CA . LEU B 1 256 ? 43.050 62.462 18.194 1.00 28.71 253 LEU B CA 1
ATOM 4039 C C . LEU B 1 256 ? 43.756 63.055 16.970 1.00 30.76 253 LEU B C 1
ATOM 4040 O O . LEU B 1 256 ? 43.204 63.100 15.861 1.00 29.78 253 LEU B O 1
ATOM 4045 N N . PRO B 1 257 ? 45.016 63.488 17.157 1.00 32.26 254 PRO B N 1
ATOM 4046 C CA . PRO B 1 257 ? 45.840 64.097 16.109 1.00 30.37 254 PRO B CA 1
ATOM 4047 C C . PRO B 1 257 ? 45.947 63.365 14.791 1.00 29.36 254 PRO B C 1
ATOM 4048 O O . PRO B 1 257 ? 45.881 63.993 13.748 1.00 33.75 254 PRO B O 1
ATOM 4052 N N . ASN B 1 258 ? 46.106 62.050 14.808 1.00 27.73 255 ASN B N 1
ATOM 4053 C CA . ASN B 1 258 ? 46.229 61.341 13.539 1.00 28.56 255 ASN B CA 1
ATOM 4054 C C . ASN B 1 258 ? 44.888 60.970 12.865 1.00 28.20 255 ASN B C 1
ATOM 4055 O O . ASN B 1 258 ? 44.828 60.761 11.658 1.00 28.76 255 ASN B O 1
ATOM 4060 N N . THR B 1 259 ? 43.804 60.922 13.632 1.00 28.10 256 THR B N 1
ATOM 4061 C CA . THR B 1 259 ? 42.494 60.647 13.046 1.00 22.65 256 THR B CA 1
ATOM 4062 C C . THR B 1 259 ? 42.091 61.936 12.304 1.00 24.75 256 THR B C 1
ATOM 4063 O O . THR B 1 259 ? 41.538 61.891 11.208 1.00 28.22 256 THR B O 1
ATOM 4067 N N . ALA B 1 260 ? 42.358 63.088 12.912 1.00 22.61 257 ALA B N 1
ATOM 4068 C CA . ALA B 1 260 ? 42.008 64.365 12.294 1.00 23.33 257 ALA B CA 1
ATOM 4069 C C . ALA B 1 260 ? 42.747 64.524 10.971 1.00 23.35 257 ALA B C 1
ATOM 4070 O O . ALA B 1 260 ? 42.160 64.928 9.969 1.00 22.81 257 ALA B O 1
ATOM 4072 N N . THR B 1 261 ? 44.036 64.207 10.968 1.00 21.69 258 THR B N 1
ATOM 4073 C CA . THR B 1 261 ? 44.818 64.306 9.748 1.00 21.34 258 THR B CA 1
ATOM 4074 C C . THR B 1 261 ? 44.331 63.322 8.698 1.00 20.98 258 THR B C 1
ATOM 4075 O O . THR B 1 261 ? 44.211 63.678 7.543 1.00 21.36 258 THR B O 1
ATOM 4079 N N . CYS B 1 262 ? 44.059 62.082 9.090 1.00 21.39 259 CYS B N 1
ATOM 4080 C CA . CYS B 1 262 ? 43.576 61.102 8.124 1.00 22.40 259 CYS B CA 1
ATOM 4081 C C . CYS B 1 262 ? 42.319 61.625 7.444 1.00 22.71 259 CYS B C 1
ATOM 4082 O O . CYS B 1 262 ? 42.130 61.420 6.250 1.00 24.73 259 CYS B O 1
ATOM 4085 N N . GLN B 1 263 ? 41.456 62.303 8.189 1.00 22.17 260 GLN B N 1
ATOM 4086 C CA . GLN B 1 263 ? 40.239 62.820 7.581 1.00 23.41 260 GLN B CA 1
ATOM 4087 C C . GLN B 1 263 ? 40.623 63.839 6.500 1.00 25.10 260 GLN B C 1
ATOM 4088 O O . GLN B 1 263 ? 40.069 63.842 5.391 1.00 26.24 260 GLN B O 1
ATOM 4094 N N . GLU B 1 264 ? 41.598 64.685 6.806 1.00 25.63 261 GLU B N 1
ATOM 4095 C CA . GLU B 1 264 ? 42.047 65.687 5.842 1.00 25.08 261 GLU B CA 1
ATOM 4096 C C . GLU B 1 264 ? 42.749 65.030 4.659 1.00 24.92 261 GLU B C 1
ATOM 4097 O O . GLU B 1 264 ? 42.640 65.494 3.523 1.00 26.86 261 GLU B O 1
ATOM 4103 N N . LEU B 1 265 ? 43.484 63.960 4.922 1.00 23.70 262 LEU B N 1
ATOM 4104 C CA . LEU B 1 265 ? 44.155 63.250 3.845 1.00 27.06 262 LEU B CA 1
ATOM 4105 C C . LEU B 1 265 ? 43.083 62.711 2.885 1.00 27.75 262 LEU B C 1
ATOM 4106 O O . LEU B 1 265 ? 43.250 62.782 1.661 1.00 29.81 262 LEU B O 1
ATOM 4111 N N . PHE B 1 266 ? 41.981 62.198 3.439 1.00 25.96 263 PHE B N 1
ATOM 4112 C CA . PHE B 1 266 ? 40.870 61.705 2.632 1.00 24.77 263 PHE B CA 1
ATOM 4113 C C . PHE B 1 266 ? 40.233 62.850 1.834 1.00 28.46 263 PHE B C 1
ATOM 4114 O O . PHE B 1 266 ? 39.743 62.638 0.720 1.00 28.63 263 PHE B O 1
ATOM 4122 N N . ASN B 1 267 ? 40.219 64.059 2.399 1.00 29.54 264 ASN B N 1
ATOM 4123 C CA . ASN B 1 267 ? 39.648 65.195 1.676 1.00 29.08 264 ASN B CA 1
ATOM 4124 C C . ASN B 1 267 ? 40.473 65.411 0.416 1.00 29.33 264 ASN B C 1
ATOM 4125 O O . ASN B 1 267 ? 39.948 65.825 -0.610 1.00 30.40 264 ASN B O 1
ATOM 4130 N N . THR B 1 268 ? 41.770 65.133 0.511 1.00 30.84 265 THR B N 1
ATOM 4131 C CA . THR B 1 268 ? 42.680 65.291 -0.617 1.00 30.54 265 THR B CA 1
ATOM 4132 C C . THR B 1 268 ? 42.370 64.223 -1.651 1.00 32.67 265 THR B C 1
ATOM 4133 O O . THR B 1 268 ? 42.435 64.480 -2.851 1.00 31.96 265 THR B O 1
ATOM 4137 N N . CYS B 1 269 ? 42.022 63.026 -1.190 1.00 33.05 266 CYS B N 1
ATOM 4138 C CA . CYS B 1 269 ? 41.669 61.961 -2.121 1.00 36.79 266 CYS B CA 1
ATOM 4139 C C . CYS B 1 269 ? 40.421 62.365 -2.899 1.00 37.55 266 CYS B C 1
ATOM 4140 O O . CYS B 1 269 ? 40.365 62.212 -4.121 1.00 37.33 266 CYS B O 1
ATOM 4143 N N . ALA B 1 270 ? 39.426 62.883 -2.182 1.00 37.85 267 ALA B N 1
ATOM 4144 C CA . ALA B 1 270 ? 38.178 63.309 -2.812 1.00 37.92 267 ALA B CA 1
ATOM 4145 C C . ALA B 1 270 ? 38.497 64.295 -3.922 1.00 37.97 267 ALA B C 1
ATOM 4146 O O . ALA B 1 270 ? 38.212 64.044 -5.096 1.00 40.59 267 ALA B O 1
ATOM 4148 N N . ALA B 1 271 ? 39.118 65.406 -3.549 1.00 37.57 268 ALA B N 1
ATOM 4149 C CA . ALA B 1 271 ? 39.471 66.448 -4.504 1.00 35.63 268 ALA B CA 1
ATOM 4150 C C . ALA B 1 271 ? 40.232 65.932 -5.716 1.00 35.83 268 ALA B C 1
ATOM 4151 O O . ALA B 1 271 ? 40.401 66.657 -6.695 1.00 37.24 268 ALA B O 1
ATOM 4153 N N . ASN B 1 272 ? 40.693 64.686 -5.652 1.00 33.82 269 ASN B N 1
ATOM 4154 C CA . ASN B 1 272 ? 41.455 64.110 -6.751 1.00 34.59 269 ASN B CA 1
ATOM 4155 C C . ASN B 1 272 ? 40.851 62.782 -7.224 1.00 35.35 269 ASN B C 1
ATOM 4156 O O . ASN B 1 272 ? 41.562 61.821 -7.540 1.00 29.96 269 ASN B O 1
ATOM 4161 N N . GLY B 1 273 ? 39.523 62.741 -7.252 1.00 37.13 270 GLY B N 1
ATOM 4162 C CA . GLY B 1 273 ? 38.811 61.559 -7.712 1.00 37.81 270 GLY B CA 1
ATOM 4163 C C . GLY B 1 273 ? 38.982 60.244 -6.981 1.00 39.84 270 GLY B C 1
ATOM 4164 O O . GLY B 1 273 ? 38.998 59.196 -7.617 1.00 43.23 270 GLY B O 1
ATOM 4165 N N . GLY B 1 274 ? 39.094 60.274 -5.658 1.00 40.29 271 GLY B N 1
ATOM 4166 C CA . GLY B 1 274 ? 39.251 59.034 -4.917 1.00 37.33 271 GLY B CA 1
ATOM 4167 C C . GLY B 1 274 ? 38.079 58.717 -3.999 1.00 35.53 271 GLY B C 1
ATOM 4168 O O . GLY B 1 274 ? 38.112 57.724 -3.283 1.00 35.97 271 GLY B O 1
ATOM 4169 N N . SER B 1 275 ? 37.043 59.551 -4.010 1.00 31.60 272 SER B N 1
ATOM 4170 C CA . SER B 1 275 ? 35.889 59.332 -3.135 1.00 32.29 272 SER B CA 1
ATOM 4171 C C . SER B 1 275 ? 35.235 57.958 -3.281 1.00 32.52 272 SER B C 1
ATOM 4172 O O . SER B 1 275 ? 34.778 57.390 -2.291 1.00 31.66 272 SER B O 1
ATOM 4175 N N . GLN B 1 276 ? 35.194 57.411 -4.496 1.00 33.92 273 GLN B N 1
ATOM 4176 C CA . GLN B 1 276 ? 34.560 56.106 -4.684 1.00 34.64 273 GLN B CA 1
ATOM 4177 C C . GLN B 1 276 ? 35.493 54.905 -4.818 1.00 34.21 273 GLN B C 1
ATOM 4178 O O . GLN B 1 276 ? 35.023 53.777 -5.022 1.0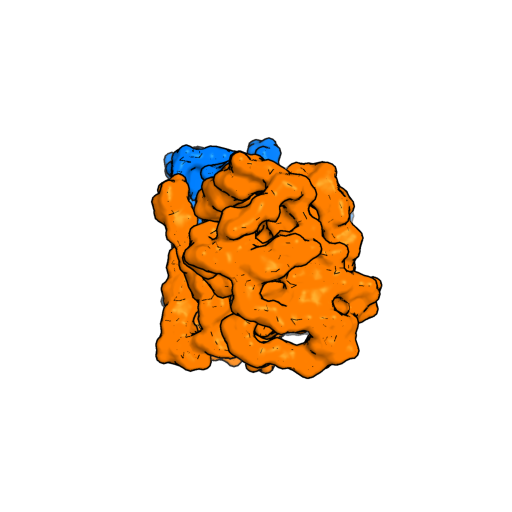0 34.15 273 GLN B O 1
ATOM 4184 N N . LEU B 1 277 ? 36.802 55.139 -4.704 1.00 32.73 274 LEU B N 1
ATOM 4185 C CA . LEU B 1 277 ? 37.785 54.063 -4.772 1.00 31.47 274 LEU B CA 1
ATOM 4186 C C . LEU B 1 277 ? 37.873 53.436 -3.393 1.00 34.59 274 LEU B C 1
ATOM 4187 O O . LEU B 1 277 ? 37.300 53.957 -2.422 1.00 33.13 274 LEU B O 1
ATOM 4192 N N . ASP B 1 278 ? 38.607 52.325 -3.309 1.00 35.89 275 ASP B N 1
ATOM 4193 C CA . ASP B 1 278 ? 38.797 51.621 -2.047 1.00 35.34 275 ASP B CA 1
ATOM 4194 C C . ASP B 1 278 ? 39.712 52.441 -1.155 1.00 33.65 275 ASP B C 1
ATOM 4195 O O . ASP B 1 278 ? 40.695 52.995 -1.629 1.00 33.07 275 ASP B O 1
ATOM 4200 N N . HIS B 1 279 ? 39.426 52.492 0.141 1.00 35.13 276 HIS B N 1
ATOM 4201 C CA . HIS B 1 279 ? 40.251 53.311 1.024 1.00 33.31 276 HIS B CA 1
ATOM 4202 C C . HIS B 1 279 ? 41.735 52.999 0.991 1.00 33.52 276 HIS B C 1
ATOM 4203 O O . HIS B 1 279 ? 42.524 53.684 1.631 1.00 32.97 276 HIS B O 1
ATOM 4210 N N . SER B 1 280 ? 42.125 51.984 0.230 1.00 32.75 277 SER B N 1
ATOM 4211 C CA . SER B 1 280 ? 43.537 51.666 0.115 1.00 31.59 277 SER B CA 1
ATOM 4212 C C . SER B 1 280 ? 44.168 52.689 -0.837 1.00 31.51 277 SER B C 1
ATOM 4213 O O . SER B 1 280 ? 45.386 52.864 -0.868 1.00 30.97 277 SER B O 1
ATOM 4216 N N . ALA B 1 281 ? 43.320 53.373 -1.601 1.00 29.99 278 ALA B N 1
ATOM 4217 C CA . ALA B 1 281 ? 43.768 54.398 -2.540 1.00 32.26 278 ALA B CA 1
ATOM 4218 C C . ALA B 1 281 ? 44.251 55.650 -1.775 1.00 34.52 278 ALA B C 1
ATOM 4219 O O . ALA B 1 281 ? 44.716 56.639 -2.366 1.00 30.53 278 ALA B O 1
ATOM 4229 N N . VAL B 1 283 ? 46.669 55.958 -0.449 1.00 31.75 280 VAL B N 1
ATOM 4230 C CA . VAL B 1 283 ? 48.082 56.073 -0.789 1.00 29.67 280 VAL B CA 1
ATOM 4231 C C . VAL B 1 283 ? 48.314 57.119 -1.888 1.00 30.71 280 VAL B C 1
ATOM 4232 O O . VAL B 1 283 ? 49.391 57.717 -1.979 1.00 31.92 280 VAL B O 1
ATOM 4236 N N . GLN B 1 284 ? 47.302 57.370 -2.707 1.00 31.04 281 GLN B N 1
ATOM 4237 C CA . GLN B 1 284 ? 47.470 58.336 -3.783 1.00 35.42 281 GLN B CA 1
ATOM 4238 C C . GLN B 1 284 ? 47.674 59.739 -3.219 1.00 35.20 281 GLN B C 1
ATOM 4239 O O . GLN B 1 284 ? 48.230 60.613 -3.880 1.00 33.86 281 GLN B O 1
ATOM 4245 N N . ALA B 1 285 ? 47.225 59.950 -1.988 1.00 35.68 282 ALA B N 1
ATOM 4246 C CA . ALA B 1 285 ? 47.366 61.251 -1.354 1.00 34.29 282 ALA B CA 1
ATOM 4247 C C . ALA B 1 285 ? 48.841 61.554 -1.130 1.00 33.83 282 ALA B C 1
ATOM 4248 O O . ALA B 1 285 ? 49.337 62.596 -1.565 1.00 30.76 282 ALA B O 1
ATOM 4250 N N . LEU B 1 286 ? 49.542 60.635 -0.465 1.00 30.94 283 LEU B N 1
ATOM 4251 C CA . LEU B 1 286 ? 50.956 60.835 -0.191 1.00 31.48 283 LEU B CA 1
ATOM 4252 C C . LEU B 1 286 ? 51.816 60.867 -1.437 1.00 32.05 283 LEU B C 1
ATOM 4253 O O . LEU B 1 286 ? 52.808 61.589 -1.498 1.00 30.38 283 LEU B O 1
ATOM 4258 N N . GLU B 1 287 ? 51.435 60.083 -2.437 1.00 35.53 284 GLU B N 1
ATOM 4259 C CA . GLU B 1 287 ? 52.164 60.077 -3.691 1.00 33.75 284 GLU B CA 1
ATOM 4260 C C . GLU B 1 287 ? 52.028 61.484 -4.245 1.00 32.34 284 GLU B C 1
ATOM 4261 O O . GLU B 1 287 ? 53.021 62.123 -4.584 1.00 35.82 284 GLU B O 1
ATOM 4267 N N . LEU B 1 288 ? 50.802 61.986 -4.308 1.00 30.21 285 LEU B N 1
ATOM 4268 C CA . LEU B 1 288 ? 50.587 63.340 -4.798 1.00 30.85 285 LEU B CA 1
ATOM 4269 C C . LEU B 1 288 ? 51.437 64.336 -4.007 1.00 31.01 285 LEU B C 1
ATOM 4270 O O . LEU B 1 288 ? 52.114 65.187 -4.573 1.00 28.48 285 LEU B O 1
ATOM 4283 N N . ALA B 1 290 ? 54.152 63.917 -2.435 1.00 29.20 287 ALA B N 1
ATOM 4284 C CA . ALA B 1 290 ? 55.594 63.747 -2.579 1.00 28.55 287 ALA B CA 1
ATOM 4285 C C . ALA B 1 290 ? 55.924 63.752 -4.074 1.00 29.77 287 ALA B C 1
ATOM 4286 O O . ALA B 1 290 ? 57.088 63.760 -4.470 1.00 30.66 287 ALA B O 1
ATOM 4288 N N . ASN B 1 291 ? 54.886 63.788 -4.900 1.00 30.25 288 ASN B N 1
ATOM 4289 C CA . ASN B 1 291 ? 55.065 63.762 -6.341 1.00 30.54 288 ASN B CA 1
ATOM 4290 C C . ASN B 1 291 ? 55.885 62.530 -6.679 1.00 32.30 288 ASN B C 1
ATOM 4291 O O . ASN B 1 291 ? 57.012 62.612 -7.179 1.00 33.88 288 ASN B O 1
ATOM 4296 N N . HIS B 1 292 ? 55.300 61.375 -6.409 1.00 31.55 289 HIS B N 1
ATOM 4297 C CA . HIS B 1 292 ? 55.978 60.136 -6.674 1.00 32.52 289 HIS B CA 1
ATOM 4298 C C . HIS B 1 292 ? 55.064 58.939 -6.408 1.00 34.67 289 HIS B C 1
ATOM 4299 O O . HIS B 1 292 ? 54.736 58.640 -5.260 1.00 33.87 289 HIS B O 1
ATOM 4306 N N . LYS B 1 293 ? 54.650 58.272 -7.484 1.00 36.00 290 LYS B N 1
ATOM 4307 C CA . LYS B 1 293 ? 53.777 57.103 -7.396 1.00 39.77 290 LYS B CA 1
ATOM 4308 C C . LYS B 1 293 ? 54.625 55.843 -7.232 1.00 40.98 290 LYS B C 1
ATOM 4309 O O . LYS B 1 293 ? 55.788 55.833 -7.627 1.00 39.94 290 LYS B O 1
ATOM 4315 N N . LEU B 1 294 ? 54.052 54.792 -6.644 1.00 41.29 291 LEU B N 1
ATOM 4316 C CA . LEU B 1 294 ? 54.785 53.546 -6.445 1.00 43.26 291 LEU B CA 1
ATOM 4317 C C . LEU B 1 294 ? 55.124 52.844 -7.762 1.00 46.25 291 LEU B C 1
ATOM 4318 O O . LEU B 1 294 ? 54.709 53.339 -8.828 1.00 43.49 291 LEU B O 1
#

CATH classification: 3.40.50.720 (+1 more: 1.10.1040.10)

Secondary structure (DSSP, 8-state):
-EEE---------HHHHHTT--EEE--SSPPPHHHHTTT-B--SSHHHHHHT-SEEE---SHHHHHHHHHSTTSSTTS--TTEEEE-----HHHHHHHHHHHH--EEEEB---BSHHHHHHHT-BB--BS-HHHHHHHHHHHHHHBS-----BSTTHHHHHHHHHHHHHHHHHHHHHHHHHHHHHTT--HHHHHHH---SS-BHHHHHHHH--------SSBHHHHHHHHHHHHHHHHHTT---HHHHHHHHHHHHHHHTT-TTSBTT--HHHH------/-EEEE--------HHHHTTT--EEEE-SSPPPHHHHTTT-EE-SSHHHHHHH-SEEE---SHHHHHHHHHSTTSGGGS--TT-EEE-----HHHHHHHHHHHH---EEEB---BSHHHHHHTT-EE--BS-HHHHHHHHHHHHHHEEE----BSTTHHHHHHHHHHHHHHHHHHHHHHHHHHHHHHT--HHHHHHH---TT-BHHHHHTTT--------SSBHHHHHHHHHHHHHHHHHHT---HHHHHHHHHHHHHHTTT-TTSBTT--HHHH------

Solvent-accessible surface area: 21874 Å² total

InterPro domains:
  IPR002204 3-hydroxyisobutyrate dehydrogenase-related, conserved site [PS00895] (5-18)
  IPR006115 6-phosphogluconate dehydrogenase, NADP-binding [PF03446] (2-160)
  IPR006398 2-hydroxy-3-oxopropionate reductase [TIGR01505] (2-291)
  IPR008927 6-phosphogluconate dehydrogenase-like, C-terminal domain superfamily [SSF48179] (162-290)
  IPR013328 6-phosphogluconate dehydrogenase, domain 2 [G3DSA:1.10.1040.10] (159-292)
  IPR015815 3-hydroxyisobutyrate dehydrogenase-related [PIRSF000103] (1-289)
  IPR029154 3-hydroxyisobutyrate dehydrogenase-like, NAD-binding domain [PF14833] (163-283)
  IPR036291 NAD(P)-binding domain superfamily [SSF51735] (1-160)

Sequence (560 aa):
KLGFIGLGIGSPAINLARAGHQLHVTTIGPVADELLSLGAVNVETARQVTEFADIIFIVPDTPQVEDVLFGEHGCAKTSLQGKTIVDSSISPIETKRFAQRVNEGADYLDAPVSGGEIGAREGTLSIVGGEQKVFDRVKPLFDILGKNITLVGGNGDGQTCKVANQIIVALNIEAVSEALVFASKAGADPVRVRQALGGFASSRILEVHGERINRTFEPGFKIALHQKDLNLALQSAKALALNLPNTATCQELFNTCAANGGSQLDHSAVQALELANHKLKLGFIGLGIGSPAINLARAGHQLHVTTIGPVADELLSLGAVNVETARQVTEFADIIFIVPDTPQVEDVLFGEHGCAKTSLQGKTIVDSSISPIETKRFAQRVNEGADYLDAPVSGGEIGAREGTLSIVGGEQKVFDRVKPLFDILGKNITLVGGNGDGQTCKVANQIIVALNIEAVSEALVFASKAGADPVRVRQALGGFASSRILEVHGERINRTFEPGFKIALHQKDLNLALQSAKALALNLPNTATCQELFNTCAANGGSQLDHSAVQALELANHKL

Organism: Salmonella typhimurium (strain LT2 / SGSC1412 / ATCC 700720) (NCBI:txid99287)

Foldseek 3Di:
DEEEEDDPLSQLCLLLLQVPDAYAYEYDDDRDVSSVVSHYHHPHAQCVRLAPHQEYEYDEEDVVVLCLDDNPRHVPPHDNANHEYEYYQYALVSQVVSQVVSVVRYFYWYKYWDFGSVLQNVLAIAITAADPVSCVVCVVVNSSRHDHYDHQYHGSSNNVVVLVVLLCLLLLLVVLLVVQQVCVVVPHDLVVVLVPCVPDNDDPCSVPLVVVSVVVWQDSDFLLRSLVSLVSVVVNCVVVVHDPPVSVVSNVLSVQCVVVPRRRTYSSPSVSVCCCVHDD/DEEEEACDLSQLCLLCLVVVDAYEYEHPDDHDPSNVVSHYHDDHAQCVRQVPDQEYEYDAEPVVVVCQDDNPRHNVVDDNANGEYEYYQYALVSFVVSQVVSVCRYHYWYKDWDFPSVQQNQLAIAITAADDVVCVVCVVVNNSRHDHYDHQYHTSVNSVVLLVVLLCLLLLLVVLLVVQQVCVVVPHDLVVVLVVCVDDNDDVCSVPLSVVSVVVFADRDFLLRSLVSLVSVVVVCVVVVHDDPSSVVSNVLSVQCVVVPRRGTYSNPSVSVCVCVHDD

Nearest PDB structures (foldseek):
  4dll-assembly1_A  TM=8.790E-01  e=1.867E-27  Polaromonas sp. JS666
  4dll-assembly1_B  TM=8.801E-01  e=2.792E-27  Polaromonas sp. JS666
  3w6z-assembly1_A  TM=8.357E-01  e=7.408E-25  Pyrobaculum calidifontis JCM 11548
  2cvz-assembly1_B  TM=8.205E-01  e=1.748E-20  Thermus thermophilus HB8
  6sle-assembly2_H  TM=5.832E-01  e=3.657E-12  Aspergillus fumigatus Af293

B-factor: mean 40.25, std 13.9, range [12.46, 118.69]